Protein AF-A0A954LQ14-F1 (afdb_monomer_lite)

pLDDT: mean 82.19, std 18.76, range [25.78, 98.62]

Secondary structure (DSSP, 8-state):
------PPPP-----TT------------PPP----S---HHHHHHTTSTT--HHHHHHHHHHHTTGGGTS--TTTTTTT-----PPP-TTHHHHS-HHHHHHHHH-HHHHSTT-S--BTTTTS-HHHHHHHHHHHHHHHHTT--PPP--B-GGGHHHHHHHHHHTTGGGTS--TTSPPPSSTT------HHHH--HHHHHHHHH-HHHH-TT-S-------HHHHHHHHHHHTGGGBSSSS-HHHHSS-EEEEEEEE---SS---TTSSPPSEEEEEETT-GGG-S-SSSEEEEEEEEEEESSSEEEEEEEEESS-EEEEETTEEEEEE-SS-SSEEEEEEEEE-SEEEEEEEEEEE-SS---EEEEEEETTEEEEESGGGEESSHHHHHHHTS------------PPPHHHHHHHHHHHHHTTGGGT---EETTEEPPPPHHHHTTSPPGGG--S-SGGGSSS--TTS-B----HHHHHHHHHHHHHHT-

Foldseek 3Di:
DDDDDDDDDDDDDDDDDDDDPDPDDDPPDPDPPQALFAQDLVCQVALPDPPDDLQLSLLSCCQVLQVCLQFPDPCCVVSVHDGFFAFALQQQLQQWDLVLQLVCQLPVCVSFPNDSAFNLCQPPDNVVSSLLSLLLSLQSNVSDHYDADFAAQVLQVVLQVCCVVLPVLVAEDFPVPDDRPDPNHGYPPLCLNTGHLVSQLVCQCQVCNRGVRDPDGNSPDDSSNSSSNSCNSRVCRYAQRPDPVQVLFAWAKKFKFAAADQKFDPVVPDDGPDIDTGQFFGPPVYPDQARMKMKTKWKFFDQAWFKKKKKKWWQAWKFKDKQNHTFWTDIGHHGTDMTMGMDTDHGTMIMIMMMDHGHHDDTDIFIWMATDVGPTDGCRSRIHRDSVRNVVVPPDDPDPDDDPPPPDNDPVSSVSSLVCCQASCVLSRYFHDDPNDTRHRDPVLSVPHHHLLPDQLDDACLDCHHDPSGTHRNHDPSNSSSSSSNSVVSVD

Radius of gyration: 29.38 Å; chains: 1; bounding box: 74×69×84 Å

Sequence (492 aa):
MYGATLRCKPVFYLAFGVVLFISGRCPGEQPAKKNTHPVIPGFERFHGGSQFNPIEMGQLLLGELNCLSCHQSEKSDEIGVQTKQAPILDDVGARVRVDYLRSFLLNPQQTKPGTTMPHLLAELPEAERQQKVESLVHFLAMTGQPIEQPANPQKIGKGEKQFHELGCTACHAPRNGKKLAGEASVPLGDLSKKYTVPSLMQFLANPLIVRPSGRMPSPHLNKNETEEIVAYLLKDLAGIAASPELANLPKIPYRYYEGQWPNLPDFEKLKPKKTGKGPAFSTVVAESRNNFGLVFEGWFEAPTSGEYTFAITSDDGSEILIDGNRVAINDGVHPATTQQGKVKLSKGPHQVQVRFFQVGGDIVLGVKMGGPGLPLGHLGPRVAASKEELLQKSKPEPNEDTEKPKFVIQPDLVKEGRELFASLGCASCHQLKENSQAIQTAGATRSRAKTLQQLTGTGGCLDDKAKSNVPYYSLNAQQRDALKAAIQSLRK

Structure (mmCIF, N/CA/C/O backbone):
data_AF-A0A954LQ14-F1
#
_entry.id   AF-A0A954LQ14-F1
#
loop_
_atom_site.group_PDB
_atom_site.id
_atom_site.type_symbol
_atom_site.label_atom_id
_atom_site.label_alt_id
_atom_site.label_comp_id
_atom_site.label_asym_id
_atom_site.label_entity_id
_atom_site.label_seq_id
_atom_site.pdbx_PDB_ins_code
_atom_site.Cartn_x
_atom_site.Cartn_y
_atom_site.Cartn_z
_atom_site.occupancy
_atom_site.B_iso_or_equiv
_atom_site.auth_seq_id
_atom_site.auth_comp_id
_atom_site.auth_asym_id
_atom_site.auth_atom_id
_atom_site.pdbx_PDB_model_num
ATOM 1 N N . MET A 1 1 ? -42.145 -3.054 -23.491 1.00 30.84 1 MET A N 1
ATOM 2 C CA . MET A 1 1 ? -42.664 -4.301 -24.087 1.00 30.84 1 MET A CA 1
ATOM 3 C C . MET A 1 1 ? -41.587 -5.371 -23.979 1.00 30.84 1 MET A C 1
ATOM 5 O O . MET A 1 1 ? -40.460 -5.097 -24.355 1.00 30.84 1 MET A O 1
ATOM 9 N N . TYR A 1 2 ? -41.965 -6.510 -23.389 1.00 28.58 2 TYR A N 1
ATOM 10 C CA . TYR A 1 2 ? -41.289 -7.813 -23.271 1.00 28.58 2 TYR A CA 1
ATOM 11 C C . TYR A 1 2 ? -39.826 -7.896 -22.798 1.00 28.58 2 TYR A C 1
ATOM 13 O O . TYR A 1 2 ? -38.879 -7.659 -23.538 1.00 28.58 2 TYR A O 1
ATOM 21 N N . GLY A 1 3 ? -39.672 -8.365 -21.553 1.00 29.86 3 GLY A N 1
ATOM 22 C CA . GLY A 1 3 ? -38.436 -8.948 -21.043 1.00 29.86 3 GLY A CA 1
ATOM 23 C C . GLY A 1 3 ? -38.214 -10.364 -21.582 1.00 29.86 3 GLY A C 1
ATOM 24 O O . GLY A 1 3 ? -39.152 -11.155 -21.680 1.00 29.86 3 GLY A O 1
ATOM 25 N N . ALA A 1 4 ? -36.962 -10.683 -21.902 1.00 29.50 4 ALA A N 1
ATOM 26 C CA . ALA A 1 4 ? -36.523 -12.036 -22.214 1.00 29.50 4 ALA A CA 1
ATOM 27 C C . ALA A 1 4 ? -35.850 -12.640 -20.975 1.00 29.50 4 ALA A C 1
ATOM 29 O O . ALA A 1 4 ? -34.704 -12.339 -20.649 1.00 29.50 4 ALA A O 1
ATOM 30 N N . THR A 1 5 ? -36.584 -13.491 -20.263 1.00 31.34 5 THR A N 1
ATOM 31 C CA . THR A 1 5 ? -36.034 -14.397 -19.256 1.00 31.34 5 THR A CA 1
ATOM 32 C C . THR A 1 5 ? -35.307 -15.540 -19.969 1.00 31.34 5 THR A C 1
ATOM 34 O O . THR A 1 5 ? -35.927 -16.375 -20.627 1.00 31.34 5 THR A O 1
ATOM 37 N N . LEU A 1 6 ? -33.978 -15.600 -19.847 1.00 30.20 6 LEU A N 1
ATOM 38 C CA . LEU A 1 6 ? -33.204 -16.778 -20.249 1.00 30.20 6 LEU A CA 1
ATOM 39 C C . LEU A 1 6 ? -33.560 -17.951 -19.320 1.00 30.20 6 LEU A C 1
ATOM 41 O O . LEU A 1 6 ? -33.100 -18.029 -18.184 1.00 30.20 6 LEU A O 1
ATOM 45 N N . ARG A 1 7 ? -34.407 -18.867 -19.802 1.00 30.11 7 ARG A N 1
ATOM 46 C CA . ARG A 1 7 ? -34.650 -20.174 -19.173 1.00 30.11 7 ARG A CA 1
ATOM 47 C C . ARG A 1 7 ? -33.499 -21.124 -19.520 1.00 30.11 7 ARG A C 1
ATOM 49 O O . ARG A 1 7 ? -33.317 -21.466 -20.687 1.00 30.11 7 ARG A O 1
ATOM 56 N N . CYS A 1 8 ? -32.771 -21.600 -18.509 1.00 31.73 8 CYS A N 1
ATOM 57 C CA . CYS A 1 8 ? -31.877 -22.753 -18.636 1.00 31.73 8 CYS A CA 1
ATOM 58 C C . CYS A 1 8 ? -32.686 -23.996 -19.043 1.00 31.73 8 CYS A C 1
ATOM 60 O O . CYS A 1 8 ? -33.640 -24.363 -18.357 1.00 31.73 8 CYS A O 1
ATOM 62 N N . LYS A 1 9 ? -32.305 -24.660 -20.140 1.00 29.11 9 LYS A N 1
ATOM 63 C CA . LYS A 1 9 ? -32.796 -26.006 -20.467 1.00 29.11 9 LYS A CA 1
ATOM 64 C C . LYS A 1 9 ? -31.863 -27.044 -19.825 1.00 29.11 9 LYS A C 1
ATOM 66 O O . LYS A 1 9 ? -30.656 -26.943 -20.039 1.00 29.11 9 LYS A O 1
ATOM 71 N N . PRO A 1 10 ? -32.371 -28.035 -19.074 1.00 33.53 10 PRO A N 1
ATOM 72 C CA . PRO A 1 10 ? -31.554 -29.158 -18.632 1.00 33.53 10 PRO A CA 1
ATOM 73 C C . PRO A 1 10 ? -31.260 -30.082 -19.821 1.00 33.53 10 PRO A C 1
ATOM 75 O O . PRO A 1 10 ? -32.154 -30.406 -20.603 1.00 33.53 10 PRO A O 1
ATOM 78 N N . VAL A 1 11 ? -30.003 -30.502 -19.957 1.00 37.78 11 VAL A N 1
ATOM 79 C CA . VAL A 1 11 ? -29.598 -31.581 -20.865 1.00 37.78 11 VAL A CA 1
ATOM 80 C C . VAL A 1 11 ? -29.674 -32.882 -20.071 1.00 37.78 11 VAL A C 1
ATOM 82 O O . VAL A 1 11 ? -28.952 -33.046 -19.091 1.00 37.78 11 VAL A O 1
ATOM 85 N N . PHE A 1 12 ? -30.567 -33.790 -20.467 1.00 30.72 12 PHE A N 1
ATOM 86 C CA . PHE A 1 12 ? -30.660 -35.130 -19.892 1.00 30.72 12 PHE A CA 1
ATOM 87 C C . PHE A 1 12 ? -29.775 -36.089 -20.690 1.00 30.72 12 PHE A C 1
ATOM 89 O O . PHE A 1 12 ? -30.009 -36.295 -21.879 1.00 30.72 12 PHE A O 1
ATOM 96 N N . TYR A 1 13 ? -28.789 -36.700 -20.032 1.00 33.69 13 TYR A N 1
ATOM 97 C CA . TYR A 1 13 ? -28.140 -37.912 -20.529 1.00 33.69 13 TYR A CA 1
ATOM 98 C C . TYR A 1 13 ? -28.783 -39.120 -19.843 1.00 33.69 13 TYR A C 1
ATOM 100 O O . TYR A 1 13 ? -28.731 -39.252 -18.622 1.00 33.69 13 TYR A O 1
ATOM 108 N N . LEU A 1 14 ? -29.412 -39.989 -20.634 1.00 34.47 14 LEU A N 1
ATOM 109 C CA . LEU A 1 14 ? -29.910 -41.290 -20.194 1.00 34.47 14 LEU A CA 1
ATOM 110 C C . LEU A 1 14 ? -28.775 -42.310 -20.323 1.00 34.47 14 LEU A C 1
ATOM 112 O O . LEU A 1 14 ? -28.474 -42.776 -21.418 1.00 34.47 14 LEU A O 1
ATOM 116 N N . ALA A 1 15 ? -28.159 -42.664 -19.199 1.00 34.94 15 ALA A N 1
ATOM 117 C CA . ALA A 1 15 ? -27.351 -43.869 -19.072 1.00 34.94 15 ALA A CA 1
ATOM 118 C C . ALA A 1 15 ? -27.669 -44.527 -17.722 1.00 34.94 15 ALA A C 1
ATOM 120 O O . ALA A 1 15 ? -27.491 -43.915 -16.675 1.00 34.94 15 ALA A O 1
ATOM 121 N N . PHE A 1 16 ? -28.223 -45.740 -17.795 1.00 43.00 16 PHE A N 1
ATOM 122 C CA . PHE A 1 16 ? -28.384 -46.746 -16.739 1.00 43.00 16 PHE A CA 1
ATOM 123 C C . PHE A 1 16 ? -28.343 -46.264 -15.268 1.00 43.00 16 PHE A C 1
ATOM 125 O O . PHE A 1 16 ? -27.300 -46.211 -14.628 1.00 43.00 16 PHE A O 1
ATOM 132 N N . GLY A 1 17 ? -29.530 -46.057 -14.690 1.00 42.69 17 GLY A N 1
ATOM 133 C CA . GLY A 1 17 ? -29.850 -46.619 -13.371 1.00 42.69 17 GLY A CA 1
ATOM 134 C C . GLY A 1 17 ? -29.325 -45.956 -12.093 1.00 42.69 17 GLY A C 1
ATOM 135 O O . GLY A 1 17 ? -29.533 -46.547 -11.039 1.00 42.69 17 GLY A O 1
ATOM 136 N N . VAL A 1 18 ? -28.715 -44.764 -12.115 1.00 36.44 18 VAL A N 1
ATOM 137 C CA . VAL A 1 18 ? -28.412 -44.004 -10.880 1.00 36.44 18 VAL A CA 1
ATOM 138 C C . VAL A 1 18 ? -28.622 -42.503 -11.103 1.00 36.44 18 VAL A C 1
ATOM 140 O O . VAL A 1 18 ? -27.934 -41.878 -11.906 1.00 36.44 18 VAL A O 1
ATOM 143 N N . VAL A 1 19 ? -29.565 -41.898 -10.373 1.00 31.59 19 VAL A N 1
ATOM 144 C CA . VAL A 1 19 ? -29.772 -40.439 -10.365 1.00 31.59 19 VAL A CA 1
ATOM 145 C C . VAL A 1 19 ? -28.732 -39.801 -9.441 1.00 31.59 19 VAL A C 1
ATOM 147 O O . VAL A 1 19 ? -28.914 -39.748 -8.228 1.00 31.59 19 VAL A O 1
ATOM 150 N N . LEU A 1 20 ? -27.629 -39.316 -10.013 1.00 30.11 20 LEU A N 1
ATOM 151 C CA . LEU A 1 20 ? -26.653 -38.460 -9.333 1.00 30.11 20 LEU A CA 1
ATOM 152 C C . LEU A 1 20 ? -26.983 -36.987 -9.618 1.00 30.11 20 LEU A C 1
ATOM 154 O O . LEU A 1 20 ? -26.850 -36.515 -10.747 1.00 30.11 20 LEU A O 1
ATOM 158 N N . PHE A 1 21 ? -27.395 -36.242 -8.589 1.00 30.95 21 PHE A N 1
ATOM 159 C CA . PHE A 1 21 ? -27.527 -34.784 -8.656 1.00 30.95 21 PHE A CA 1
ATOM 160 C C . PHE A 1 21 ? -26.133 -34.143 -8.652 1.00 30.95 21 PHE A C 1
ATOM 162 O O . PHE A 1 21 ? -25.573 -33.848 -7.600 1.00 30.95 21 PHE A O 1
ATOM 169 N N . ILE A 1 22 ? -25.559 -33.910 -9.833 1.00 35.03 22 ILE A N 1
ATOM 170 C CA . ILE A 1 22 ? -24.384 -33.046 -9.969 1.00 35.03 22 ILE A CA 1
ATOM 171 C C . ILE A 1 22 ? -24.898 -31.615 -10.127 1.00 35.03 22 ILE A C 1
ATOM 173 O O . ILE A 1 22 ? -25.441 -31.246 -11.169 1.00 35.03 22 ILE A O 1
ATOM 177 N N . SER A 1 23 ? -24.746 -30.796 -9.085 1.00 33.94 23 SER A N 1
ATOM 178 C CA . SER A 1 23 ? -24.996 -29.357 -9.163 1.00 33.94 23 SER A CA 1
ATOM 179 C C . SER A 1 23 ? -23.998 -28.725 -10.141 1.00 33.94 23 SER A C 1
ATOM 181 O O . SER A 1 23 ? -22.861 -28.416 -9.776 1.00 33.94 23 SER A O 1
ATOM 183 N N . GLY A 1 24 ? -24.407 -28.560 -11.399 1.00 28.53 24 GLY A N 1
ATOM 184 C CA . GLY A 1 24 ? -23.649 -27.815 -12.396 1.00 28.53 24 GLY A CA 1
ATOM 185 C C . GLY A 1 24 ? -23.495 -26.366 -11.946 1.00 28.53 24 GLY A C 1
ATOM 186 O O . GLY A 1 24 ? -24.464 -25.609 -11.925 1.00 28.53 24 GLY A O 1
ATOM 187 N N . ARG A 1 25 ? -22.274 -25.975 -11.568 1.00 29.67 25 ARG A N 1
ATOM 188 C CA . ARG A 1 25 ? -21.899 -24.565 -11.425 1.00 29.67 25 ARG A CA 1
ATOM 189 C C . ARG A 1 25 ? -22.182 -23.870 -12.757 1.00 29.67 25 ARG A C 1
ATOM 191 O O . ARG A 1 25 ? -21.639 -24.279 -13.782 1.00 29.67 25 ARG A O 1
ATOM 198 N N . CYS A 1 26 ? -22.973 -22.797 -12.731 1.00 26.70 26 CYS A N 1
ATOM 199 C CA . CYS A 1 26 ? -22.919 -21.786 -13.784 1.00 26.70 26 CYS A CA 1
ATOM 200 C C . CYS A 1 26 ? -21.443 -21.420 -14.014 1.00 26.70 26 CYS A C 1
ATOM 202 O O . CYS A 1 26 ? -20.715 -21.298 -13.020 1.00 26.70 26 CYS A O 1
ATOM 204 N N . PRO A 1 27 ? -20.976 -21.246 -15.264 1.00 32.34 27 PRO A N 1
ATOM 205 C CA . PRO A 1 27 ? -19.653 -20.699 -15.506 1.00 32.34 27 PRO A CA 1
ATOM 206 C C . PRO A 1 27 ? -19.637 -19.290 -14.918 1.00 32.34 27 PRO A C 1
ATOM 208 O O . PRO A 1 27 ? -20.161 -18.340 -15.496 1.00 32.34 27 PRO A O 1
ATOM 211 N N . GLY A 1 28 ? -19.111 -19.201 -13.698 1.00 31.73 28 GLY A N 1
ATOM 212 C CA . GLY A 1 28 ? -18.837 -17.953 -13.026 1.00 31.73 28 GLY A CA 1
ATOM 213 C C . GLY A 1 28 ? -17.917 -17.144 -13.919 1.00 31.73 28 GLY A C 1
ATOM 214 O O . GLY A 1 28 ? -16.941 -17.668 -14.461 1.00 31.73 28 GLY A O 1
ATOM 215 N N . GLU A 1 29 ? -18.284 -15.883 -14.084 1.00 29.52 29 GLU A N 1
ATOM 216 C CA . GLU A 1 29 ? -17.458 -14.814 -14.613 1.00 29.52 29 GLU A CA 1
ATOM 217 C C . GLU A 1 29 ? -15.999 -15.042 -14.195 1.00 29.52 29 GLU A C 1
ATOM 219 O O . GLU A 1 29 ? -15.667 -15.023 -13.006 1.00 29.52 29 GLU A O 1
ATOM 224 N N . GLN A 1 30 ? -15.137 -15.370 -15.165 1.00 25.78 30 GLN A N 1
ATOM 225 C CA . GLN A 1 30 ? -13.731 -15.582 -14.859 1.00 25.78 30 GLN A CA 1
ATOM 226 C C . GLN A 1 30 ? -13.176 -14.283 -14.268 1.00 25.78 30 GLN A C 1
ATOM 228 O O . GLN A 1 30 ? -13.427 -13.211 -14.833 1.00 25.78 30 GLN A O 1
ATOM 233 N N . PRO A 1 31 ? -12.422 -14.341 -13.154 1.00 34.03 31 PRO A N 1
ATOM 234 C CA . PRO A 1 31 ? -11.728 -13.161 -12.669 1.00 34.03 31 PRO A CA 1
ATOM 235 C C . PRO A 1 31 ? -10.881 -12.621 -13.822 1.00 34.03 31 PRO A C 1
ATOM 237 O O . PRO A 1 31 ? -10.161 -13.382 -14.469 1.00 34.03 31 PRO A O 1
ATOM 240 N N . ALA A 1 32 ? -11.020 -11.325 -14.116 1.00 42.47 32 ALA A N 1
ATOM 241 C CA . ALA A 1 32 ? -10.284 -10.678 -15.196 1.00 42.47 32 ALA A CA 1
ATOM 242 C C . ALA A 1 32 ? -8.801 -11.077 -15.117 1.00 42.47 32 ALA A C 1
ATOM 244 O O . ALA A 1 32 ? -8.197 -10.966 -14.044 1.00 42.47 32 ALA A O 1
ATOM 245 N N . LYS A 1 33 ? -8.234 -11.587 -16.223 1.00 43.72 33 LYS A N 1
ATOM 246 C CA . LYS A 1 33 ? -6.817 -11.971 -16.296 1.00 43.72 33 LYS A CA 1
ATOM 247 C C . LYS A 1 33 ? -5.983 -10.799 -15.781 1.00 43.72 33 LYS A C 1
ATOM 249 O O . LYS A 1 33 ? -6.007 -9.720 -16.363 1.00 43.72 33 LYS A O 1
ATOM 254 N N . LYS A 1 34 ? -5.284 -10.992 -14.660 1.00 57.91 34 LYS A N 1
ATOM 255 C CA . LYS A 1 34 ? -4.340 -9.993 -14.153 1.00 57.91 34 LYS A CA 1
ATOM 256 C C . LYS A 1 34 ? -3.245 -9.825 -15.203 1.00 57.91 34 LYS A C 1
ATOM 258 O O . LYS A 1 34 ? -2.674 -10.827 -15.626 1.00 57.91 34 LYS A O 1
ATOM 263 N N . ASN A 1 35 ? -2.961 -8.589 -15.606 1.00 63.38 35 ASN A N 1
ATOM 264 C CA . ASN A 1 35 ? -1.850 -8.309 -16.511 1.00 63.38 35 ASN A CA 1
ATOM 265 C C . ASN A 1 35 ? -0.554 -8.814 -15.873 1.00 63.38 35 ASN A C 1
ATOM 267 O O . ASN A 1 35 ? -0.217 -8.428 -14.753 1.00 63.38 35 ASN A O 1
ATOM 271 N N . THR A 1 36 ? 0.140 -9.705 -16.573 1.00 79.75 36 THR A N 1
ATOM 272 C CA . THR A 1 36 ? 1.418 -10.282 -16.135 1.00 79.75 36 THR A CA 1
ATOM 273 C C . THR A 1 36 ? 2.616 -9.545 -16.728 1.00 79.75 36 THR A C 1
ATOM 275 O O . THR A 1 36 ? 3.750 -9.898 -16.426 1.00 79.75 36 THR A O 1
ATOM 278 N N . HIS A 1 37 ? 2.364 -8.537 -17.567 1.00 89.94 37 HIS A N 1
ATOM 279 C CA . HIS A 1 37 ? 3.362 -7.722 -18.250 1.00 89.94 37 HIS A CA 1
ATOM 280 C C . HIS A 1 37 ? 3.249 -6.241 -17.851 1.00 89.94 37 HIS A C 1
ATOM 282 O O . HIS A 1 37 ? 2.197 -5.819 -17.357 1.00 89.94 37 HIS A O 1
ATOM 288 N N . PRO A 1 38 ? 4.302 -5.428 -18.060 1.00 92.19 38 PRO A N 1
ATOM 289 C CA . PRO A 1 38 ? 4.257 -3.990 -17.823 1.00 92.19 38 PRO A CA 1
ATOM 290 C C . PRO A 1 38 ? 3.205 -3.323 -18.708 1.00 92.19 38 PRO A C 1
ATOM 292 O O . PRO A 1 38 ? 3.195 -3.537 -19.918 1.00 92.19 38 PRO A O 1
ATOM 295 N N . VAL A 1 39 ? 2.361 -2.473 -18.127 1.00 89.19 39 VAL A N 1
ATOM 296 C CA . VAL A 1 39 ? 1.334 -1.732 -18.871 1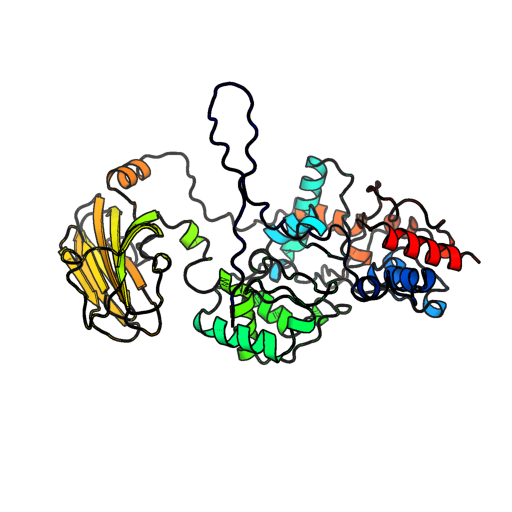.00 89.19 39 VAL A CA 1
ATOM 297 C C . VAL A 1 39 ? 1.893 -0.363 -19.232 1.00 89.19 39 VAL A C 1
ATOM 299 O O . VAL A 1 39 ? 2.070 0.495 -18.366 1.00 89.19 39 VAL A O 1
ATOM 302 N N . ILE A 1 40 ? 2.159 -0.149 -20.521 1.00 90.00 40 ILE A N 1
ATOM 303 C CA . ILE A 1 40 ? 2.580 1.145 -21.064 1.00 90.00 40 ILE A CA 1
ATOM 304 C C . ILE A 1 40 ? 1.398 1.685 -21.870 1.00 90.00 40 ILE A C 1
ATOM 306 O O . ILE A 1 40 ? 1.207 1.236 -22.996 1.00 90.00 40 ILE A O 1
ATOM 310 N N . PRO A 1 41 ? 0.609 2.654 -21.365 1.00 85.50 41 PRO A N 1
ATOM 311 C CA . PRO A 1 41 ? -0.643 3.051 -22.018 1.00 85.50 41 PRO A CA 1
ATOM 312 C C . PRO A 1 41 ? -0.495 3.488 -23.480 1.00 85.50 41 PRO A C 1
ATOM 314 O O . PRO A 1 41 ? -1.400 3.276 -24.277 1.00 85.50 41 PRO A O 1
ATOM 317 N N . GLY A 1 42 ? 0.650 4.084 -23.837 1.00 86.62 42 GLY A N 1
ATOM 318 C CA . GLY A 1 42 ? 0.940 4.434 -25.231 1.00 86.62 42 GLY A CA 1
ATOM 319 C C . GLY A 1 42 ? 1.104 3.194 -26.110 1.00 86.62 42 GLY A C 1
ATOM 320 O O . GLY A 1 42 ? 0.551 3.141 -27.195 1.00 86.62 42 GLY A O 1
ATOM 321 N N . PHE A 1 43 ? 1.775 2.158 -25.611 1.00 90.12 43 PHE A N 1
ATOM 322 C CA . PHE A 1 43 ? 1.901 0.891 -26.321 1.00 90.12 43 PHE A CA 1
ATOM 323 C C . PHE A 1 43 ? 0.550 0.164 -26.387 1.00 90.12 43 PHE A C 1
ATOM 325 O O . PHE A 1 43 ? 0.118 -0.214 -27.471 1.00 90.12 43 PHE A O 1
ATOM 332 N N . GLU A 1 44 ? -0.159 0.046 -25.256 1.00 85.69 44 GLU A N 1
ATOM 333 C CA . GLU A 1 44 ? -1.455 -0.654 -25.170 1.00 85.69 44 GLU A CA 1
ATOM 334 C C . GLU A 1 44 ? -2.520 -0.075 -26.105 1.00 85.69 44 GLU A C 1
ATOM 336 O O . GLU A 1 44 ? -3.359 -0.800 -26.625 1.00 85.69 44 GLU A O 1
ATOM 341 N N . ARG A 1 45 ? -2.481 1.236 -26.358 1.00 81.31 45 ARG A N 1
ATOM 342 C CA . ARG A 1 45 ? -3.448 1.896 -27.238 1.00 81.31 45 ARG A CA 1
ATOM 343 C C . ARG A 1 45 ? -3.189 1.650 -28.728 1.00 81.31 45 ARG A C 1
ATOM 345 O O . ARG A 1 45 ? -4.131 1.746 -29.511 1.00 81.31 45 ARG A O 1
ATOM 352 N N . PHE A 1 46 ? -1.945 1.382 -29.128 1.00 80.56 46 PHE A N 1
ATOM 353 C CA . PHE A 1 46 ? -1.532 1.425 -30.537 1.00 80.56 46 PHE A CA 1
ATOM 354 C C . PHE A 1 46 ? -0.930 0.112 -31.071 1.00 80.56 46 PHE A C 1
ATOM 356 O O . PHE A 1 46 ? -0.751 -0.006 -32.282 1.00 80.56 46 PHE A O 1
ATOM 363 N N . HIS A 1 47 ? -0.669 -0.899 -30.230 1.00 74.06 47 HIS A N 1
ATOM 364 C CA . HIS A 1 47 ? 0.023 -2.139 -30.639 1.00 74.06 47 HIS A CA 1
ATOM 365 C C . HIS A 1 47 ? -0.764 -3.095 -31.557 1.00 74.06 47 HIS A C 1
ATOM 367 O O . HIS A 1 47 ? -0.187 -4.057 -32.060 1.00 74.06 47 HIS A O 1
ATOM 373 N N . GLY A 1 48 ? -2.053 -2.831 -31.802 1.00 66.62 48 GLY A N 1
ATOM 374 C CA . GLY A 1 48 ? -2.936 -3.668 -32.631 1.00 66.62 48 GLY A CA 1
ATOM 375 C C . GLY A 1 48 ? -3.723 -2.919 -33.714 1.00 66.62 48 GLY A C 1
ATOM 376 O O . GLY A 1 48 ? -4.627 -3.495 -34.315 1.00 66.62 48 GLY A O 1
ATOM 377 N N . GLY A 1 49 ? -3.427 -1.635 -33.945 1.00 71.25 49 GLY A N 1
ATOM 378 C CA . GLY A 1 49 ? -4.108 -0.806 -34.948 1.00 71.25 49 GLY A CA 1
ATOM 379 C C . GLY A 1 49 ? -3.409 -0.797 -36.313 1.00 71.25 49 GLY A C 1
ATOM 380 O O . GLY A 1 49 ? -2.241 -1.157 -36.432 1.00 71.25 49 GLY A O 1
ATOM 381 N N . SER A 1 50 ? -4.091 -0.293 -37.3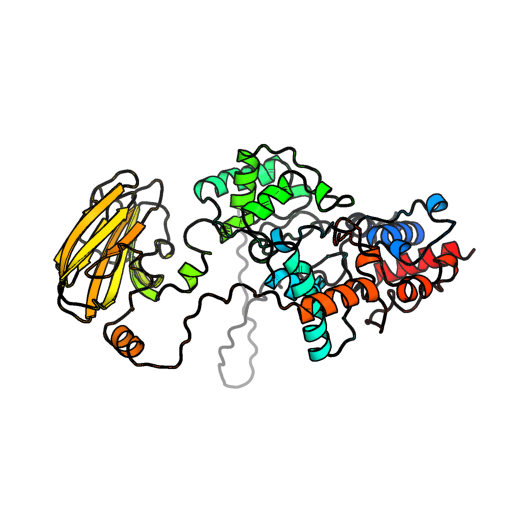48 1.00 65.25 50 SER A N 1
ATOM 382 C CA . SER A 1 50 ? -3.534 -0.124 -38.707 1.00 65.25 50 SER A CA 1
ATOM 383 C C . SER A 1 50 ? -2.340 0.844 -38.795 1.00 65.25 50 SER A C 1
ATOM 385 O O . SER A 1 50 ? -1.682 0.905 -39.827 1.00 65.25 50 SER A O 1
ATOM 387 N N . GLN A 1 51 ? -2.059 1.589 -37.722 1.00 67.75 51 GLN A N 1
ATOM 388 C CA . GLN A 1 51 ? -0.947 2.539 -37.592 1.00 67.75 51 GLN A CA 1
ATOM 389 C C . GLN A 1 51 ? 0.259 1.959 -36.825 1.00 67.75 51 GLN A C 1
ATOM 391 O O . GLN A 1 51 ? 1.152 2.704 -36.432 1.00 67.75 51 GLN A O 1
ATOM 396 N N . PHE A 1 52 ? 0.296 0.648 -36.561 1.00 82.06 52 PHE A N 1
ATOM 397 C CA . PHE A 1 52 ? 1.390 0.034 -35.808 1.00 82.06 52 PHE A CA 1
ATOM 398 C C . PHE A 1 52 ? 2.720 0.077 -36.578 1.00 82.06 52 PHE A C 1
ATOM 400 O O . PHE A 1 52 ? 2.905 -0.641 -37.561 1.00 82.06 52 PHE A O 1
ATOM 407 N N . ASN A 1 53 ? 3.676 0.866 -36.081 1.00 90.44 53 ASN A N 1
ATOM 408 C CA . ASN A 1 53 ? 5.078 0.809 -36.487 1.00 90.44 53 ASN A CA 1
ATOM 409 C C . ASN A 1 53 ? 5.908 0.143 -35.367 1.00 90.44 53 ASN A C 1
ATOM 411 O O . ASN A 1 53 ? 6.074 0.740 -34.298 1.00 90.44 53 ASN A O 1
ATOM 415 N N . PRO A 1 54 ? 6.455 -1.072 -35.572 1.00 91.00 54 PRO A N 1
ATOM 416 C CA . PRO A 1 54 ? 7.172 -1.799 -34.523 1.00 91.00 54 PRO A CA 1
ATOM 417 C C . PRO A 1 54 ? 8.442 -1.085 -34.045 1.00 91.00 54 PRO A C 1
ATOM 419 O O . PRO A 1 54 ? 8.815 -1.243 -32.884 1.00 91.00 54 PRO A O 1
ATOM 422 N N . ILE A 1 55 ? 9.092 -0.285 -34.900 1.00 92.81 55 ILE A N 1
ATOM 423 C CA . ILE A 1 55 ? 10.297 0.471 -34.531 1.00 92.81 55 ILE A CA 1
ATOM 424 C C . ILE A 1 55 ? 9.924 1.615 -33.586 1.00 92.81 55 ILE A C 1
ATOM 426 O O . ILE A 1 55 ? 10.487 1.708 -32.499 1.00 92.81 55 ILE A O 1
ATOM 430 N N . GLU A 1 56 ? 8.940 2.437 -33.953 1.00 91.94 56 GLU A N 1
ATOM 431 C CA . GLU A 1 56 ? 8.479 3.557 -33.116 1.00 91.94 56 GLU A CA 1
ATOM 432 C C . GLU A 1 56 ? 7.897 3.066 -31.783 1.00 91.94 56 GLU A C 1
ATOM 434 O O . GLU A 1 56 ? 8.195 3.610 -30.719 1.00 91.94 56 GLU A O 1
ATOM 439 N N . MET A 1 57 ? 7.119 1.979 -31.807 1.00 93.06 57 MET A N 1
ATOM 440 C CA . MET A 1 57 ? 6.593 1.372 -30.581 1.00 93.06 57 MET A CA 1
ATOM 441 C C . MET A 1 57 ? 7.705 0.776 -29.710 1.00 93.06 57 MET A C 1
ATOM 443 O O . MET A 1 57 ? 7.634 0.846 -28.482 1.00 93.06 57 MET A O 1
ATOM 447 N N . GLY A 1 58 ? 8.756 0.226 -30.319 1.00 94.44 58 GLY A N 1
ATOM 448 C CA . GLY A 1 58 ? 9.940 -0.224 -29.598 1.00 94.44 58 GLY A CA 1
ATOM 449 C C . GLY A 1 58 ? 10.723 0.932 -28.977 1.00 94.44 58 GLY A C 1
ATOM 450 O O . GLY A 1 58 ? 11.127 0.827 -27.823 1.00 94.44 58 GLY A O 1
ATOM 451 N N . GLN A 1 59 ? 10.880 2.054 -29.686 1.00 93.88 59 GLN A N 1
ATOM 452 C CA . GLN A 1 59 ? 11.500 3.279 -29.162 1.00 93.88 59 GLN A CA 1
ATOM 453 C C . GLN A 1 59 ? 10.720 3.829 -27.961 1.00 93.88 59 GLN A C 1
ATOM 455 O O . GLN A 1 59 ? 11.316 4.124 -26.923 1.00 93.88 59 GLN A O 1
ATOM 460 N N . LEU A 1 60 ? 9.385 3.856 -28.044 1.00 93.06 60 LEU A N 1
ATOM 461 C CA . LEU A 1 60 ? 8.527 4.185 -26.905 1.00 93.06 60 LEU A CA 1
ATOM 462 C C . LEU A 1 60 ? 8.825 3.272 -25.705 1.00 93.06 60 LEU A C 1
ATOM 464 O O . LEU A 1 60 ? 9.014 3.760 -24.590 1.00 93.06 60 LEU A O 1
ATOM 468 N N . LEU A 1 61 ? 8.894 1.953 -25.915 1.00 95.12 61 LEU A N 1
ATOM 469 C CA . LEU A 1 61 ? 9.193 1.003 -24.841 1.00 95.12 61 LEU A CA 1
ATOM 470 C C . LEU A 1 61 ? 10.605 1.184 -24.263 1.00 95.12 61 LEU A C 1
ATOM 472 O O . LEU A 1 61 ? 10.750 1.084 -23.047 1.00 95.12 61 LEU A O 1
ATOM 476 N N . LEU A 1 62 ? 11.619 1.498 -25.081 1.00 95.06 62 LEU A N 1
ATOM 477 C CA . LEU A 1 62 ? 12.985 1.769 -24.606 1.00 95.06 62 LEU A CA 1
ATOM 478 C C . LEU A 1 62 ? 13.012 2.912 -23.577 1.00 95.06 62 LEU A C 1
ATOM 480 O O . LEU A 1 62 ? 13.720 2.815 -22.571 1.00 95.06 62 LEU A O 1
ATOM 484 N N . GLY A 1 63 ? 12.216 3.963 -23.795 1.00 92.69 63 GLY A N 1
ATOM 485 C CA . GLY A 1 63 ? 12.082 5.079 -22.853 1.00 92.69 63 GLY A CA 1
ATOM 486 C C . GLY A 1 63 ? 11.183 4.758 -21.655 1.00 92.69 63 GLY A C 1
ATOM 487 O O . GLY A 1 63 ? 11.523 5.052 -20.511 1.00 92.69 63 GLY A O 1
ATOM 488 N N . GLU A 1 64 ? 10.030 4.128 -21.882 1.00 93.12 64 GLU A N 1
ATOM 489 C CA . GLU A 1 64 ? 9.041 3.835 -20.830 1.00 93.12 64 GLU A CA 1
ATOM 490 C C . GLU A 1 64 ? 9.496 2.756 -19.839 1.00 93.12 64 GLU A C 1
ATOM 492 O O . GLU A 1 64 ? 9.143 2.816 -18.660 1.00 93.12 64 GLU A O 1
ATOM 497 N N . LEU A 1 65 ? 10.310 1.802 -20.297 1.00 94.69 65 LEU A N 1
ATOM 498 C CA . LEU A 1 65 ? 10.971 0.792 -19.465 1.00 94.69 65 LEU A CA 1
ATOM 499 C C . LEU A 1 65 ? 12.366 1.232 -19.004 1.00 94.69 65 LEU A C 1
ATOM 501 O O . LEU A 1 65 ? 13.065 0.469 -18.343 1.00 94.69 65 LEU A O 1
ATOM 505 N N . ASN A 1 66 ? 12.758 2.468 -19.326 1.00 93.31 66 ASN A N 1
ATOM 506 C CA . ASN A 1 66 ? 13.990 3.106 -18.883 1.00 93.31 66 ASN A CA 1
ATOM 507 C C . ASN A 1 66 ? 15.269 2.320 -19.238 1.00 93.31 66 ASN A C 1
ATOM 509 O O . ASN A 1 66 ? 16.228 2.273 -18.467 1.00 93.31 66 ASN A O 1
ATOM 513 N N . CYS A 1 67 ? 15.304 1.694 -20.419 1.00 92.44 67 CYS A N 1
ATOM 514 C CA . CYS A 1 67 ? 16.431 0.868 -20.858 1.00 92.44 67 CYS A CA 1
ATOM 515 C C . CYS A 1 67 ? 17.743 1.669 -20.939 1.00 92.44 67 CYS A C 1
ATOM 517 O O . CYS A 1 67 ? 18.817 1.126 -20.668 1.00 92.44 67 CYS A O 1
ATOM 519 N N . LEU A 1 68 ? 17.650 2.969 -21.246 1.00 90.50 68 LEU A N 1
ATOM 520 C CA . LEU A 1 68 ? 18.794 3.878 -21.368 1.00 90.50 68 LEU A CA 1
ATOM 521 C C . LEU A 1 68 ? 19.493 4.172 -20.030 1.00 90.50 68 LEU A C 1
ATOM 523 O O . LEU A 1 68 ? 20.635 4.627 -20.039 1.00 90.50 68 LEU A O 1
ATOM 527 N N . SER A 1 69 ? 18.871 3.866 -18.882 1.00 89.50 69 SER A N 1
ATOM 528 C CA . SER A 1 69 ? 19.539 3.993 -17.575 1.00 89.50 69 SER A CA 1
ATOM 529 C C . SER A 1 69 ? 20.771 3.093 -17.450 1.00 89.50 69 SER A C 1
ATOM 531 O O . SER A 1 69 ? 21.697 3.419 -16.704 1.00 89.50 69 SER A O 1
ATOM 533 N N . CYS A 1 70 ? 20.801 1.984 -18.195 1.00 89.12 70 CYS A N 1
ATOM 534 C CA . CYS A 1 70 ? 21.949 1.079 -18.259 1.00 89.12 70 CYS A CA 1
ATOM 535 C C . CYS A 1 70 ? 22.558 1.015 -19.666 1.00 89.12 70 CYS A C 1
ATOM 537 O O . CYS A 1 70 ? 23.777 0.995 -19.796 1.00 89.12 70 CYS A O 1
ATOM 539 N N . HIS A 1 71 ? 21.735 1.008 -20.716 1.00 90.12 71 HIS A N 1
ATOM 540 C CA . HIS A 1 71 ? 22.196 0.929 -22.101 1.00 90.12 71 HIS A CA 1
ATOM 541 C C . HIS A 1 71 ? 22.340 2.325 -22.712 1.00 90.12 71 HIS A C 1
ATOM 543 O O . HIS A 1 71 ? 21.421 2.827 -23.357 1.00 90.12 71 HIS A O 1
ATOM 549 N N . GLN A 1 72 ? 23.499 2.953 -22.519 1.00 85.62 72 GLN A N 1
ATOM 550 C CA . GLN A 1 72 ? 23.791 4.252 -23.131 1.00 85.62 72 GLN A CA 1
ATOM 551 C C . GLN A 1 72 ? 23.746 4.174 -24.664 1.00 85.62 72 GLN A C 1
ATOM 553 O O . GLN A 1 72 ? 23.992 3.122 -25.263 1.00 85.62 72 GLN A O 1
ATOM 558 N N . SER A 1 73 ? 23.423 5.294 -25.305 1.00 83.88 73 SER A N 1
ATOM 559 C CA . SER A 1 73 ? 23.370 5.402 -26.757 1.00 83.88 73 SER A CA 1
ATOM 560 C C . SER A 1 73 ? 23.695 6.822 -27.190 1.00 83.88 73 SER A C 1
ATOM 562 O O . SER A 1 73 ? 23.074 7.758 -26.707 1.00 83.88 73 SER A O 1
ATOM 564 N N . GLU A 1 74 ? 24.622 6.974 -28.133 1.00 79.62 74 GLU A N 1
ATOM 565 C CA . GLU A 1 74 ? 24.943 8.277 -28.740 1.00 79.62 74 GLU A CA 1
ATOM 566 C C . GLU A 1 74 ? 23.841 8.769 -29.694 1.00 79.62 74 GLU A C 1
ATOM 568 O O . GLU A 1 74 ? 23.778 9.949 -30.008 1.00 79.62 74 GLU A O 1
ATOM 573 N N . LYS A 1 75 ? 22.942 7.871 -30.124 1.00 78.31 75 LYS A N 1
ATOM 574 C CA . LYS A 1 75 ? 21.814 8.170 -31.020 1.00 78.31 75 LYS A CA 1
ATOM 575 C C . LYS A 1 75 ? 20.506 8.423 -30.254 1.00 78.31 75 LYS A C 1
ATOM 577 O O . LYS A 1 75 ? 19.451 8.457 -30.877 1.00 78.31 75 LYS A O 1
ATOM 582 N N . SER A 1 76 ? 20.531 8.535 -28.918 1.00 77.56 76 SER A N 1
ATOM 583 C CA . SER A 1 76 ? 19.307 8.639 -28.099 1.00 77.56 76 SER A CA 1
ATOM 584 C C . SER A 1 76 ? 18.435 9.836 -28.480 1.00 77.56 76 SER A C 1
ATOM 586 O O . SER A 1 76 ? 17.212 9.705 -28.539 1.00 77.56 76 SER A O 1
ATOM 588 N N . ASP A 1 77 ? 19.068 10.965 -28.804 1.00 78.94 77 ASP A N 1
ATOM 589 C CA . ASP A 1 77 ? 18.378 12.195 -29.199 1.00 78.94 77 ASP A CA 1
ATOM 590 C C . ASP A 1 77 ? 17.762 12.075 -30.601 1.00 78.94 77 ASP A C 1
ATOM 592 O O . ASP A 1 77 ? 16.633 12.512 -30.814 1.00 78.94 77 ASP A O 1
ATOM 596 N N . GLU A 1 78 ? 18.443 11.399 -31.535 1.00 80.75 78 GLU A N 1
ATOM 597 C CA . GLU A 1 78 ? 17.956 11.161 -32.904 1.00 80.75 78 GLU A CA 1
ATOM 598 C C . GLU A 1 78 ? 16.691 10.293 -32.932 1.00 80.75 78 GLU A C 1
ATOM 600 O O . GLU A 1 78 ? 15.822 10.477 -33.783 1.00 80.75 78 GLU A O 1
ATOM 605 N N . ILE A 1 79 ? 16.573 9.350 -31.992 1.00 80.25 79 ILE A N 1
ATOM 606 C CA . ILE A 1 79 ? 15.405 8.468 -31.866 1.00 80.25 79 ILE A CA 1
ATOM 607 C C . ILE A 1 79 ? 14.359 8.973 -30.868 1.00 80.25 79 ILE A C 1
ATOM 609 O O . ILE A 1 79 ? 13.384 8.271 -30.607 1.00 80.25 79 ILE A O 1
ATOM 613 N N . GLY A 1 80 ? 14.560 10.161 -30.286 1.00 83.06 80 GLY A N 1
ATOM 614 C CA . GLY A 1 80 ? 13.628 10.772 -29.338 1.00 83.06 80 GLY A CA 1
ATOM 615 C C . GLY A 1 80 ? 13.422 9.975 -28.045 1.00 83.06 80 GLY A C 1
ATOM 616 O O . GLY A 1 80 ? 12.365 10.085 -27.421 1.00 83.06 80 GLY A O 1
ATOM 617 N N . VAL A 1 81 ? 14.395 9.153 -27.633 1.00 87.44 81 VAL A N 1
ATOM 618 C CA . VAL A 1 81 ? 14.289 8.323 -26.425 1.00 87.44 81 VAL A CA 1
ATOM 619 C C . VAL A 1 81 ? 15.142 8.913 -25.310 1.00 87.44 81 VAL A C 1
ATOM 621 O O . VAL A 1 81 ? 16.357 9.017 -25.430 1.00 87.44 81 VAL A O 1
ATOM 624 N N . GLN A 1 82 ? 14.506 9.232 -24.185 1.00 85.94 82 GLN A N 1
ATOM 625 C CA . GLN A 1 82 ? 15.167 9.780 -23.002 1.00 85.94 82 GLN A CA 1
ATOM 626 C C . GLN A 1 82 ? 15.056 8.833 -21.806 1.00 85.94 82 GLN A C 1
ATOM 628 O O . GLN A 1 82 ? 14.138 8.010 -21.719 1.00 85.94 82 GLN A O 1
ATOM 633 N N . THR A 1 83 ? 15.994 8.961 -20.866 1.00 87.75 83 THR A N 1
ATOM 634 C CA . THR A 1 83 ? 15.892 8.304 -19.561 1.00 87.75 83 THR A CA 1
ATOM 635 C C . THR A 1 83 ? 14.775 8.930 -18.733 1.00 87.75 83 THR A C 1
ATOM 637 O O . THR A 1 83 ? 14.436 10.107 -18.866 1.00 87.75 83 THR A O 1
ATOM 640 N N . LYS A 1 84 ? 14.195 8.125 -17.848 1.00 90.19 84 LYS A N 1
ATOM 641 C CA . LYS A 1 84 ? 13.167 8.552 -16.904 1.00 90.19 84 LYS A CA 1
ATOM 642 C C . LYS A 1 84 ? 13.687 8.437 -15.485 1.00 90.19 84 LYS A C 1
ATOM 644 O O . LYS A 1 84 ? 14.321 7.452 -15.115 1.00 90.19 84 LYS A O 1
ATOM 649 N N . GLN A 1 85 ? 13.338 9.415 -14.659 1.00 93.12 85 GLN A N 1
ATOM 650 C CA . GLN A 1 85 ? 13.559 9.321 -13.227 1.00 93.12 85 GLN A CA 1
ATOM 651 C C . GLN A 1 85 ? 12.500 8.383 -12.640 1.00 93.12 85 GLN A C 1
ATOM 653 O O . GLN A 1 85 ? 11.309 8.719 -12.579 1.00 93.12 85 GLN A O 1
ATOM 658 N N . ALA A 1 86 ? 12.929 7.198 -12.197 1.00 94.44 86 ALA A N 1
ATOM 659 C CA . ALA A 1 86 ? 12.066 6.314 -11.422 1.00 94.44 86 ALA A CA 1
ATOM 660 C C . ALA A 1 86 ? 11.756 6.959 -10.056 1.00 94.44 86 ALA A C 1
ATOM 662 O O . ALA A 1 86 ? 12.405 7.943 -9.683 1.00 94.44 86 ALA A O 1
ATOM 663 N N . PRO A 1 87 ? 10.762 6.448 -9.301 1.00 95.75 87 PRO A N 1
ATOM 664 C CA . PRO A 1 87 ? 10.330 7.084 -8.064 1.00 95.75 87 PRO A CA 1
ATOM 665 C C . PRO A 1 87 ? 11.486 7.422 -7.118 1.00 95.75 87 PRO A C 1
ATOM 667 O O . PRO A 1 87 ? 12.331 6.566 -6.858 1.00 95.75 87 PRO A O 1
ATOM 670 N N . ILE A 1 88 ? 11.496 8.645 -6.594 1.00 96.06 88 ILE A N 1
ATOM 671 C CA . ILE A 1 88 ? 12.454 9.081 -5.577 1.00 96.06 88 ILE A CA 1
ATOM 672 C C . ILE A 1 88 ? 12.148 8.317 -4.281 1.00 96.06 88 ILE A C 1
ATOM 674 O O . ILE A 1 88 ? 10.983 8.176 -3.888 1.00 96.06 88 ILE A O 1
ATOM 678 N N . LEU A 1 89 ? 13.188 7.767 -3.656 1.00 97.12 89 LEU A N 1
ATOM 679 C CA . LEU A 1 89 ? 13.098 6.873 -2.501 1.00 97.12 89 LEU A CA 1
ATOM 680 C C . LEU A 1 89 ? 13.631 7.489 -1.200 1.00 97.12 89 LEU A C 1
ATOM 682 O O . LEU A 1 89 ? 13.559 6.815 -0.180 1.00 97.12 89 LEU A O 1
ATOM 686 N N . ASP A 1 90 ? 14.105 8.740 -1.226 1.00 91.69 90 ASP A N 1
ATOM 687 C CA . ASP A 1 90 ? 14.736 9.453 -0.095 1.00 91.69 90 ASP A CA 1
ATOM 688 C C . ASP A 1 90 ? 13.967 9.343 1.239 1.00 91.69 90 ASP A C 1
ATOM 690 O O . ASP A 1 90 ? 14.574 9.328 2.302 1.00 91.69 90 ASP A O 1
ATOM 694 N N . ASP A 1 91 ? 12.641 9.228 1.181 1.00 90.69 91 ASP A N 1
ATOM 695 C CA . ASP A 1 91 ? 11.705 9.149 2.309 1.00 90.69 91 ASP A CA 1
ATOM 696 C C . ASP A 1 91 ? 10.717 7.965 2.177 1.00 90.69 91 ASP A C 1
ATOM 698 O O . ASP A 1 91 ? 9.592 7.999 2.685 1.00 90.69 91 ASP A O 1
ATOM 702 N N . VAL A 1 92 ? 11.075 6.913 1.429 1.00 94.69 92 VAL A N 1
ATOM 703 C CA . VAL A 1 92 ? 10.135 5.829 1.083 1.00 94.69 92 VAL A CA 1
ATOM 704 C C . VAL A 1 92 ? 9.578 5.096 2.305 1.00 94.69 92 VAL A C 1
ATOM 706 O O . VAL A 1 92 ? 8.403 4.726 2.292 1.00 94.69 92 VAL A O 1
ATOM 709 N N . GLY A 1 93 ? 10.375 4.940 3.361 1.00 88.44 93 GLY A N 1
ATOM 710 C CA . GLY A 1 93 ? 9.986 4.325 4.628 1.00 88.44 93 GLY A CA 1
ATOM 711 C C . GLY A 1 93 ? 8.911 5.127 5.358 1.00 88.44 93 GLY A C 1
ATOM 712 O O . GLY A 1 93 ? 8.006 4.543 5.940 1.00 88.44 93 GLY A O 1
ATOM 713 N N . ALA A 1 94 ? 8.910 6.458 5.237 1.00 86.88 94 ALA A N 1
ATOM 714 C CA . ALA A 1 94 ? 7.835 7.300 5.766 1.00 86.88 94 ALA A CA 1
ATOM 715 C C . ALA A 1 94 ? 6.542 7.219 4.931 1.00 86.88 94 ALA A C 1
ATOM 717 O O . ALA A 1 94 ? 5.455 7.540 5.414 1.00 86.88 94 ALA A O 1
ATOM 718 N N . ARG A 1 95 ? 6.636 6.790 3.664 1.00 90.06 95 ARG A N 1
ATOM 719 C CA . ARG A 1 95 ? 5.511 6.819 2.718 1.00 90.06 95 ARG A CA 1
ATOM 720 C C . ARG A 1 95 ? 4.828 5.476 2.493 1.00 90.06 95 ARG A C 1
ATOM 722 O O . ARG A 1 95 ? 3.636 5.457 2.172 1.00 90.06 95 ARG A O 1
ATOM 729 N N . VAL A 1 96 ? 5.569 4.375 2.577 1.00 93.88 96 VAL A N 1
ATOM 730 C CA . VAL A 1 96 ? 5.119 3.042 2.158 1.00 93.88 96 VAL A CA 1
ATOM 731 C C . VAL A 1 96 ? 5.315 2.041 3.287 1.00 93.88 96 VAL A C 1
ATOM 733 O O . VAL A 1 96 ? 6.392 1.955 3.867 1.00 93.88 96 VAL A O 1
ATOM 736 N N . ARG A 1 97 ? 4.284 1.237 3.566 1.00 91.62 97 ARG A N 1
ATOM 737 C CA . ARG A 1 97 ? 4.374 0.181 4.582 1.00 91.62 97 ARG A CA 1
ATOM 738 C C . ARG A 1 97 ? 5.415 -0.879 4.223 1.00 91.62 97 ARG A C 1
ATOM 740 O O . ARG A 1 97 ? 5.504 -1.317 3.075 1.00 91.62 97 ARG A O 1
ATOM 747 N N . VAL A 1 98 ? 6.125 -1.350 5.244 1.00 92.62 98 VAL A N 1
ATOM 748 C CA . VAL A 1 98 ? 7.188 -2.364 5.147 1.00 92.62 98 VAL A CA 1
ATOM 749 C C . VAL A 1 98 ? 6.696 -3.648 4.470 1.00 92.62 98 VAL A C 1
ATOM 751 O O . VAL A 1 98 ? 7.340 -4.137 3.545 1.00 92.62 98 VAL A O 1
ATOM 754 N N . ASP A 1 99 ? 5.516 -4.149 4.843 1.00 90.81 99 ASP A N 1
ATOM 755 C CA . ASP A 1 99 ? 4.953 -5.376 4.256 1.00 90.81 99 ASP A CA 1
ATOM 756 C C . ASP A 1 99 ? 4.684 -5.242 2.750 1.00 90.81 99 ASP A C 1
ATOM 758 O O . ASP A 1 99 ? 4.859 -6.196 1.984 1.00 90.81 99 ASP A O 1
ATOM 762 N N . TYR A 1 100 ? 4.305 -4.040 2.302 1.00 95.06 100 TYR A N 1
ATOM 763 C CA . TYR A 1 100 ? 4.161 -3.757 0.880 1.00 95.06 100 TYR A CA 1
ATOM 764 C C . TYR A 1 100 ? 5.524 -3.705 0.186 1.00 95.06 100 TYR A C 1
ATOM 766 O O . TYR A 1 100 ? 5.650 -4.276 -0.895 1.00 95.06 100 TYR A O 1
ATOM 774 N N . LEU A 1 101 ? 6.539 -3.056 0.777 1.00 96.62 101 LEU A N 1
ATOM 775 C CA . LEU A 1 101 ? 7.900 -3.027 0.214 1.00 96.62 101 LEU A CA 1
ATOM 776 C C . LEU A 1 101 ? 8.440 -4.445 0.013 1.00 96.62 101 LEU A C 1
ATOM 778 O O . LEU A 1 101 ? 8.881 -4.777 -1.086 1.00 96.62 101 LEU A O 1
ATOM 782 N N . ARG A 1 102 ? 8.310 -5.293 1.036 1.00 97.38 102 ARG A N 1
ATOM 783 C CA . ARG A 1 102 ? 8.698 -6.707 0.999 1.00 97.38 102 ARG A CA 1
ATOM 784 C C . ARG A 1 102 ? 7.992 -7.462 -0.123 1.00 97.38 102 ARG A C 1
ATOM 786 O O . ARG A 1 102 ? 8.645 -8.027 -0.996 1.00 97.38 102 ARG A O 1
ATOM 793 N N . SER A 1 103 ? 6.659 -7.407 -0.156 1.00 95.88 103 SER A N 1
ATOM 794 C CA . SER A 1 103 ? 5.858 -8.086 -1.187 1.00 95.88 103 SER A CA 1
ATOM 795 C C . SER A 1 103 ? 6.215 -7.603 -2.598 1.00 95.88 103 SER A C 1
ATOM 797 O O . SER A 1 103 ? 6.340 -8.392 -3.536 1.00 95.88 103 SER A O 1
ATOM 799 N N . PHE A 1 104 ? 6.413 -6.292 -2.754 1.00 96.50 104 PHE A N 1
ATOM 800 C CA . PHE A 1 104 ? 6.710 -5.678 -4.040 1.00 96.50 104 PHE A CA 1
ATOM 801 C C . PHE A 1 104 ? 8.105 -6.043 -4.552 1.00 96.50 104 PHE A C 1
ATOM 803 O O . PHE A 1 104 ? 8.240 -6.318 -5.738 1.00 96.50 104 PHE A O 1
ATOM 810 N N . LEU A 1 105 ? 9.121 -6.101 -3.688 1.00 97.56 105 LEU A N 1
ATOM 811 C CA . LEU A 1 105 ? 10.473 -6.521 -4.073 1.00 97.56 105 LEU A CA 1
ATOM 812 C C . LEU A 1 105 ? 10.569 -8.032 -4.343 1.00 97.56 105 LEU A C 1
ATOM 814 O O . LEU A 1 105 ? 11.316 -8.438 -5.236 1.00 97.56 105 LEU A O 1
ATOM 818 N N . LEU A 1 106 ? 9.782 -8.851 -3.632 1.00 96.88 106 LEU A N 1
ATOM 819 C CA . LEU A 1 106 ? 9.672 -10.290 -3.894 1.00 96.88 106 LEU A CA 1
ATOM 820 C C . LEU A 1 106 ? 9.076 -10.580 -5.269 1.00 96.88 106 LEU A C 1
ATOM 822 O O . LEU A 1 106 ? 9.572 -11.463 -5.964 1.00 96.88 106 LEU A O 1
ATOM 826 N N . ASN A 1 107 ? 8.016 -9.862 -5.652 1.00 94.88 107 ASN A N 1
ATOM 827 C CA . ASN A 1 107 ? 7.395 -9.992 -6.967 1.00 94.88 107 ASN A CA 1
ATOM 828 C C . ASN A 1 107 ? 6.620 -8.711 -7.351 1.00 94.88 107 ASN A C 1
ATOM 830 O O . ASN A 1 107 ? 5.455 -8.541 -6.955 1.00 94.88 107 ASN A O 1
ATOM 834 N N . PRO A 1 108 ? 7.228 -7.814 -8.155 1.00 94.00 108 PRO A N 1
ATOM 835 C CA . PRO A 1 108 ? 6.609 -6.544 -8.519 1.00 94.00 108 PRO A CA 1
ATOM 836 C C . PRO A 1 108 ? 5.294 -6.700 -9.287 1.00 94.00 108 PRO A C 1
ATOM 838 O O . PRO A 1 108 ? 4.314 -6.041 -8.937 1.00 94.00 108 PRO A O 1
ATOM 841 N N . GLN A 1 109 ? 5.242 -7.583 -10.295 1.00 91.06 109 GLN A N 1
ATOM 842 C CA . GLN A 1 109 ? 4.043 -7.778 -11.124 1.00 91.06 109 GLN A CA 1
ATOM 843 C C . GLN A 1 109 ? 2.900 -8.431 -10.346 1.00 91.06 109 GLN A C 1
ATOM 845 O O . GLN A 1 109 ? 1.741 -8.062 -10.525 1.00 91.06 109 GLN A O 1
ATOM 850 N N . GLN A 1 110 ? 3.199 -9.369 -9.445 1.00 90.06 110 GLN A N 1
ATOM 851 C CA . GLN A 1 110 ? 2.168 -9.983 -8.606 1.00 90.06 110 GLN A CA 1
ATOM 852 C C . GLN A 1 110 ? 1.575 -8.978 -7.612 1.00 90.06 110 GLN A C 1
ATOM 854 O O . GLN A 1 110 ? 0.360 -8.963 -7.402 1.00 90.06 110 GLN A O 1
ATOM 859 N N . THR A 1 111 ? 2.422 -8.131 -7.021 1.00 90.44 111 THR A N 1
ATOM 860 C CA . THR A 1 111 ? 2.006 -7.139 -6.020 1.00 90.44 111 THR A CA 1
ATOM 861 C C . THR A 1 111 ? 1.312 -5.936 -6.655 1.00 90.44 111 THR A C 1
ATOM 863 O O . THR A 1 111 ? 0.300 -5.454 -6.143 1.00 90.44 111 THR A O 1
ATOM 866 N N . LYS A 1 112 ? 1.818 -5.455 -7.794 1.00 88.94 112 LYS A N 1
ATOM 867 C CA . LYS A 1 112 ? 1.214 -4.380 -8.584 1.00 88.94 112 LYS A CA 1
ATOM 868 C C . LYS A 1 112 ? 1.209 -4.764 -10.070 1.00 88.94 112 LYS A C 1
ATOM 870 O O . LYS A 1 112 ? 2.137 -4.391 -10.790 1.00 88.94 112 LYS A O 1
ATOM 875 N N . PRO A 1 113 ? 0.145 -5.437 -10.540 1.00 87.38 113 PRO A N 1
ATOM 876 C CA . PRO A 1 113 ? -0.014 -5.786 -11.948 1.00 87.38 113 PRO A CA 1
ATOM 877 C C . PRO A 1 113 ? 0.129 -4.569 -12.863 1.00 87.38 113 PRO A C 1
ATOM 879 O O . PRO A 1 113 ? -0.453 -3.511 -12.596 1.00 87.38 113 PRO A O 1
ATOM 882 N N . GLY A 1 114 ? 0.910 -4.723 -13.930 1.00 88.12 114 GLY A N 1
ATOM 883 C CA . GLY A 1 114 ? 1.186 -3.662 -14.894 1.00 88.12 114 GLY A CA 1
ATOM 884 C C . GLY A 1 114 ? 2.283 -2.683 -14.479 1.00 88.12 114 GLY A C 1
ATOM 885 O O . GLY A 1 114 ? 2.489 -1.691 -15.173 1.00 88.12 114 GLY A O 1
ATOM 886 N N . THR A 1 115 ? 2.991 -2.921 -13.370 1.00 90.94 115 THR A N 1
ATOM 887 C CA . THR A 1 115 ? 4.144 -2.096 -12.981 1.00 90.94 115 THR A CA 1
ATOM 888 C C . THR A 1 115 ? 5.250 -2.143 -14.040 1.00 90.94 115 THR A C 1
ATOM 890 O O . THR A 1 115 ? 5.474 -3.174 -14.670 1.00 90.94 115 THR A O 1
ATOM 893 N N . THR A 1 116 ? 5.967 -1.032 -14.218 1.00 93.38 116 THR A N 1
ATOM 894 C CA . THR A 1 116 ? 7.170 -0.965 -15.064 1.00 93.38 116 THR A CA 1
ATOM 895 C C . THR A 1 116 ? 8.447 -1.321 -14.307 1.00 93.38 116 THR A C 1
ATOM 897 O O . THR A 1 116 ? 9.490 -1.489 -14.930 1.00 93.38 116 THR A O 1
ATOM 900 N N . MET A 1 117 ? 8.383 -1.460 -12.975 1.00 94.25 117 MET A N 1
ATOM 901 C CA . MET A 1 117 ? 9.523 -1.933 -12.190 1.00 94.25 117 MET A CA 1
ATOM 902 C C . MET A 1 117 ? 9.795 -3.411 -12.508 1.00 94.25 117 MET A C 1
ATOM 904 O O . MET A 1 117 ? 8.910 -4.240 -12.269 1.00 94.25 117 MET A O 1
ATOM 908 N N . PRO A 1 118 ? 10.991 -3.756 -13.016 1.00 95.06 118 PRO A N 1
ATOM 909 C CA . PRO A 1 118 ? 11.340 -5.140 -13.296 1.00 95.06 118 PRO A CA 1
ATOM 910 C C . PRO A 1 118 ? 11.565 -5.930 -12.005 1.00 95.06 118 PRO A C 1
ATOM 912 O O . PRO A 1 118 ? 11.801 -5.376 -10.931 1.00 95.06 118 PRO A O 1
ATOM 915 N N . HIS A 1 119 ? 11.539 -7.252 -12.117 1.00 95.44 119 HIS A N 1
ATOM 916 C CA . HIS A 1 119 ? 11.920 -8.153 -11.043 1.00 95.44 119 HIS A CA 1
ATOM 917 C C . HIS A 1 119 ? 13.436 -8.401 -11.089 1.00 95.44 119 HIS A C 1
ATOM 919 O O . HIS A 1 119 ? 13.943 -9.091 -11.970 1.00 95.44 119 HIS A O 1
ATOM 925 N N . LEU A 1 120 ? 14.165 -7.820 -10.134 1.00 94.06 120 LEU A N 1
ATOM 926 C CA . LEU A 1 120 ? 15.639 -7.854 -10.084 1.00 94.06 120 LEU A CA 1
ATOM 927 C C . LEU A 1 120 ? 16.202 -9.192 -9.575 1.00 94.06 120 LEU A C 1
ATOM 929 O O . LEU A 1 120 ? 17.370 -9.490 -9.792 1.00 94.06 120 LEU A O 1
ATOM 933 N N . LEU A 1 121 ? 15.379 -9.986 -8.884 1.00 94.81 121 LEU A N 1
ATOM 934 C CA . LEU A 1 121 ? 15.784 -11.195 -8.156 1.00 94.81 121 LEU A CA 1
ATOM 935 C C . LEU A 1 121 ? 15.035 -12.452 -8.643 1.00 94.81 121 LEU A C 1
ATOM 937 O O . LEU A 1 121 ? 14.939 -13.439 -7.920 1.00 94.81 121 LEU A O 1
ATOM 941 N N . ALA A 1 122 ? 14.466 -12.402 -9.852 1.00 93.12 122 ALA A N 1
ATOM 942 C CA . ALA A 1 122 ? 13.541 -13.413 -10.372 1.00 93.12 122 ALA A CA 1
ATOM 943 C C . ALA A 1 122 ? 14.146 -14.819 -10.511 1.00 93.12 122 ALA A C 1
ATOM 945 O O . ALA A 1 122 ? 13.440 -15.801 -10.291 1.00 93.12 122 ALA A O 1
ATOM 946 N N . GLU A 1 123 ? 15.434 -14.905 -10.842 1.00 92.75 123 GLU A N 1
ATOM 947 C CA . GLU A 1 123 ? 16.151 -16.176 -11.035 1.00 92.75 123 GLU A CA 1
ATOM 948 C C . GLU A 1 123 ? 16.711 -16.768 -9.741 1.00 92.75 123 GLU A C 1
ATOM 950 O O . GLU A 1 123 ? 17.180 -17.903 -9.743 1.00 92.75 123 GLU A O 1
ATOM 955 N N . LEU A 1 124 ? 16.709 -16.013 -8.638 1.00 93.50 124 LEU A N 1
ATOM 956 C CA . LEU A 1 124 ? 17.281 -16.514 -7.393 1.00 93.50 124 LEU A CA 1
ATOM 957 C C . LEU A 1 124 ? 16.370 -17.578 -6.770 1.00 93.50 124 LEU A C 1
ATOM 959 O O . LEU A 1 124 ? 15.142 -17.406 -6.801 1.00 93.50 124 LEU A O 1
ATOM 963 N N . PRO A 1 125 ? 16.938 -18.624 -6.141 1.00 95.19 125 PRO A N 1
ATOM 964 C CA . PRO A 1 125 ? 16.184 -19.530 -5.282 1.00 95.19 125 PRO A CA 1
ATOM 965 C C . PRO A 1 125 ? 15.359 -18.755 -4.251 1.00 95.19 125 PRO A C 1
ATOM 967 O O . PRO A 1 125 ? 15.770 -17.689 -3.791 1.00 95.19 125 PRO A O 1
ATOM 970 N N . GLU A 1 126 ? 14.194 -19.282 -3.877 1.00 92.75 126 GLU A N 1
ATOM 971 C CA . GLU A 1 126 ? 13.240 -18.566 -3.021 1.00 92.75 126 GLU A CA 1
ATOM 972 C C . GLU A 1 126 ? 13.858 -18.098 -1.696 1.00 92.75 126 GLU A C 1
ATOM 974 O O . GLU A 1 126 ? 13.704 -16.933 -1.338 1.00 92.75 126 GLU A O 1
ATOM 979 N N . ALA A 1 127 ? 14.619 -18.960 -1.017 1.00 95.06 127 ALA A N 1
ATOM 980 C CA . ALA A 1 127 ? 15.277 -18.617 0.243 1.00 95.06 127 ALA A CA 1
ATOM 981 C C . ALA A 1 127 ? 16.294 -17.469 0.084 1.00 95.06 127 ALA A C 1
ATOM 983 O O . ALA A 1 127 ? 16.264 -16.499 0.840 1.00 95.06 127 ALA A O 1
ATOM 984 N N . GLU A 1 128 ? 17.150 -17.531 -0.942 1.00 96.25 128 GLU A N 1
ATOM 985 C CA . GLU A 1 128 ? 18.134 -16.475 -1.225 1.00 96.25 128 GLU A CA 1
ATOM 986 C C . GLU A 1 128 ? 17.444 -15.158 -1.613 1.00 96.25 128 GLU A C 1
ATOM 988 O O . GLU A 1 128 ? 17.857 -14.070 -1.208 1.00 96.25 128 GLU A O 1
ATOM 993 N N . ARG A 1 129 ? 16.354 -15.245 -2.384 1.00 96.38 129 ARG A N 1
ATOM 994 C CA . ARG A 1 129 ? 15.533 -14.094 -2.764 1.00 96.38 129 ARG A CA 1
ATOM 995 C C . ARG A 1 129 ? 14.920 -13.425 -1.540 1.00 96.38 129 ARG A C 1
ATOM 997 O O . ARG A 1 129 ? 14.999 -12.205 -1.440 1.00 96.38 129 ARG A O 1
ATOM 1004 N N . GLN A 1 130 ? 14.327 -14.201 -0.633 1.00 97.00 130 GLN A N 1
ATOM 1005 C CA . GLN A 1 130 ? 13.746 -13.682 0.605 1.00 97.00 130 GLN A CA 1
ATOM 1006 C C . GLN A 1 130 ? 14.808 -12.978 1.452 1.00 97.00 130 GLN A C 1
ATOM 1008 O O . GLN A 1 130 ? 14.593 -11.832 1.833 1.00 97.00 130 GLN A O 1
ATOM 1013 N N . GLN A 1 131 ? 15.978 -13.594 1.643 1.00 97.62 131 GLN A N 1
ATOM 1014 C CA . GLN A 1 131 ? 17.081 -12.987 2.393 1.00 97.62 131 GLN A CA 1
ATOM 1015 C C . GLN A 1 131 ? 17.500 -11.628 1.809 1.00 97.62 131 GLN A C 1
ATOM 1017 O O . GLN A 1 131 ? 17.503 -10.627 2.521 1.00 97.62 131 GLN A O 1
ATOM 1022 N N . LYS A 1 132 ? 17.780 -11.559 0.499 1.00 98.06 132 LYS A N 1
ATOM 1023 C CA . LYS A 1 132 ? 18.175 -10.293 -0.149 1.00 98.06 132 LYS A CA 1
ATOM 1024 C C . LYS A 1 132 ? 17.071 -9.239 -0.103 1.00 98.06 132 LYS A C 1
ATOM 1026 O O . LYS A 1 132 ? 17.366 -8.048 0.004 1.00 98.06 132 LYS A O 1
ATOM 1031 N N . VAL A 1 133 ? 15.805 -9.655 -0.209 1.00 98.44 133 VAL A N 1
ATOM 1032 C CA . VAL A 1 133 ? 14.672 -8.736 -0.059 1.00 98.44 133 VAL A CA 1
ATOM 1033 C C . VAL A 1 133 ? 14.595 -8.196 1.363 1.00 98.44 133 VAL A C 1
ATOM 1035 O O . VAL A 1 133 ? 14.408 -6.991 1.497 1.00 98.44 133 VAL A O 1
ATOM 1038 N N . GLU A 1 134 ? 14.776 -9.012 2.403 1.00 98.06 134 GLU A N 1
ATOM 1039 C CA . GLU A 1 134 ? 14.775 -8.510 3.783 1.00 98.06 134 GLU A CA 1
ATOM 1040 C C . GLU A 1 134 ? 15.843 -7.434 3.986 1.00 98.06 134 GLU A C 1
ATOM 1042 O O . GLU A 1 134 ? 15.520 -6.349 4.473 1.00 98.06 134 GLU A O 1
ATOM 1047 N N . SER A 1 135 ? 17.075 -7.661 3.525 1.00 98.38 135 SER A N 1
ATOM 1048 C CA . SER A 1 135 ? 18.149 -6.666 3.635 1.00 98.38 135 SER A CA 1
ATOM 1049 C C . SER A 1 135 ? 17.791 -5.360 2.911 1.00 98.38 135 SER A C 1
ATOM 1051 O O . SER A 1 135 ? 17.876 -4.274 3.490 1.00 98.38 135 SER A O 1
ATOM 1053 N N . LEU A 1 136 ? 17.267 -5.442 1.680 1.00 98.50 136 LEU A N 1
ATOM 1054 C CA . LEU A 1 136 ? 16.757 -4.270 0.953 1.00 98.50 136 LEU A CA 1
ATOM 1055 C C . LEU A 1 136 ? 15.612 -3.564 1.697 1.00 98.50 136 LEU A C 1
ATOM 1057 O O . LEU A 1 136 ? 15.562 -2.337 1.717 1.00 98.50 136 LEU A O 1
ATOM 1061 N N . VAL A 1 137 ? 14.689 -4.309 2.308 1.00 98.19 137 VAL A N 1
ATOM 1062 C CA . VAL A 1 137 ? 13.556 -3.752 3.060 1.00 98.19 137 VAL A CA 1
ATOM 1063 C C . VAL A 1 137 ? 14.039 -3.012 4.301 1.00 98.19 137 VAL A C 1
ATOM 1065 O O . VAL A 1 137 ? 13.586 -1.892 4.523 1.00 98.19 137 VAL A O 1
ATOM 1068 N N . HIS A 1 138 ? 14.970 -3.578 5.073 1.00 97.12 138 HIS A N 1
ATOM 1069 C CA . HIS A 1 138 ? 15.576 -2.900 6.222 1.00 97.12 138 HIS A CA 1
ATOM 1070 C C . HIS A 1 138 ? 16.255 -1.596 5.805 1.00 97.12 138 HIS A C 1
ATOM 1072 O O . HIS A 1 138 ? 16.028 -0.559 6.430 1.00 97.12 138 HIS A O 1
ATOM 1078 N N . PHE A 1 139 ? 17.022 -1.632 4.715 1.00 97.50 139 PHE A N 1
ATOM 1079 C CA . PHE A 1 139 ? 17.670 -0.449 4.168 1.00 97.50 139 PHE A CA 1
ATOM 1080 C C . PHE A 1 139 ? 16.662 0.622 3.719 1.00 97.50 139 PHE A C 1
ATOM 1082 O O . PHE A 1 139 ? 16.782 1.777 4.104 1.00 97.50 139 PHE A O 1
ATOM 1089 N N . LEU A 1 140 ? 15.610 0.269 2.976 1.00 96.50 140 LEU A N 1
ATOM 1090 C CA . LEU A 1 140 ? 14.600 1.248 2.547 1.00 96.50 140 LEU A CA 1
ATOM 1091 C C . LEU A 1 140 ? 13.764 1.781 3.720 1.00 96.50 140 LEU A C 1
ATOM 1093 O O . LEU A 1 140 ? 13.430 2.966 3.756 1.00 96.50 140 LEU A O 1
ATOM 1097 N N . ALA A 1 141 ? 13.436 0.930 4.691 1.00 93.25 141 ALA A N 1
ATOM 1098 C CA . ALA A 1 141 ? 12.656 1.296 5.868 1.00 93.25 141 ALA A CA 1
ATOM 1099 C C . ALA A 1 141 ? 13.427 2.193 6.850 1.00 93.25 141 ALA A C 1
ATOM 1101 O O . ALA A 1 141 ? 12.802 2.859 7.668 1.00 93.25 141 ALA A O 1
ATOM 1102 N N . MET A 1 142 ? 14.761 2.279 6.761 1.00 92.44 142 MET A N 1
ATOM 1103 C CA . MET A 1 142 ? 15.535 3.205 7.599 1.00 92.44 142 MET A CA 1
ATOM 1104 C C . MET A 1 142 ? 15.224 4.682 7.294 1.00 92.44 142 MET A C 1
ATOM 1106 O O . MET A 1 142 ? 15.504 5.552 8.113 1.00 92.44 142 MET A O 1
ATOM 1110 N N . THR A 1 143 ? 14.654 4.973 6.119 1.00 89.00 143 THR A N 1
ATOM 1111 C CA . THR A 1 143 ? 14.362 6.341 5.649 1.00 89.00 143 THR A CA 1
ATOM 1112 C C . THR A 1 143 ? 13.155 6.990 6.340 1.00 89.00 143 THR A C 1
ATOM 1114 O O . THR A 1 143 ? 12.839 8.149 6.081 1.00 89.00 143 THR A O 1
ATOM 1117 N N . GLY A 1 144 ? 12.461 6.265 7.222 1.00 85.38 144 GLY A N 1
ATOM 1118 C CA . GLY A 1 144 ? 11.366 6.782 8.039 1.00 85.38 144 GLY A CA 1
ATOM 1119 C C . GLY A 1 144 ? 10.327 5.713 8.357 1.00 85.38 144 GLY A C 1
ATOM 1120 O O . GLY A 1 144 ? 10.458 4.563 7.949 1.00 85.38 144 GLY A O 1
ATOM 1121 N N . GLN A 1 145 ? 9.266 6.095 9.067 1.00 78.81 145 GLN A N 1
ATOM 1122 C CA . GLN A 1 145 ? 8.150 5.199 9.374 1.00 78.81 145 GLN A CA 1
ATOM 1123 C C . GLN A 1 145 ? 6.813 5.859 9.036 1.00 78.81 145 GLN A C 1
ATOM 1125 O O . GLN A 1 145 ? 6.642 7.052 9.307 1.00 78.81 145 GLN A O 1
ATOM 1130 N N . PRO A 1 146 ? 5.863 5.118 8.442 1.00 78.00 146 PRO A N 1
ATOM 1131 C CA . PRO A 1 146 ? 4.587 5.687 8.067 1.00 78.00 146 PRO A CA 1
ATOM 1132 C C . PRO A 1 146 ? 3.698 5.835 9.305 1.00 78.00 146 PRO A C 1
ATOM 1134 O O . PRO A 1 146 ? 3.634 4.951 10.158 1.00 78.00 146 PRO A O 1
ATOM 1137 N N . ILE A 1 147 ? 2.990 6.960 9.394 1.00 75.94 147 ILE A N 1
ATOM 1138 C CA . ILE A 1 147 ? 2.055 7.226 10.492 1.00 75.94 147 ILE A CA 1
ATOM 1139 C C . ILE A 1 147 ? 0.707 6.600 10.147 1.00 75.94 147 ILE A C 1
ATOM 1141 O O . ILE A 1 147 ? 0.087 6.971 9.145 1.00 75.94 147 ILE A O 1
ATOM 1145 N N . GLU A 1 148 ? 0.261 5.655 10.973 1.00 77.00 148 GLU A N 1
ATOM 1146 C CA . GLU A 1 148 ? -1.048 5.019 10.841 1.00 77.00 148 GLU A CA 1
ATOM 1147 C C . GLU A 1 148 ? -2.162 5.950 11.323 1.00 77.00 148 GLU A C 1
ATOM 1149 O O . GLU A 1 148 ? -2.091 6.531 12.405 1.00 77.00 148 GLU A O 1
ATOM 1154 N N . GLN A 1 149 ? -3.205 6.085 10.506 1.00 70.19 149 GLN A N 1
ATOM 1155 C CA . GLN A 1 149 ? -4.390 6.873 10.827 1.00 70.19 149 GLN A CA 1
ATOM 1156 C C . GLN A 1 149 ? -5.600 6.300 10.075 1.00 70.19 149 GLN A C 1
ATOM 1158 O O . GLN A 1 149 ? -5.468 5.971 8.888 1.00 70.19 149 GLN A O 1
ATOM 1163 N N . PRO A 1 150 ? -6.776 6.194 10.721 1.00 68.75 150 PRO A N 1
ATOM 1164 C CA . PRO A 1 150 ? -8.000 5.785 10.045 1.00 68.75 150 PRO A CA 1
ATOM 1165 C C . PRO A 1 150 ? -8.459 6.842 9.033 1.00 68.75 150 PRO A C 1
ATOM 1167 O O . PRO A 1 150 ? -8.237 8.043 9.205 1.00 68.75 150 PRO A O 1
ATOM 1170 N N . ALA A 1 151 ? -9.143 6.396 7.981 1.00 72.50 151 ALA A N 1
ATOM 1171 C CA . ALA A 1 151 ? -9.812 7.301 7.054 1.00 72.50 151 ALA A CA 1
ATOM 1172 C C . ALA A 1 151 ? -11.096 7.860 7.685 1.00 72.50 151 ALA A C 1
ATOM 1174 O O . ALA A 1 151 ? -11.748 7.198 8.489 1.00 72.50 151 ALA A O 1
ATOM 1175 N N . ASN A 1 152 ? -11.466 9.089 7.325 1.00 75.06 152 ASN A N 1
ATOM 1176 C CA . ASN A 1 152 ? -12.654 9.756 7.857 1.00 75.06 152 ASN A CA 1
ATOM 1177 C C . ASN A 1 152 ? -13.927 9.263 7.125 1.00 75.06 152 ASN A C 1
ATOM 1179 O O . ASN A 1 152 ? -14.080 9.555 5.934 1.00 75.06 152 ASN A O 1
ATOM 1183 N N . PRO A 1 153 ? -14.862 8.556 7.794 1.00 73.38 153 PRO A N 1
ATOM 1184 C CA . PRO A 1 153 ? -16.060 8.012 7.146 1.00 73.38 153 PRO A CA 1
ATOM 1185 C C . PRO A 1 153 ? -16.977 9.062 6.526 1.00 73.38 153 PRO A C 1
ATOM 1187 O O . PRO A 1 153 ? -17.528 8.844 5.445 1.00 73.38 153 PRO A O 1
ATOM 1190 N N . GLN A 1 154 ? -17.112 10.216 7.178 1.00 77.00 154 GLN A N 1
ATOM 1191 C CA . GLN A 1 154 ? -17.973 11.315 6.748 1.00 77.00 154 GLN A CA 1
ATOM 1192 C C . GLN A 1 154 ? -17.513 11.922 5.412 1.00 77.00 154 GLN A C 1
ATOM 1194 O O . GLN A 1 154 ? -18.293 12.563 4.707 1.00 77.00 154 GLN A O 1
ATOM 1199 N N . LYS A 1 155 ? -16.251 11.696 5.030 1.00 82.19 155 LYS A N 1
ATOM 1200 C CA . LYS A 1 155 ? -15.651 12.232 3.807 1.00 82.19 155 LYS A CA 1
ATOM 1201 C C . LYS A 1 155 ? -15.714 11.294 2.597 1.00 82.19 155 LYS A C 1
ATOM 1203 O O . LYS A 1 155 ? -15.571 11.771 1.473 1.00 82.19 155 LYS A O 1
ATOM 1208 N N . ILE A 1 156 ? -15.992 9.998 2.788 1.00 82.44 156 ILE A N 1
ATOM 1209 C CA . ILE A 1 156 ? -15.981 8.986 1.710 1.00 82.44 156 ILE A CA 1
ATOM 1210 C C . ILE A 1 156 ? -16.906 9.379 0.552 1.00 82.44 156 ILE A C 1
ATOM 1212 O O . ILE A 1 156 ? -16.496 9.334 -0.605 1.00 82.44 156 ILE A O 1
ATOM 1216 N N . GLY A 1 157 ? -18.153 9.762 0.851 1.00 84.44 157 GLY A N 1
ATOM 1217 C CA . GLY A 1 157 ? -19.148 10.066 -0.184 1.00 84.44 157 GLY A CA 1
ATOM 1218 C C . GLY A 1 157 ? -18.762 11.276 -1.041 1.00 84.44 157 GLY A C 1
ATOM 1219 O O . GLY A 1 157 ? -18.895 11.243 -2.263 1.00 84.44 157 GLY A O 1
ATOM 1220 N N . LYS A 1 158 ? -18.212 12.325 -0.413 1.00 88.25 158 LYS A N 1
ATOM 1221 C CA . LYS A 1 158 ? -17.684 13.500 -1.124 1.00 88.25 158 LYS A CA 1
ATOM 1222 C C . LYS A 1 158 ? -16.457 13.144 -1.962 1.00 88.25 158 LYS A C 1
ATOM 1224 O O . LYS A 1 158 ? -16.384 13.537 -3.123 1.00 88.25 158 LYS A O 1
ATOM 1229 N N . GLY A 1 159 ? -15.555 12.335 -1.407 1.00 91.25 159 GLY A N 1
ATOM 1230 C CA . GLY A 1 159 ? -14.377 11.838 -2.110 1.00 91.25 159 GLY A CA 1
ATOM 1231 C C . GLY A 1 159 ? -14.708 11.013 -3.350 1.00 91.25 159 GLY A C 1
ATOM 1232 O O . GLY A 1 159 ? -14.053 11.169 -4.378 1.00 91.25 159 GLY A O 1
ATOM 1233 N N . GLU A 1 160 ? -15.744 10.166 -3.292 1.00 90.44 160 GLU A N 1
ATOM 1234 C CA . GLU A 1 160 ? -16.204 9.416 -4.467 1.00 90.44 160 GLU A CA 1
ATOM 1235 C C . GLU A 1 160 ? -16.685 10.363 -5.565 1.00 90.44 160 GLU A C 1
ATOM 1237 O O . GLU A 1 160 ? -16.303 10.198 -6.724 1.00 90.44 160 GLU A O 1
ATOM 1242 N N . LYS A 1 161 ? -17.490 11.369 -5.209 1.00 90.00 161 LYS A N 1
ATOM 1243 C CA . LYS A 1 161 ? -17.984 12.368 -6.160 1.00 90.00 161 LYS A CA 1
ATOM 1244 C C . LYS A 1 161 ? -16.825 13.128 -6.819 1.00 90.00 161 LYS A C 1
ATOM 1246 O O . LYS A 1 161 ? -16.738 13.149 -8.045 1.00 90.00 161 LYS A O 1
ATOM 1251 N N . GLN A 1 162 ? -15.889 13.643 -6.024 1.00 91.81 162 GLN A N 1
ATOM 1252 C CA . GLN A 1 162 ? -14.705 14.350 -6.526 1.00 91.81 162 GLN A CA 1
ATOM 1253 C C . GLN A 1 162 ? -13.827 13.481 -7.422 1.00 91.81 162 GLN A C 1
ATOM 1255 O O . GLN A 1 162 ? -13.371 13.944 -8.462 1.00 91.81 162 GLN A O 1
ATOM 1260 N N . PHE A 1 163 ? -13.620 12.208 -7.072 1.00 91.12 163 PHE A N 1
ATOM 1261 C CA . PHE A 1 163 ? -12.845 11.281 -7.899 1.00 91.12 163 PHE A CA 1
ATOM 1262 C C . PHE A 1 163 ? -13.410 11.162 -9.327 1.00 91.12 163 PHE A C 1
ATOM 1264 O O . PHE A 1 163 ? -12.655 11.001 -10.287 1.00 91.12 163 PHE A O 1
ATOM 1271 N N . HIS A 1 164 ? -14.734 11.259 -9.482 1.00 89.19 164 HIS A N 1
ATOM 1272 C CA . HIS A 1 164 ? -15.372 11.280 -10.797 1.00 89.19 164 HIS A CA 1
ATOM 1273 C C . HIS A 1 164 ? -15.274 12.661 -11.459 1.00 89.19 164 HIS A C 1
ATOM 1275 O O . HIS A 1 164 ? -14.895 12.737 -12.625 1.00 89.19 164 HIS A O 1
ATOM 1281 N N . GLU A 1 165 ? -15.578 13.739 -10.733 1.00 90.44 165 GLU A N 1
ATOM 1282 C CA . GLU A 1 165 ? -15.611 15.108 -11.275 1.00 90.44 165 GLU A CA 1
ATOM 1283 C C . GLU A 1 165 ? -14.231 15.617 -11.714 1.00 90.44 165 GLU A C 1
ATOM 1285 O O . GLU A 1 165 ? -14.119 16.284 -12.738 1.00 90.44 165 GLU A O 1
ATOM 1290 N N . LEU A 1 166 ? -13.167 15.233 -11.005 1.00 89.50 166 LEU A N 1
ATOM 1291 C CA . LEU A 1 166 ? -11.778 15.550 -11.360 1.00 89.50 166 LEU A CA 1
ATOM 1292 C C . LEU A 1 166 ? -11.243 14.704 -12.524 1.00 89.50 166 LEU A C 1
ATOM 1294 O O . LEU A 1 166 ? -10.093 14.863 -12.930 1.00 89.50 166 LEU A O 1
ATOM 1298 N N . GLY A 1 167 ? -12.036 13.758 -13.035 1.00 87.69 167 GLY A N 1
ATOM 1299 C CA . GLY A 1 167 ? -11.631 12.888 -14.132 1.00 87.69 167 GLY A CA 1
ATOM 1300 C C . GLY A 1 167 ? -10.585 11.842 -13.743 1.00 87.69 167 GLY A C 1
ATOM 1301 O O . GLY A 1 167 ? -9.915 11.303 -14.623 1.00 87.69 167 GLY A O 1
ATOM 1302 N N . CYS A 1 168 ? -10.440 11.489 -12.455 1.00 88.44 168 CYS A N 1
ATOM 1303 C CA . CYS A 1 168 ? -9.531 10.407 -12.046 1.00 88.44 168 CYS A CA 1
ATOM 1304 C C . CYS A 1 168 ? -9.894 9.079 -12.735 1.00 88.44 168 CYS A C 1
ATOM 1306 O O . CYS A 1 168 ? -9.017 8.263 -13.030 1.00 88.44 168 CYS A O 1
ATOM 1308 N N . THR A 1 169 ? -11.178 8.901 -13.059 1.00 86.12 169 THR A N 1
ATOM 1309 C CA . THR A 1 169 ? -11.724 7.784 -13.839 1.00 86.12 169 THR A CA 1
ATOM 1310 C C . THR A 1 169 ? -11.236 7.719 -15.286 1.00 86.12 169 THR A C 1
ATOM 1312 O O . THR A 1 169 ? -11.396 6.680 -15.914 1.00 86.12 169 THR A O 1
ATOM 1315 N N . ALA A 1 170 ? -10.585 8.752 -15.827 1.00 82.25 170 ALA A N 1
ATOM 1316 C CA . ALA A 1 170 ? -9.948 8.660 -17.143 1.00 82.25 170 ALA A CA 1
ATOM 1317 C C . ALA A 1 170 ? -8.776 7.658 -17.152 1.00 82.25 170 ALA A C 1
ATOM 1319 O O . ALA A 1 170 ? -8.479 7.060 -18.185 1.00 82.25 170 ALA A O 1
ATOM 1320 N N . CYS A 1 171 ? -8.132 7.453 -15.996 1.00 84.06 171 CYS A N 1
ATOM 1321 C CA . CYS A 1 171 ? -6.936 6.614 -15.862 1.00 84.06 171 CYS A CA 1
ATOM 1322 C C . CYS A 1 171 ? -7.065 5.516 -14.791 1.00 84.06 171 CYS A C 1
ATOM 1324 O O . CYS A 1 171 ? -6.403 4.479 -14.890 1.00 84.06 171 CYS A O 1
ATOM 1326 N N . HIS A 1 172 ? -7.884 5.735 -13.757 1.00 86.12 172 HIS A N 1
ATOM 1327 C CA . HIS A 1 172 ? -8.017 4.850 -12.601 1.00 86.12 172 HIS A CA 1
ATOM 1328 C C . HIS A 1 172 ? -9.448 4.352 -12.410 1.00 86.12 172 HIS A C 1
ATOM 1330 O O . HIS A 1 172 ? -10.379 5.140 -12.276 1.00 86.12 172 HIS A O 1
ATOM 1336 N N . ALA A 1 173 ? -9.624 3.034 -12.315 1.00 80.88 173 ALA A N 1
ATOM 1337 C CA . ALA A 1 173 ? -10.932 2.459 -12.019 1.00 80.88 173 ALA A CA 1
ATOM 1338 C C . ALA A 1 173 ? -11.464 2.920 -10.648 1.00 80.88 173 ALA A C 1
ATOM 1340 O O . ALA A 1 173 ? -10.697 2.962 -9.678 1.00 80.88 173 ALA A O 1
ATOM 1341 N N . PRO A 1 174 ? -12.766 3.240 -10.540 1.00 80.12 174 PRO A N 1
ATOM 1342 C CA . PRO A 1 174 ? -13.380 3.587 -9.267 1.00 80.12 174 PRO A CA 1
ATOM 1343 C C . PRO A 1 174 ? -13.386 2.396 -8.292 1.00 80.12 174 PRO A C 1
ATOM 1345 O O . PRO A 1 174 ? -13.421 1.224 -8.670 1.00 80.12 174 PRO A O 1
ATOM 1348 N N . ARG A 1 175 ? -13.415 2.700 -6.992 1.00 77.38 175 ARG A N 1
ATOM 1349 C CA . ARG A 1 175 ? -13.407 1.730 -5.879 1.00 77.38 175 ARG A CA 1
ATOM 1350 C C . ARG A 1 175 ? -14.768 1.062 -5.633 1.00 77.38 175 ARG A C 1
ATOM 1352 O O . ARG A 1 175 ? -14.920 0.316 -4.666 1.00 77.38 175 ARG A O 1
ATOM 1359 N N . ASN A 1 176 ? -15.769 1.342 -6.463 1.00 67.81 176 ASN A N 1
ATOM 1360 C CA . ASN A 1 176 ? -17.098 0.720 -6.423 1.00 67.81 176 ASN A CA 1
ATOM 1361 C C . ASN A 1 176 ? -17.206 -0.517 -7.339 1.00 67.81 176 ASN A C 1
ATOM 1363 O O . ASN A 1 176 ? -18.295 -1.045 -7.534 1.00 67.81 176 ASN A O 1
ATOM 1367 N N . GLY A 1 177 ? -16.083 -0.979 -7.905 1.00 63.56 177 GLY A N 1
ATOM 1368 C CA . GLY A 1 177 ? -16.024 -2.184 -8.736 1.00 63.56 177 GLY A CA 1
ATOM 1369 C C . GLY A 1 177 ? -16.436 -1.971 -10.194 1.00 63.56 177 GLY A C 1
ATOM 1370 O O . GLY A 1 177 ? -16.325 -2.903 -10.991 1.00 63.56 177 GLY A O 1
ATOM 1371 N N . LYS A 1 178 ? -16.860 -0.759 -10.583 1.00 64.25 178 LYS A N 1
ATOM 1372 C CA . LYS A 1 178 ? -17.095 -0.437 -11.995 1.00 64.25 178 LYS A CA 1
ATOM 1373 C C . LYS A 1 178 ? -15.766 -0.475 -12.756 1.00 64.25 178 LYS A C 1
ATOM 1375 O O . LYS A 1 178 ? -14.782 0.139 -12.347 1.00 64.25 178 LYS A O 1
ATOM 1380 N N . LYS A 1 179 ? -15.736 -1.211 -13.869 1.00 59.72 179 LYS A N 1
ATOM 1381 C CA . LYS A 1 179 ? -14.583 -1.260 -14.779 1.00 59.72 179 LYS A CA 1
ATOM 1382 C C . LYS A 1 179 ? -14.471 0.065 -15.537 1.00 59.72 179 LYS A C 1
ATOM 1384 O O . LYS A 1 179 ? -15.488 0.684 -15.844 1.00 59.72 179 LYS A O 1
ATOM 1389 N N . LEU A 1 180 ? -13.247 0.481 -15.859 1.00 60.81 180 LEU A N 1
ATOM 1390 C CA . LEU A 1 180 ? -13.055 1.545 -16.843 1.00 60.81 180 LEU A CA 1
ATOM 1391 C C . LEU A 1 180 ? -13.409 1.043 -18.240 1.00 60.81 180 LEU A C 1
ATOM 1393 O O . LEU A 1 180 ? -13.208 -0.127 -18.567 1.00 60.81 180 LEU A O 1
ATOM 1397 N N . ALA A 1 181 ? -13.905 1.956 -19.069 1.00 45.97 181 ALA A N 1
ATOM 1398 C CA . ALA A 1 181 ? -14.014 1.744 -20.500 1.00 45.97 181 ALA A CA 1
ATOM 1399 C C . ALA A 1 181 ? -12.612 1.893 -21.123 1.00 45.97 181 ALA A C 1
ATOM 1401 O O . ALA A 1 181 ? -12.215 2.990 -21.504 1.00 45.97 181 ALA A O 1
ATOM 1402 N N . GLY A 1 182 ? -11.832 0.807 -21.168 1.00 53.78 182 GLY A N 1
ATOM 1403 C CA . GLY A 1 182 ? -10.577 0.745 -21.930 1.00 53.78 182 GLY A CA 1
ATOM 1404 C C . GLY A 1 182 ? -9.443 -0.054 -21.277 1.00 53.78 182 GLY A C 1
ATOM 1405 O O . GLY A 1 182 ? -9.276 -0.056 -20.058 1.00 53.78 182 GLY A O 1
ATOM 1406 N N . GLU A 1 183 ? -8.623 -0.695 -22.113 1.00 53.69 183 GLU A N 1
ATOM 1407 C CA . GLU A 1 183 ? -7.470 -1.536 -21.731 1.00 53.69 183 GLU A CA 1
ATOM 1408 C C . GLU A 1 183 ? -6.284 -0.741 -21.139 1.00 53.69 183 GLU A C 1
ATOM 1410 O O . GLU A 1 183 ? -5.387 -1.315 -20.530 1.00 53.69 183 GLU A O 1
ATOM 1415 N N . ALA A 1 184 ? -6.302 0.593 -21.248 1.00 59.38 184 ALA A N 1
ATOM 1416 C CA . ALA A 1 184 ? -5.230 1.490 -20.799 1.00 59.38 184 ALA A CA 1
ATOM 1417 C C . ALA A 1 184 ? -5.308 1.906 -19.309 1.00 59.38 184 ALA A C 1
ATOM 1419 O O . ALA A 1 184 ? -4.468 2.673 -18.833 1.00 59.38 184 ALA A O 1
ATOM 1420 N N . SER A 1 185 ? -6.314 1.428 -18.570 1.00 64.94 185 SER A N 1
ATOM 1421 C CA . SER A 1 185 ? -6.493 1.703 -17.138 1.00 64.94 185 SER A CA 1
ATOM 1422 C C . SER A 1 185 ? -5.406 1.040 -16.289 1.00 64.94 185 SER A C 1
ATOM 1424 O O . SER A 1 185 ? -5.215 -0.174 -16.361 1.00 64.94 185 SER A O 1
ATOM 1426 N N . VAL A 1 186 ? -4.793 1.788 -15.365 1.00 66.69 186 VAL A N 1
ATOM 1427 C CA . VAL A 1 186 ? -3.877 1.205 -14.370 1.00 66.69 186 VAL A CA 1
ATOM 1428 C C . VAL A 1 186 ? -4.655 0.881 -13.091 1.00 66.69 186 VAL A C 1
ATOM 1430 O O . VAL A 1 186 ? -5.103 1.810 -12.404 1.00 66.69 186 VAL A O 1
ATOM 1433 N N . PRO A 1 187 ? -4.806 -0.406 -12.717 1.00 67.44 187 PRO A N 1
ATOM 1434 C CA . PRO A 1 187 ? -5.507 -0.768 -11.494 1.00 67.44 187 PRO A CA 1
ATOM 1435 C C . PRO A 1 187 ? -4.779 -0.197 -10.269 1.00 67.44 187 PRO A C 1
ATOM 1437 O O . PRO A 1 187 ? -3.561 -0.334 -10.106 1.00 67.44 187 PRO A O 1
ATOM 1440 N N . LEU A 1 188 ? -5.544 0.451 -9.387 1.00 78.44 188 LEU A N 1
ATOM 1441 C CA . LEU A 1 188 ? -5.027 0.980 -8.121 1.00 78.44 188 LEU A CA 1
ATOM 1442 C C . LEU A 1 188 ? -4.730 -0.139 -7.111 1.00 78.44 188 LEU A C 1
ATOM 1444 O O . LEU A 1 188 ? -3.817 0.005 -6.301 1.00 78.44 188 LEU A O 1
ATOM 1448 N N . GLY A 1 189 ? -5.441 -1.267 -7.213 1.00 77.25 189 GLY A N 1
ATOM 1449 C CA . GLY A 1 189 ? -5.338 -2.378 -6.272 1.00 77.25 189 GLY A CA 1
ATOM 1450 C C . GLY A 1 189 ? -5.852 -2.005 -4.882 1.00 77.25 189 GLY A C 1
ATOM 1451 O O . GLY A 1 189 ? -6.670 -1.098 -4.720 1.00 77.25 189 GLY A O 1
ATOM 1452 N N . ASP A 1 190 ? -5.366 -2.724 -3.877 1.00 81.19 190 ASP A N 1
ATOM 1453 C CA . ASP A 1 190 ? -5.638 -2.425 -2.476 1.00 81.19 190 ASP A CA 1
ATOM 1454 C C . ASP A 1 190 ? -4.616 -1.404 -1.955 1.00 81.19 190 ASP A C 1
ATOM 1456 O O . ASP A 1 190 ? -3.513 -1.749 -1.520 1.00 81.19 190 ASP A O 1
ATOM 1460 N N . LEU A 1 191 ? -4.978 -0.122 -2.043 1.00 89.56 191 LEU A N 1
ATOM 1461 C CA . LEU A 1 191 ? -4.124 0.980 -1.594 1.00 89.56 191 LEU A CA 1
ATOM 1462 C C . LEU A 1 191 ? -3.875 0.951 -0.081 1.00 89.56 191 LEU A C 1
ATOM 1464 O O . LEU A 1 191 ? -2.832 1.445 0.351 1.00 89.56 191 LEU A O 1
ATOM 1468 N N . SER A 1 192 ? -4.767 0.331 0.702 1.00 85.94 192 SER A N 1
ATOM 1469 C CA . SER A 1 192 ? -4.648 0.233 2.161 1.00 85.94 192 SER A CA 1
ATOM 1470 C C . SER A 1 192 ? -3.472 -0.638 2.599 1.00 85.94 192 SER A C 1
ATOM 1472 O O . SER A 1 192 ? -2.945 -0.446 3.685 1.00 85.94 192 SER A O 1
ATOM 1474 N N . LYS A 1 193 ? -2.972 -1.531 1.736 1.00 88.62 193 LYS A N 1
ATOM 1475 C CA . LYS A 1 193 ? -1.729 -2.274 1.998 1.00 88.62 193 LYS A CA 1
ATOM 1476 C C . LYS A 1 193 ? -0.489 -1.403 1.840 1.00 88.62 193 LYS A C 1
ATOM 1478 O O . LYS A 1 193 ? 0.513 -1.635 2.505 1.00 88.62 193 LYS A O 1
ATOM 1483 N N . LYS A 1 194 ? -0.548 -0.394 0.968 1.00 92.19 194 LYS A N 1
ATOM 1484 C CA . LYS A 1 194 ? 0.609 0.419 0.577 1.00 92.19 194 LYS A CA 1
ATOM 1485 C C . LYS A 1 194 ? 0.730 1.719 1.365 1.00 92.19 194 LYS A C 1
ATOM 1487 O O . LYS A 1 194 ? 1.822 2.034 1.829 1.00 92.19 194 LYS A O 1
ATOM 1492 N N . TYR A 1 195 ? -0.364 2.472 1.457 1.00 92.56 195 TYR A N 1
ATOM 1493 C CA . TYR A 1 195 ? -0.378 3.851 1.942 1.00 92.56 195 TYR A CA 1
ATOM 1494 C C . TYR A 1 195 ? -1.218 4.016 3.205 1.00 92.56 195 TYR A C 1
ATOM 1496 O O . TYR A 1 195 ? -2.291 3.415 3.331 1.00 92.56 195 TYR A O 1
ATOM 1504 N N . THR A 1 196 ? -0.747 4.864 4.114 1.00 85.25 196 THR A N 1
ATOM 1505 C CA . THR A 1 196 ? -1.550 5.391 5.218 1.00 85.25 196 THR A CA 1
ATOM 1506 C C . THR A 1 196 ? -2.339 6.606 4.733 1.00 85.25 196 THR A C 1
ATOM 1508 O O . THR A 1 196 ? -2.110 7.105 3.626 1.00 85.25 196 THR A O 1
ATOM 1511 N N . VAL A 1 197 ? -3.274 7.100 5.548 1.00 86.19 197 VAL A N 1
ATOM 1512 C CA . VAL A 1 197 ? -3.991 8.344 5.236 1.00 86.19 197 VAL A CA 1
ATOM 1513 C C . VAL A 1 197 ? -3.010 9.517 5.060 1.00 86.19 197 VAL A C 1
ATOM 1515 O O . VAL A 1 197 ? -3.004 10.088 3.967 1.00 86.19 197 VAL A O 1
ATOM 1518 N N . PRO A 1 198 ? -2.102 9.820 6.016 1.00 84.69 198 PRO A N 1
ATOM 1519 C CA . PRO A 1 198 ? -1.106 10.876 5.839 1.00 84.69 198 PRO A CA 1
ATOM 1520 C C . PRO A 1 198 ? -0.232 10.701 4.595 1.00 84.69 198 PRO A C 1
ATOM 1522 O O . PRO A 1 198 ? -0.029 11.659 3.846 1.00 84.69 198 PRO A O 1
ATOM 1525 N N . SER A 1 199 ? 0.262 9.485 4.329 1.00 90.12 199 SER A N 1
ATOM 1526 C CA . SER A 1 199 ? 1.192 9.286 3.214 1.00 90.12 199 SER A CA 1
ATOM 1527 C C . SER A 1 199 ? 0.515 9.360 1.846 1.00 90.12 199 SER A C 1
ATOM 1529 O O . SER A 1 199 ? 1.122 9.851 0.890 1.00 90.12 199 SER A O 1
ATOM 1531 N N . LEU A 1 200 ? -0.752 8.938 1.733 1.00 94.88 200 LEU A N 1
ATOM 1532 C CA . LEU A 1 200 ? -1.513 9.122 0.498 1.00 94.88 200 LEU A CA 1
ATOM 1533 C C . LEU A 1 200 ? -1.894 10.589 0.285 1.00 94.88 200 LEU A C 1
ATOM 1535 O O . LEU A 1 200 ? -1.824 11.056 -0.850 1.00 94.88 200 LEU A O 1
ATOM 1539 N N . MET A 1 201 ? -2.241 11.322 1.348 1.00 91.94 201 MET A N 1
ATOM 1540 C CA . MET A 1 201 ? -2.499 12.763 1.258 1.00 91.94 201 MET A CA 1
ATOM 1541 C C . MET A 1 201 ? -1.272 13.509 0.734 1.00 91.94 201 MET A C 1
ATOM 1543 O O . MET A 1 201 ? -1.382 14.279 -0.217 1.00 91.94 201 MET A O 1
ATOM 1547 N N . GLN A 1 202 ? -0.094 13.233 1.300 1.00 89.12 202 GLN A N 1
ATOM 1548 C CA . GLN A 1 202 ? 1.157 13.845 0.853 1.00 89.12 202 GLN A CA 1
ATOM 1549 C C . GLN A 1 202 ? 1.466 13.502 -0.609 1.00 89.12 202 GLN A C 1
ATOM 1551 O O . GLN A 1 202 ? 1.866 14.374 -1.379 1.00 89.12 202 GLN A O 1
ATOM 1556 N N . PHE A 1 203 ? 1.249 12.246 -1.013 1.00 92.62 203 PHE A N 1
ATOM 1557 C CA . PHE A 1 203 ? 1.440 11.837 -2.402 1.00 92.62 203 PHE A CA 1
ATOM 1558 C C . PHE A 1 203 ? 0.484 12.564 -3.357 1.00 92.62 203 PHE A C 1
ATOM 1560 O O . PHE A 1 203 ? 0.921 13.001 -4.416 1.00 92.62 203 PHE A O 1
ATOM 1567 N N . LEU A 1 204 ? -0.796 12.707 -3.002 1.00 93.12 204 LEU A N 1
ATOM 1568 C CA . LEU A 1 204 ? -1.789 13.377 -3.848 1.00 93.12 204 LEU A CA 1
ATOM 1569 C C . LEU A 1 204 ? -1.606 14.894 -3.913 1.00 93.12 204 LEU A C 1
ATOM 1571 O O . LEU A 1 204 ? -1.956 15.480 -4.932 1.00 93.12 204 LEU A O 1
ATOM 1575 N N . ALA A 1 205 ? -1.026 15.514 -2.883 1.00 87.88 205 ALA A N 1
ATOM 1576 C CA . ALA A 1 205 ? -0.733 16.945 -2.896 1.00 87.88 205 ALA A CA 1
ATOM 1577 C C . ALA A 1 205 ? 0.213 17.323 -4.049 1.00 87.88 205 ALA A C 1
ATOM 1579 O O . ALA A 1 205 ? 0.015 18.348 -4.697 1.00 87.88 205 ALA A O 1
ATOM 1580 N N . ASN A 1 206 ? 1.224 16.488 -4.326 1.00 88.31 206 ASN A N 1
ATOM 1581 C CA . ASN A 1 206 ? 2.064 16.627 -5.514 1.00 88.31 206 ASN A CA 1
ATOM 1582 C C . ASN A 1 206 ? 2.768 15.299 -5.879 1.00 88.31 206 ASN A C 1
ATOM 1584 O O . ASN A 1 206 ? 3.890 15.037 -5.426 1.00 88.31 206 ASN A O 1
ATOM 1588 N N . PRO A 1 207 ? 2.157 14.466 -6.744 1.00 92.75 207 PRO A N 1
ATOM 1589 C CA . PRO A 1 207 ? 2.712 13.167 -7.126 1.00 92.75 207 PRO A CA 1
ATOM 1590 C C . PRO A 1 207 ? 4.074 13.256 -7.821 1.00 92.75 207 PRO A C 1
ATOM 1592 O O . PRO A 1 207 ? 4.867 12.313 -7.728 1.00 92.75 207 PRO A O 1
ATOM 1595 N N . LEU A 1 208 ? 4.350 14.373 -8.506 1.00 93.00 208 LEU A N 1
ATOM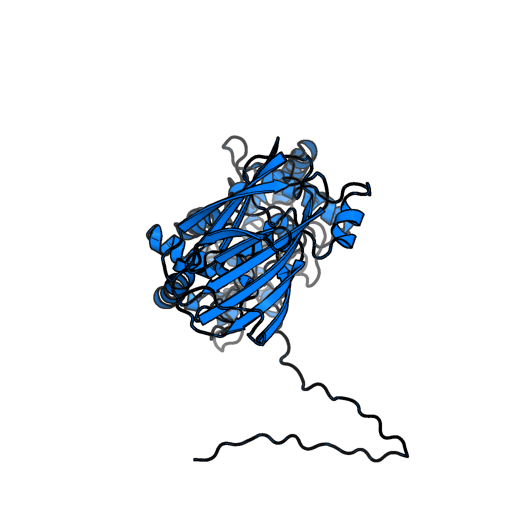 1596 C CA . LEU A 1 208 ? 5.554 14.569 -9.314 1.00 93.00 208 LEU A CA 1
ATOM 1597 C C . LEU A 1 208 ? 6.812 14.789 -8.466 1.00 93.00 208 LEU A C 1
ATOM 1599 O O . LEU A 1 208 ? 7.905 14.503 -8.942 1.00 93.00 208 LEU A O 1
ATOM 1603 N N . ILE A 1 209 ? 6.673 15.184 -7.194 1.00 90.38 209 ILE A N 1
ATOM 1604 C CA . ILE A 1 209 ? 7.808 15.222 -6.254 1.00 90.38 209 ILE A CA 1
ATOM 1605 C C . ILE A 1 209 ? 8.362 13.814 -6.037 1.00 90.38 209 ILE A C 1
ATOM 1607 O O . ILE A 1 209 ? 9.568 13.611 -6.014 1.00 90.38 209 ILE A O 1
ATOM 1611 N N . VAL A 1 210 ? 7.484 12.820 -5.898 1.00 92.06 210 VAL A N 1
ATOM 1612 C CA . VAL A 1 210 ? 7.894 11.424 -5.684 1.00 92.06 210 VAL A CA 1
ATOM 1613 C C . VAL A 1 210 ? 8.126 10.710 -7.013 1.00 92.06 210 VAL A C 1
ATOM 1615 O O . VAL A 1 210 ? 8.924 9.779 -7.083 1.00 92.06 210 VAL A O 1
ATOM 1618 N N . ARG A 1 211 ? 7.412 11.097 -8.074 1.00 94.25 211 ARG A N 1
ATOM 1619 C CA . ARG A 1 211 ? 7.477 10.468 -9.400 1.00 94.25 211 ARG A CA 1
ATOM 1620 C C . ARG A 1 211 ? 7.650 11.528 -10.491 1.00 94.25 211 ARG A C 1
ATOM 1622 O O . ARG A 1 211 ? 6.680 11.799 -11.197 1.00 94.25 211 ARG A O 1
ATOM 1629 N N . PRO A 1 212 ? 8.863 12.073 -10.684 1.00 93.81 212 PRO A N 1
ATOM 1630 C CA . PRO A 1 212 ? 9.087 13.162 -11.638 1.00 93.81 212 PRO A CA 1
ATOM 1631 C C . PRO A 1 212 ? 8.710 12.799 -13.078 1.00 93.81 212 PRO A C 1
ATOM 1633 O O . PRO A 1 212 ? 8.162 13.619 -13.803 1.00 93.81 212 PRO A O 1
ATOM 1636 N N . SER A 1 213 ? 8.933 11.543 -13.477 1.00 92.31 213 SER A N 1
ATOM 1637 C CA . SER A 1 213 ? 8.530 11.022 -14.793 1.00 92.31 213 SER A CA 1
ATOM 1638 C C . SER A 1 213 ? 7.178 10.291 -14.774 1.00 92.31 213 SER A C 1
ATOM 1640 O O . SER A 1 213 ? 6.856 9.532 -15.691 1.00 92.31 213 SER A O 1
ATOM 1642 N N . GLY A 1 214 ? 6.395 10.456 -13.704 1.00 89.12 214 GLY A N 1
ATOM 1643 C CA . GLY A 1 214 ? 5.065 9.875 -13.566 1.00 89.12 214 GLY A CA 1
ATOM 1644 C C . GLY A 1 214 ? 4.041 10.578 -14.457 1.00 89.12 214 GLY A C 1
ATOM 1645 O O . GLY A 1 214 ? 4.083 11.784 -14.643 1.00 89.12 214 GLY A O 1
ATOM 1646 N N . ARG A 1 215 ? 3.071 9.819 -14.977 1.00 86.62 215 ARG A N 1
ATOM 1647 C CA . ARG A 1 215 ? 1.973 10.366 -15.799 1.00 86.62 215 ARG A CA 1
ATOM 1648 C C . ARG A 1 215 ? 0.814 10.939 -14.982 1.00 86.62 215 ARG A C 1
ATOM 1650 O O . ARG A 1 215 ? -0.116 11.487 -15.558 1.00 86.62 215 ARG A O 1
ATOM 1657 N N . MET A 1 216 ? 0.824 10.740 -13.663 1.00 89.12 216 MET A N 1
ATOM 1658 C CA . MET A 1 216 ? -0.210 11.273 -12.784 1.00 89.12 216 MET A CA 1
ATOM 1659 C C . MET A 1 216 ? 0.054 12.770 -12.588 1.00 89.12 216 MET A C 1
ATOM 1661 O O . MET A 1 216 ? 1.081 13.100 -11.990 1.00 89.12 216 MET A O 1
ATOM 1665 N N . PRO A 1 217 ? -0.824 13.658 -13.084 1.00 86.94 217 PRO A N 1
ATOM 1666 C CA . PRO A 1 217 ? -0.643 15.091 -12.905 1.00 86.94 217 PRO A CA 1
ATOM 1667 C C . PRO A 1 217 ? -0.801 15.473 -11.430 1.00 86.94 217 PRO A C 1
ATOM 1669 O O . PRO A 1 217 ? -1.389 14.726 -10.641 1.00 86.94 217 PRO A O 1
ATOM 1672 N N . SER A 1 218 ? -0.307 16.657 -11.064 1.00 87.12 218 SER A N 1
ATOM 1673 C CA . SER A 1 218 ? -0.720 17.278 -9.807 1.00 87.12 218 SER A CA 1
ATOM 1674 C C . SER A 1 218 ? -2.205 17.634 -9.910 1.00 87.12 218 SER A C 1
ATOM 1676 O O . SER A 1 218 ? -2.577 18.360 -10.832 1.00 87.12 218 SER A O 1
ATOM 1678 N N . PRO A 1 219 ? -3.073 17.127 -9.020 1.00 84.56 219 PRO A N 1
ATOM 1679 C CA . PRO A 1 219 ? -4.506 17.380 -9.111 1.00 84.56 219 PRO A CA 1
ATOM 1680 C C . PRO A 1 219 ? -4.901 18.770 -8.578 1.00 84.56 219 PRO A C 1
ATOM 1682 O O . PRO A 1 219 ? -6.077 19.108 -8.624 1.00 84.56 219 PRO A O 1
ATOM 1685 N N . HIS A 1 220 ? -3.940 19.567 -8.080 1.00 85.00 220 HIS A N 1
ATOM 1686 C CA . HIS A 1 220 ? -4.147 20.927 -7.553 1.00 85.00 220 HIS A CA 1
ATOM 1687 C C . HIS A 1 220 ? -5.243 21.029 -6.477 1.00 85.00 220 HIS A C 1
ATOM 1689 O O . HIS A 1 220 ? -5.961 22.021 -6.393 1.00 85.00 220 HIS A O 1
ATOM 1695 N N . LEU A 1 221 ? -5.345 19.997 -5.639 1.00 86.94 221 LEU A N 1
ATOM 1696 C CA . LEU A 1 221 ? -6.342 19.900 -4.577 1.00 86.94 221 LEU A CA 1
ATOM 1697 C C . LEU A 1 221 ? -5.918 20.700 -3.352 1.00 86.94 221 LEU A C 1
ATOM 1699 O O . LEU A 1 221 ? -4.755 20.665 -2.940 1.00 86.94 221 LEU A O 1
ATOM 1703 N N . ASN A 1 222 ? -6.881 21.345 -2.703 1.00 88.81 222 ASN A N 1
ATOM 1704 C CA . ASN A 1 222 ? -6.669 21.862 -1.360 1.00 88.81 222 ASN A CA 1
ATOM 1705 C C . ASN A 1 222 ? -6.656 20.716 -0.327 1.00 88.81 222 ASN A C 1
ATOM 1707 O O . ASN A 1 222 ? -6.956 19.553 -0.622 1.00 88.81 222 ASN A O 1
ATOM 1711 N N . LYS A 1 223 ? -6.298 21.038 0.921 1.00 86.88 223 LYS A N 1
ATOM 1712 C CA . LYS A 1 223 ? -6.186 20.042 1.998 1.00 86.88 223 LYS A CA 1
ATOM 1713 C C . LYS A 1 223 ? -7.491 19.265 2.221 1.00 86.88 223 LYS A C 1
ATOM 1715 O O . LYS A 1 223 ? -7.445 18.049 2.383 1.00 86.88 223 LYS A O 1
ATOM 1720 N N . ASN A 1 224 ? -8.641 19.941 2.214 1.00 88.56 224 ASN A N 1
ATOM 1721 C CA . ASN A 1 224 ? -9.925 19.299 2.485 1.00 88.56 224 ASN A CA 1
ATOM 1722 C C . ASN A 1 224 ? -10.343 18.350 1.352 1.00 88.56 224 ASN A C 1
ATOM 1724 O O . ASN A 1 224 ? -10.759 17.231 1.638 1.00 88.56 224 ASN A O 1
ATOM 1728 N N . GLU A 1 225 ? -10.171 18.768 0.096 1.00 92.12 225 GLU A N 1
ATOM 1729 C CA . GLU A 1 225 ? -10.423 17.935 -1.093 1.00 92.12 225 GLU A CA 1
ATOM 1730 C C . GLU A 1 225 ? -9.496 16.713 -1.122 1.00 92.12 225 GLU A C 1
ATOM 1732 O O . GLU A 1 225 ? -9.917 15.591 -1.395 1.00 92.12 225 GLU A O 1
ATOM 1737 N N . THR A 1 226 ? -8.224 16.907 -0.759 1.00 93.25 226 THR A N 1
ATOM 1738 C CA . THR A 1 226 ? -7.262 15.805 -0.644 1.00 93.25 226 THR A CA 1
ATOM 1739 C C . THR A 1 226 ? -7.717 14.792 0.406 1.00 93.25 226 THR A C 1
ATOM 1741 O O . THR A 1 226 ? -7.740 13.594 0.135 1.00 93.25 226 THR A O 1
ATOM 1744 N N . GLU A 1 227 ? -8.119 15.249 1.595 1.00 88.75 227 GLU A N 1
ATOM 1745 C CA . GLU A 1 227 ? -8.656 14.377 2.647 1.00 88.75 227 GLU A CA 1
ATOM 1746 C C . GLU A 1 227 ? -9.921 13.631 2.202 1.00 88.75 227 GLU A C 1
ATOM 1748 O O . GLU A 1 227 ? -10.096 12.467 2.559 1.00 88.75 227 GLU A O 1
ATOM 1753 N N . GLU A 1 228 ? -10.793 14.273 1.421 1.00 92.44 228 GLU A N 1
ATOM 1754 C CA . GLU A 1 228 ? -12.011 13.664 0.884 1.00 92.44 228 GLU A CA 1
ATOM 1755 C C . GLU A 1 228 ? -11.694 12.524 -0.085 1.00 92.44 228 GLU A C 1
ATOM 1757 O O . GLU A 1 228 ? -12.137 11.389 0.125 1.00 92.44 228 GLU A O 1
ATOM 1762 N N . ILE A 1 229 ? -10.843 12.769 -1.082 1.00 94.25 229 ILE A N 1
ATOM 1763 C CA . ILE A 1 229 ? -10.411 11.729 -2.024 1.00 94.25 229 ILE A CA 1
ATOM 1764 C C . ILE A 1 229 ? -9.662 10.605 -1.304 1.00 94.25 229 ILE A C 1
ATOM 1766 O O . ILE A 1 229 ? -9.911 9.431 -1.584 1.00 94.25 229 ILE A O 1
ATOM 1770 N N . VAL A 1 230 ? -8.772 10.926 -0.359 1.00 93.94 230 VAL A N 1
ATOM 1771 C CA . VAL A 1 230 ? -8.054 9.908 0.423 1.00 93.94 230 VAL A CA 1
ATOM 1772 C C . VAL A 1 230 ? -9.017 9.067 1.249 1.00 93.94 230 VAL A C 1
ATOM 1774 O O . VAL A 1 230 ? -8.872 7.845 1.262 1.00 93.94 230 VAL A O 1
ATOM 1777 N N . ALA A 1 231 ? -10.027 9.676 1.875 1.00 88.31 231 ALA A N 1
ATOM 1778 C CA . ALA A 1 231 ? -11.042 8.939 2.615 1.00 88.31 231 ALA A CA 1
ATOM 1779 C C . ALA A 1 231 ? -11.799 7.947 1.720 1.00 88.31 231 ALA A C 1
ATOM 1781 O O . ALA A 1 231 ? -12.053 6.821 2.137 1.00 88.31 231 ALA A O 1
ATOM 1782 N N . TYR A 1 232 ? -12.100 8.316 0.473 1.00 91.81 232 TYR A N 1
ATOM 1783 C CA . TYR A 1 232 ? -12.701 7.402 -0.501 1.00 91.81 232 TYR A CA 1
ATOM 1784 C C . TYR A 1 232 ? -11.741 6.294 -0.967 1.00 91.81 232 TYR A C 1
ATOM 1786 O O . TYR A 1 232 ? -12.095 5.109 -0.986 1.00 91.81 232 TYR A O 1
ATOM 1794 N N . LEU A 1 233 ? -10.510 6.653 -1.335 1.00 92.25 233 LEU A N 1
ATOM 1795 C CA . LEU A 1 233 ? -9.511 5.703 -1.829 1.00 92.25 233 LEU A CA 1
ATOM 1796 C C . LEU A 1 233 ? -9.114 4.684 -0.760 1.00 92.25 233 LEU A C 1
ATOM 1798 O O . LEU A 1 233 ? -8.949 3.504 -1.072 1.00 92.25 233 LEU A O 1
ATOM 1802 N N . LEU A 1 234 ? -9.038 5.127 0.491 1.00 90.69 234 LEU A N 1
ATOM 1803 C CA . LEU A 1 234 ? -8.757 4.319 1.669 1.00 90.69 234 LEU A CA 1
ATOM 1804 C C . LEU A 1 234 ? -10.024 4.058 2.488 1.00 90.69 234 LEU A C 1
ATOM 1806 O O . LEU A 1 234 ? -9.931 3.892 3.695 1.00 90.69 234 LEU A O 1
ATOM 1810 N N . LYS A 1 235 ? -11.202 3.976 1.852 1.00 83.31 235 LYS A N 1
ATOM 1811 C CA . LYS A 1 235 ? -12.470 3.709 2.558 1.00 83.31 235 LYS A CA 1
ATOM 1812 C C . LYS A 1 235 ? -12.475 2.410 3.363 1.00 83.31 235 LYS A C 1
ATOM 1814 O O . LYS A 1 235 ? -13.242 2.295 4.305 1.00 83.31 235 LYS A O 1
ATOM 1819 N N . ASP A 1 236 ? -11.608 1.456 3.020 1.00 75.81 236 ASP A N 1
ATOM 1820 C CA . ASP A 1 236 ? -11.444 0.231 3.809 1.00 75.81 236 ASP A CA 1
ATOM 1821 C C . ASP A 1 236 ? -10.900 0.573 5.209 1.00 75.81 236 ASP A C 1
ATOM 1823 O O . ASP A 1 236 ? -11.238 -0.092 6.176 1.00 75.81 236 ASP A O 1
ATOM 1827 N N . LEU A 1 237 ? -10.147 1.676 5.332 1.00 67.62 237 LEU A N 1
ATOM 1828 C CA . LEU A 1 237 ? -9.676 2.277 6.583 1.00 67.62 237 LEU A CA 1
ATOM 1829 C C . LEU A 1 237 ? -10.707 3.200 7.255 1.00 67.62 237 LEU A C 1
ATOM 1831 O O . LEU A 1 237 ? -10.398 3.765 8.306 1.00 67.62 237 LEU A O 1
ATOM 1835 N N . ALA A 1 238 ? -11.890 3.411 6.667 1.00 55.97 238 ALA A N 1
ATOM 1836 C CA . ALA A 1 238 ? -12.872 4.368 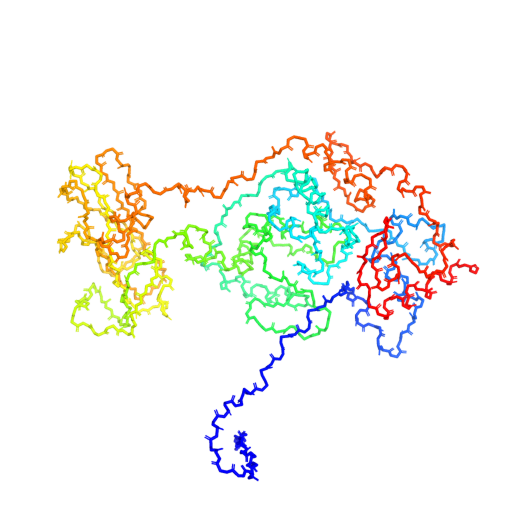7.160 1.00 55.97 238 ALA A CA 1
ATOM 1837 C C . ALA A 1 238 ? -13.971 3.682 7.979 1.00 55.97 238 ALA A C 1
ATOM 1839 O O . ALA A 1 238 ? -14.820 2.988 7.434 1.00 55.97 238 ALA A O 1
ATOM 1840 N N . GLY A 1 239 ? -13.983 3.942 9.290 1.00 43.47 239 GLY A N 1
ATOM 1841 C CA . GLY A 1 239 ? -15.081 3.559 10.180 1.00 43.47 239 GLY A CA 1
ATOM 1842 C C . GLY A 1 239 ? -15.053 2.077 10.528 1.00 43.47 239 GLY A C 1
ATOM 1843 O O . GLY A 1 239 ? -15.506 1.235 9.769 1.00 43.47 239 GLY A O 1
ATOM 1844 N N . ILE A 1 240 ? -14.499 1.780 11.702 1.00 39.41 240 ILE A N 1
ATOM 1845 C CA . ILE A 1 240 ? -14.612 0.524 12.459 1.00 39.41 240 ILE A CA 1
ATOM 1846 C C . ILE A 1 240 ? -14.441 -0.794 11.641 1.00 39.41 240 ILE A C 1
ATOM 1848 O O . ILE A 1 240 ? -14.913 -1.843 12.061 1.00 39.41 240 ILE A O 1
ATOM 1852 N N . ALA A 1 241 ? -13.709 -0.816 10.519 1.00 38.94 241 ALA A N 1
ATOM 1853 C CA . ALA A 1 241 ? -13.456 -2.066 9.775 1.00 38.94 241 ALA A CA 1
ATOM 1854 C C . ALA A 1 241 ? -12.080 -2.203 9.092 1.00 38.94 241 ALA A C 1
ATOM 1856 O O . ALA A 1 241 ? -11.883 -3.153 8.339 1.00 38.94 241 ALA A O 1
ATOM 1857 N N . ALA A 1 242 ? -11.097 -1.353 9.403 1.00 35.66 242 ALA A N 1
ATOM 1858 C CA . ALA A 1 242 ? -9.681 -1.706 9.210 1.00 35.66 242 ALA A CA 1
ATOM 1859 C C . ALA A 1 242 ? -8.754 -0.997 10.202 1.00 35.66 242 ALA A C 1
ATOM 1861 O O . ALA A 1 242 ? -7.697 -0.481 9.842 1.00 35.66 242 ALA A O 1
ATOM 1862 N N . SER A 1 243 ? -9.138 -1.012 11.480 1.00 39.44 243 SER A N 1
ATOM 1863 C CA . SER A 1 243 ? -8.112 -1.037 12.517 1.00 39.44 243 SER A CA 1
ATOM 1864 C C . SER A 1 243 ? -7.675 -2.497 12.685 1.00 39.44 243 SER A C 1
ATOM 1866 O O . SER A 1 243 ? -8.550 -3.354 12.858 1.00 39.44 243 SER A O 1
ATOM 1868 N N . PRO A 1 244 ? -6.369 -2.824 12.666 1.00 41.38 244 PRO A N 1
ATOM 1869 C CA . PRO A 1 244 ? -5.865 -4.089 13.206 1.00 41.38 244 PRO A CA 1
ATOM 1870 C C . PRO A 1 244 ? -6.468 -4.410 14.585 1.00 41.38 244 PRO A C 1
ATOM 1872 O O . PRO A 1 244 ? -6.703 -5.571 14.899 1.00 41.38 244 PRO A O 1
ATOM 1875 N N . GLU A 1 245 ? -6.830 -3.384 15.361 1.00 44.00 245 GLU A N 1
ATOM 1876 C CA . GLU A 1 245 ? -7.473 -3.518 16.671 1.00 44.00 245 GLU A CA 1
ATOM 1877 C C . GLU A 1 245 ? -8.855 -4.182 16.593 1.00 44.00 245 GLU A C 1
ATOM 1879 O O . GLU A 1 245 ? -9.229 -4.881 17.522 1.00 44.00 245 GLU A O 1
ATOM 1884 N N . LEU A 1 246 ? -9.601 -4.033 15.489 1.00 41.25 246 LEU A N 1
ATOM 1885 C CA . LEU A 1 246 ? -10.945 -4.613 15.313 1.00 41.25 246 LEU A CA 1
ATOM 1886 C C . LEU A 1 246 ? -10.919 -6.034 14.761 1.00 41.25 246 LEU A C 1
ATOM 1888 O O . LEU A 1 246 ? -11.805 -6.823 15.078 1.00 41.25 246 LEU A O 1
ATOM 1892 N N . ALA A 1 247 ? -9.891 -6.367 13.974 1.00 48.41 247 ALA A N 1
ATOM 1893 C CA . ALA A 1 247 ? -9.587 -7.752 13.623 1.00 48.41 247 ALA A CA 1
ATOM 1894 C C . ALA A 1 247 ? -9.147 -8.556 14.860 1.00 48.41 247 ALA A C 1
ATOM 1896 O O . ALA A 1 247 ? -9.462 -9.741 14.951 1.00 48.41 247 ALA A O 1
ATOM 1897 N N . ASN A 1 248 ? -8.487 -7.889 15.812 1.00 55.66 248 ASN A N 1
ATOM 1898 C CA . ASN A 1 248 ? -8.035 -8.469 17.075 1.00 55.66 248 ASN A CA 1
ATOM 1899 C C . ASN A 1 248 ? -9.090 -8.404 18.191 1.00 55.66 248 ASN A C 1
ATOM 1901 O O . ASN A 1 248 ? -8.882 -8.988 19.254 1.00 55.66 248 ASN A O 1
ATOM 1905 N N . LEU A 1 249 ? -10.226 -7.720 17.989 1.00 70.56 249 LEU A N 1
ATOM 1906 C CA . LEU A 1 249 ? -11.273 -7.716 19.004 1.00 70.56 249 LEU A CA 1
ATOM 1907 C C . LEU A 1 249 ? -11.902 -9.115 19.136 1.00 70.56 249 LEU A C 1
ATOM 1909 O O . LEU A 1 249 ? -12.273 -9.729 18.128 1.00 70.56 249 LEU A O 1
ATOM 1913 N N . PRO A 1 250 ? -12.121 -9.588 20.374 1.00 82.81 250 PRO A N 1
ATOM 1914 C CA . PRO A 1 250 ? -12.880 -10.798 20.648 1.00 82.81 250 PRO A CA 1
ATOM 1915 C C . PRO A 1 250 ? -14.238 -10.789 19.939 1.00 82.81 250 PRO A C 1
ATOM 1917 O O . PRO A 1 250 ? -14.960 -9.787 19.944 1.00 82.81 250 PRO A O 1
ATOM 1920 N N . LYS A 1 251 ? -14.597 -11.921 19.325 1.00 90.00 251 LYS A N 1
ATOM 1921 C CA . LYS A 1 251 ? -15.885 -12.083 18.641 1.00 90.00 251 LYS A CA 1
ATOM 1922 C C . LYS A 1 251 ? -16.954 -12.528 19.632 1.00 90.00 251 LYS A C 1
ATOM 1924 O O . LYS A 1 251 ? -17.054 -13.717 19.930 1.00 90.00 251 LYS A O 1
ATOM 1929 N N . ILE A 1 252 ? -17.771 -11.594 20.105 1.00 95.56 252 ILE A N 1
ATOM 1930 C CA . ILE A 1 252 ? -18.818 -11.852 21.101 1.00 95.56 252 ILE A CA 1
ATOM 1931 C C . ILE A 1 252 ? -20.203 -11.989 20.449 1.00 95.56 252 ILE A C 1
ATOM 1933 O O . ILE A 1 252 ? -20.416 -11.454 19.353 1.00 95.56 252 ILE A O 1
ATOM 1937 N N . PRO A 1 253 ? -21.142 -12.720 21.078 1.00 97.75 253 PRO A N 1
ATOM 1938 C CA . PRO A 1 253 ? -22.527 -12.787 20.643 1.00 97.75 253 PRO A CA 1
ATOM 1939 C C . PRO A 1 253 ? -23.158 -11.407 20.468 1.00 97.75 253 PRO A C 1
ATOM 1941 O O . PRO A 1 253 ? -22.968 -10.505 21.287 1.00 97.75 253 PRO A O 1
ATOM 1944 N N . TYR A 1 254 ? -23.942 -11.266 19.403 1.00 97.56 254 TYR A N 1
ATOM 1945 C CA . TYR A 1 254 ? -24.785 -10.106 19.187 1.00 97.56 254 TYR A CA 1
ATOM 1946 C C . TYR A 1 254 ? -26.163 -10.491 18.640 1.00 97.56 254 TYR A C 1
ATOM 1948 O O . TYR A 1 254 ? -26.335 -11.510 17.959 1.00 97.56 254 TYR A O 1
ATOM 1956 N N . ARG A 1 255 ? -27.136 -9.621 18.902 1.00 98.25 255 ARG A N 1
ATOM 1957 C CA . ARG A 1 255 ? -28.471 -9.614 18.303 1.00 98.25 255 ARG A CA 1
ATOM 1958 C C . ARG A 1 255 ? -28.670 -8.284 17.575 1.00 98.25 255 ARG A C 1
ATOM 1960 O O . ARG A 1 255 ? -28.377 -7.230 18.131 1.00 98.25 255 ARG A O 1
ATOM 1967 N N . TYR A 1 256 ? -29.133 -8.345 16.331 1.00 96.56 256 TYR A N 1
ATOM 1968 C CA . TYR A 1 256 ? -29.408 -7.199 15.467 1.00 96.56 256 TYR A CA 1
ATOM 1969 C C . TYR A 1 256 ? -30.903 -7.065 15.211 1.00 96.56 256 TYR A C 1
ATOM 1971 O O . TYR A 1 256 ? -31.591 -8.048 14.920 1.00 96.56 256 TYR A O 1
ATOM 1979 N N . TYR A 1 257 ? -31.382 -5.832 15.291 1.00 98.00 257 TYR A N 1
ATOM 1980 C CA . TYR A 1 257 ? -32.781 -5.457 15.181 1.00 98.00 257 TYR A CA 1
ATOM 1981 C C . TYR A 1 257 ? -32.922 -4.321 14.173 1.00 98.00 257 TYR A C 1
ATOM 1983 O O . TYR A 1 257 ? -32.029 -3.488 14.043 1.00 98.00 257 TYR A O 1
ATOM 1991 N N . GLU A 1 258 ? -34.065 -4.260 13.503 1.00 95.44 258 GLU A N 1
ATOM 1992 C CA . GLU A 1 258 ? -34.463 -3.108 12.696 1.00 95.44 258 GLU A CA 1
ATOM 1993 C C . GLU A 1 258 ? -35.710 -2.489 13.309 1.00 95.44 258 GLU A C 1
ATOM 1995 O O . GLU A 1 258 ? -36.611 -3.201 13.758 1.00 95.44 258 GLU A O 1
ATOM 2000 N N . GLY A 1 259 ? -35.745 -1.165 13.341 1.00 92.56 259 GLY A N 1
ATOM 2001 C CA . GLY A 1 259 ? -36.831 -0.410 13.937 1.00 92.56 259 GLY A CA 1
ATOM 2002 C C . GLY A 1 259 ? -36.404 1.009 14.270 1.00 92.56 259 GLY A C 1
ATOM 2003 O O . GLY A 1 259 ? -35.223 1.317 14.401 1.00 92.56 259 GLY A O 1
ATOM 2004 N N . GLN A 1 260 ? -37.393 1.885 14.373 1.00 94.06 260 GLN A N 1
ATOM 2005 C CA . GLN A 1 260 ? -37.200 3.269 14.765 1.00 94.06 260 GLN A CA 1
ATOM 2006 C C . GLN A 1 260 ? -37.781 3.442 16.163 1.00 94.06 260 GLN A C 1
ATOM 2008 O O . GLN A 1 260 ? -38.977 3.223 16.366 1.00 94.06 260 GLN A O 1
ATOM 2013 N N . TRP A 1 261 ? -36.943 3.837 17.116 1.00 96.62 261 TRP A N 1
ATOM 2014 C CA . TRP A 1 261 ? -37.352 4.047 18.499 1.00 96.62 261 TRP A CA 1
ATOM 2015 C C . TRP A 1 261 ? -36.896 5.425 18.977 1.00 96.62 261 TRP A C 1
ATOM 2017 O O . TRP A 1 261 ? -35.804 5.853 18.617 1.00 96.62 261 TRP A O 1
ATOM 2027 N N . PRO A 1 262 ? -37.712 6.137 19.769 1.00 93.94 262 PRO A N 1
ATOM 2028 C CA . PRO A 1 262 ? -37.302 7.410 20.355 1.00 93.94 262 PRO A CA 1
ATOM 2029 C C . PRO A 1 262 ? -36.364 7.237 21.562 1.00 93.94 262 PRO A C 1
ATOM 2031 O O . PRO A 1 262 ? -35.720 8.200 21.954 1.00 93.94 262 PRO A O 1
ATOM 2034 N N . ASN A 1 263 ? -36.324 6.038 22.155 1.00 97.31 263 ASN A N 1
ATOM 2035 C CA . ASN A 1 263 ? -35.514 5.635 23.311 1.00 97.31 263 ASN A CA 1
ATOM 2036 C C . ASN A 1 263 ? -35.203 4.132 23.197 1.00 97.31 263 ASN A C 1
ATOM 2038 O O . ASN A 1 263 ? -35.797 3.450 22.354 1.00 97.31 263 ASN A O 1
ATOM 2042 N N . LEU A 1 264 ? -34.338 3.600 24.062 1.00 96.75 264 LEU A N 1
ATOM 2043 C CA . LEU A 1 264 ? -33.955 2.191 24.080 1.00 96.75 264 LEU A CA 1
ATOM 2044 C C . LEU A 1 264 ? -35.198 1.294 24.148 1.00 96.75 264 LEU A C 1
ATOM 2046 O O . LEU A 1 264 ? -35.965 1.367 25.115 1.00 96.75 264 LEU A O 1
ATOM 2050 N N . PRO A 1 265 ? -35.422 0.430 23.144 1.00 96.62 265 PRO A N 1
ATOM 2051 C CA . PRO A 1 265 ? -36.532 -0.498 23.193 1.00 96.62 265 PRO A CA 1
ATOM 2052 C C . PRO A 1 265 ? -36.263 -1.624 24.191 1.00 96.62 265 PRO A C 1
ATOM 2054 O O . PRO A 1 265 ? -35.124 -1.967 24.512 1.00 96.62 265 PRO A O 1
ATOM 2057 N N . ASP A 1 266 ? -37.339 -2.283 24.611 1.00 95.62 266 ASP A N 1
ATOM 2058 C CA . ASP A 1 266 ? -37.242 -3.558 25.311 1.00 95.62 266 ASP A CA 1
ATOM 2059 C C . ASP A 1 266 ? -36.858 -4.665 24.314 1.00 95.62 266 ASP A C 1
ATOM 2061 O O . ASP A 1 266 ? -37.713 -5.324 23.717 1.00 95.62 266 ASP A O 1
ATOM 2065 N N . PHE A 1 267 ? -35.552 -4.838 24.096 1.00 95.69 267 PHE A N 1
ATOM 2066 C CA . PHE A 1 267 ? -34.998 -5.802 23.141 1.00 95.69 267 PHE A CA 1
ATOM 2067 C C . PHE A 1 267 ? -35.375 -7.262 23.430 1.00 95.69 267 PHE A C 1
ATOM 2069 O O . PHE A 1 267 ? -35.321 -8.081 22.510 1.00 95.69 267 PHE A O 1
ATOM 2076 N N . GLU A 1 268 ? -35.780 -7.591 24.661 1.00 93.06 268 GLU A N 1
ATOM 2077 C CA . GLU A 1 268 ? -36.240 -8.938 25.021 1.00 93.06 268 GLU A CA 1
ATOM 2078 C C . GLU A 1 268 ? -37.662 -9.219 24.518 1.00 93.06 268 GLU A C 1
ATOM 2080 O O . GLU A 1 268 ? -38.026 -10.371 24.286 1.00 93.06 268 GLU A O 1
ATOM 2085 N N . LYS A 1 269 ? -38.461 -8.172 24.276 1.00 95.94 269 LYS A N 1
ATOM 2086 C CA . LYS A 1 269 ? -39.786 -8.282 23.642 1.00 95.94 269 LYS A CA 1
ATOM 2087 C C . LYS A 1 269 ? -39.730 -8.237 22.116 1.00 95.94 269 LYS A C 1
ATOM 2089 O O . LYS A 1 269 ? -40.745 -8.464 21.459 1.00 95.94 269 LYS A O 1
ATOM 2094 N N . LEU A 1 270 ? -38.568 -7.929 21.544 1.00 96.69 270 LEU A N 1
ATOM 2095 C CA . LEU A 1 270 ? -38.374 -7.842 20.103 1.00 96.69 270 LEU A CA 1
ATOM 2096 C C . LEU A 1 270 ? -37.787 -9.139 19.547 1.00 96.69 270 LEU A C 1
ATOM 2098 O O . LEU A 1 270 ? -36.927 -9.779 20.150 1.00 96.69 270 LEU A O 1
ATOM 2102 N N . LYS A 1 271 ? -38.196 -9.497 18.328 1.00 96.31 271 LYS A N 1
ATOM 2103 C CA . LYS A 1 271 ? -37.556 -10.580 17.580 1.00 96.31 271 LYS A CA 1
ATOM 2104 C C . LYS A 1 271 ? -36.333 -10.023 16.839 1.00 96.31 271 LYS A C 1
ATOM 2106 O O . LYS A 1 271 ? -36.512 -9.127 16.012 1.00 96.31 271 LYS A O 1
ATOM 2111 N N . PRO A 1 272 ? -35.112 -10.535 17.077 1.00 97.56 272 PRO A N 1
ATOM 2112 C CA . PRO A 1 272 ? -33.948 -10.095 16.322 1.00 97.56 272 PRO A CA 1
ATOM 2113 C C . PRO A 1 272 ? -34.093 -10.488 14.851 1.00 97.56 272 PRO A C 1
ATOM 2115 O O . PRO A 1 272 ? -34.505 -11.605 14.528 1.00 97.56 272 PRO A O 1
ATOM 2118 N N . LYS A 1 273 ? -33.715 -9.574 13.955 1.00 94.00 273 LYS A N 1
ATOM 2119 C CA . LYS A 1 273 ? -33.607 -9.850 12.519 1.00 94.00 273 LYS A CA 1
ATOM 2120 C C . LYS A 1 273 ? -32.446 -10.800 12.237 1.00 94.00 273 LYS A C 1
ATOM 2122 O O . LYS A 1 273 ? -32.548 -11.662 11.368 1.00 94.00 273 LYS A O 1
ATOM 2127 N N . LYS A 1 274 ? -31.350 -10.652 12.986 1.00 93.50 274 LYS A N 1
ATOM 2128 C CA . LYS A 1 274 ? -30.153 -11.483 12.857 1.00 93.50 274 LYS A CA 1
ATOM 2129 C C . LYS A 1 274 ? -29.482 -11.673 14.206 1.00 93.50 274 LYS A C 1
ATOM 2131 O O . LYS A 1 274 ? -29.489 -10.781 15.047 1.00 93.50 274 LYS A O 1
ATOM 2136 N N . THR A 1 275 ? -28.865 -12.828 14.387 1.00 95.25 275 THR A N 1
ATOM 2137 C CA . THR A 1 275 ? -27.974 -13.112 15.510 1.00 95.25 275 THR A CA 1
ATOM 2138 C C . THR A 1 275 ? -26.651 -13.640 14.972 1.00 95.25 275 THR A C 1
ATOM 2140 O O . THR A 1 275 ? -26.578 -14.146 13.848 1.00 95.25 275 THR A O 1
ATOM 2143 N N . GLY A 1 276 ? -25.579 -13.490 15.739 1.00 92.75 276 GLY A N 1
ATOM 2144 C CA . GLY A 1 276 ? -24.267 -13.972 15.326 1.00 92.75 276 GLY A CA 1
ATOM 2145 C C . GLY A 1 276 ? -23.190 -13.676 16.353 1.00 92.75 276 GLY A C 1
ATOM 2146 O O . GLY A 1 276 ? -23.484 -13.320 17.490 1.00 92.75 276 GLY A O 1
ATOM 2147 N N . LYS A 1 277 ? -21.931 -13.814 15.937 1.00 92.44 277 LYS A N 1
ATOM 2148 C CA . LYS A 1 277 ? -20.768 -13.325 16.684 1.00 92.44 277 LYS A CA 1
ATOM 2149 C C . LYS A 1 277 ? -20.055 -12.262 15.860 1.00 92.44 277 LYS A C 1
ATOM 2151 O O . LYS A 1 277 ? -19.893 -12.437 14.653 1.00 92.44 277 LYS A O 1
ATOM 2156 N N . GLY A 1 278 ? -19.606 -11.194 16.503 1.00 84.75 278 GLY A N 1
ATOM 2157 C CA . GLY A 1 278 ? -18.883 -10.110 15.845 1.00 84.75 278 GLY A CA 1
ATOM 2158 C C . GLY A 1 278 ? -17.948 -9.375 16.799 1.00 84.75 278 GLY A C 1
ATOM 2159 O O . GLY A 1 278 ? -17.961 -9.672 17.994 1.00 84.75 278 GLY A O 1
ATOM 2160 N N . PRO A 1 279 ? -17.108 -8.462 16.287 1.00 83.56 279 PRO A N 1
ATOM 2161 C CA . PRO A 1 279 ? -16.140 -7.739 17.105 1.00 83.56 279 PRO A CA 1
ATOM 2162 C C . PRO A 1 279 ? -16.823 -7.039 18.285 1.00 83.56 279 PRO A C 1
ATOM 2164 O O . PRO A 1 279 ? -17.861 -6.394 18.110 1.00 83.56 279 PRO A O 1
ATOM 2167 N N . ALA A 1 280 ? -16.251 -7.185 19.480 1.00 83.88 280 ALA A N 1
ATOM 2168 C CA . ALA A 1 280 ? -16.834 -6.681 20.715 1.00 83.88 280 ALA A CA 1
ATOM 2169 C C . ALA A 1 280 ? -17.252 -5.205 20.633 1.00 83.88 280 ALA A C 1
ATOM 2171 O O . ALA A 1 280 ? -16.431 -4.330 20.368 1.00 83.88 280 ALA A O 1
ATOM 2172 N N . PHE A 1 281 ? -18.538 -4.946 20.895 1.00 88.56 281 PHE A N 1
ATOM 2173 C CA . PHE A 1 281 ? -19.141 -3.606 20.932 1.00 88.56 281 PHE A CA 1
ATOM 2174 C C . PHE A 1 281 ? -18.974 -2.792 19.641 1.00 88.56 281 PHE A C 1
ATOM 2176 O O . PHE A 1 281 ? -18.929 -1.564 19.676 1.00 88.56 281 PHE A O 1
ATOM 2183 N N . SER A 1 282 ? -18.875 -3.466 18.495 1.00 83.56 282 SER A N 1
ATOM 2184 C CA . SER A 1 282 ? -18.657 -2.822 17.203 1.00 83.56 282 SER A CA 1
ATOM 2185 C C . SER A 1 282 ? -19.930 -2.760 16.369 1.00 83.56 282 SER A C 1
ATOM 2187 O O . SER A 1 282 ? -20.520 -3.786 16.036 1.00 83.56 282 SER A O 1
ATOM 2189 N N . THR A 1 283 ? -20.317 -1.561 15.936 1.00 80.19 283 THR A N 1
ATOM 2190 C CA . THR A 1 283 ? -21.521 -1.349 15.116 1.00 80.19 283 TH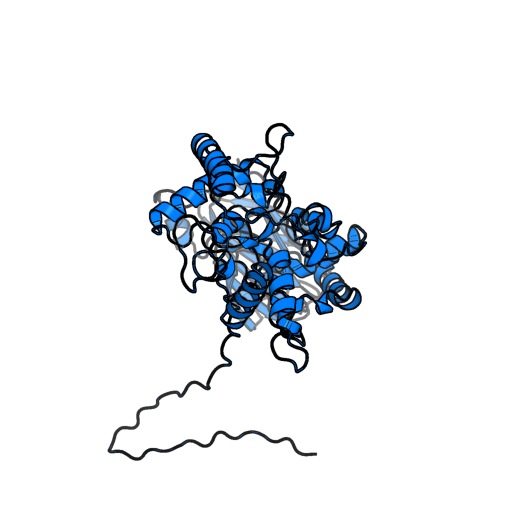R A CA 1
ATOM 2191 C C . THR A 1 283 ? -21.415 -1.904 13.693 1.00 80.19 283 THR A C 1
ATOM 2193 O O . THR A 1 283 ? -22.413 -1.922 12.982 1.00 80.19 283 THR A O 1
ATOM 2196 N N . VAL A 1 284 ? -20.262 -2.443 13.273 1.00 75.88 284 VAL A N 1
ATOM 2197 C CA . VAL A 1 284 ? -20.075 -3.021 11.923 1.00 75.88 284 VAL A CA 1
ATOM 2198 C C . VAL A 1 284 ? -20.901 -4.262 11.636 1.00 75.88 284 VAL A C 1
ATOM 2200 O O . VAL A 1 284 ? -21.016 -4.680 10.488 1.00 75.88 284 VAL A O 1
ATOM 2203 N N . VAL A 1 285 ? -21.462 -4.870 12.676 1.00 78.06 285 VAL A N 1
ATOM 2204 C CA . VAL A 1 285 ? -22.387 -5.994 12.530 1.00 78.06 285 VAL A CA 1
ATOM 2205 C C . VAL A 1 285 ? -23.793 -5.551 12.103 1.00 78.06 285 VAL A C 1
ATOM 2207 O O . VAL A 1 285 ? -24.623 -6.411 11.803 1.00 78.06 285 VAL A O 1
ATOM 2210 N N . ALA A 1 286 ? -24.070 -4.240 12.085 1.00 77.69 286 ALA A N 1
ATOM 2211 C CA . ALA A 1 286 ? -25.324 -3.678 11.603 1.00 77.69 286 ALA A CA 1
ATOM 2212 C C . ALA A 1 286 ? -25.416 -3.743 10.071 1.00 77.69 286 ALA A C 1
ATOM 2214 O O . ALA A 1 286 ? -24.464 -3.435 9.357 1.00 77.69 286 ALA A O 1
ATOM 2215 N N . GLU A 1 287 ? -26.590 -4.117 9.561 1.00 80.75 287 GLU A N 1
ATOM 2216 C CA . GLU A 1 287 ? -26.857 -4.223 8.116 1.00 80.75 287 GLU A CA 1
ATOM 2217 C C . GLU A 1 287 ? -27.499 -2.954 7.529 1.00 80.75 287 GLU A C 1
ATOM 2219 O O . GLU A 1 287 ? -27.606 -2.812 6.312 1.00 80.75 287 GLU A O 1
ATOM 2224 N N . SER A 1 288 ? -27.888 -2.012 8.391 1.00 73.75 288 SER A N 1
ATOM 2225 C CA . SER A 1 288 ? -28.458 -0.714 8.034 1.00 73.75 288 SER A CA 1
ATOM 2226 C C . SER A 1 288 ? -27.661 0.406 8.693 1.00 73.75 288 SER A C 1
ATOM 2228 O O . SER A 1 288 ? -27.072 0.222 9.756 1.00 73.75 288 SER A O 1
ATOM 2230 N N . ARG A 1 289 ? -27.669 1.589 8.070 1.00 77.00 289 ARG A N 1
ATOM 2231 C CA . ARG A 1 289 ? -27.095 2.807 8.659 1.00 77.00 289 ARG A CA 1
ATOM 2232 C C . ARG A 1 289 ? -28.024 3.496 9.655 1.00 77.00 289 ARG A 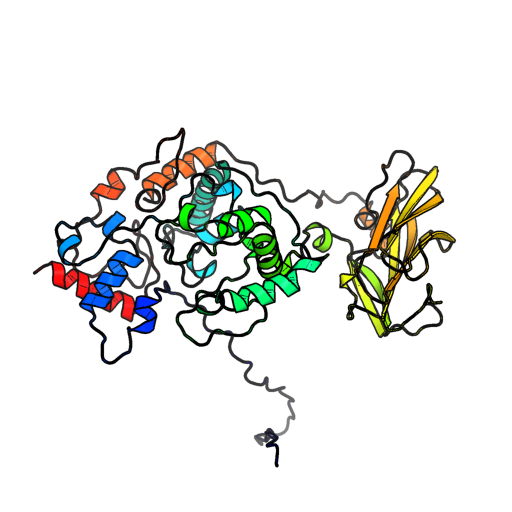C 1
ATOM 2234 O O . ARG A 1 289 ? -27.544 4.197 10.532 1.00 77.00 289 ARG A O 1
ATOM 2241 N N . ASN A 1 290 ? -29.327 3.308 9.492 1.00 77.62 290 ASN A N 1
ATOM 2242 C CA . ASN A 1 290 ? -30.374 4.018 10.217 1.00 77.62 290 ASN A CA 1
ATOM 2243 C C . ASN A 1 290 ? -31.412 3.014 10.720 1.00 77.62 290 ASN A C 1
ATOM 2245 O O . ASN A 1 290 ? -31.555 1.935 10.136 1.00 77.62 290 ASN A O 1
ATOM 2249 N N . ASN A 1 291 ? -32.176 3.405 11.735 1.00 89.56 291 ASN A N 1
ATOM 2250 C CA . ASN A 1 291 ? -33.290 2.633 12.288 1.00 89.56 291 ASN A CA 1
ATOM 2251 C C . ASN A 1 291 ? -32.909 1.180 12.608 1.00 89.56 291 ASN A C 1
ATOM 2253 O O . ASN A 1 291 ? -33.504 0.228 12.089 1.00 89.56 291 ASN A O 1
ATOM 2257 N N . PHE A 1 292 ? -31.877 1.005 13.429 1.00 96.44 292 PHE A N 1
ATOM 2258 C CA . PHE A 1 292 ? -31.432 -0.312 13.859 1.00 96.44 292 PHE A CA 1
ATOM 2259 C C . PHE A 1 292 ? -31.075 -0.357 15.339 1.00 96.44 292 PHE A C 1
ATOM 2261 O O . PHE A 1 292 ? -30.836 0.667 15.967 1.00 96.44 292 PHE A O 1
ATOM 2268 N N . GLY A 1 293 ? -31.019 -1.567 15.888 1.00 97.38 293 GLY A N 1
ATOM 2269 C CA . GLY A 1 293 ? -30.587 -1.820 17.255 1.00 97.38 293 GLY A CA 1
ATOM 2270 C C . GLY A 1 293 ? -29.613 -2.985 17.349 1.00 97.38 293 GLY A C 1
ATOM 2271 O O . GLY A 1 293 ? -29.631 -3.903 16.524 1.00 97.38 293 GLY A O 1
ATOM 2272 N N . LEU A 1 294 ? -28.753 -2.939 18.359 1.00 97.62 294 LEU A N 1
ATOM 2273 C CA . LEU A 1 294 ? -27.749 -3.947 18.661 1.00 97.62 294 LEU A CA 1
ATOM 2274 C C . LEU A 1 294 ? -27.776 -4.290 20.143 1.00 97.62 294 LEU A C 1
ATOM 2276 O O . LEU A 1 294 ? -27.821 -3.409 20.997 1.00 97.62 294 LEU A O 1
ATOM 2280 N N . VAL A 1 295 ? -27.672 -5.582 20.433 1.00 98.62 295 VAL A N 1
ATOM 2281 C CA . VAL A 1 295 ? -27.416 -6.094 21.778 1.00 98.62 295 VAL A CA 1
ATOM 2282 C C . VAL A 1 295 ? -26.188 -6.980 21.713 1.00 98.62 295 VAL A C 1
ATOM 2284 O O . VAL A 1 295 ? -26.204 -7.980 21.001 1.00 98.62 295 VAL A O 1
ATOM 2287 N N . PHE A 1 296 ? -25.137 -6.615 22.438 1.00 98.38 296 PHE A N 1
ATOM 2288 C CA . PHE A 1 296 ? -23.922 -7.405 22.613 1.00 98.38 296 PHE A CA 1
ATOM 2289 C C . PHE A 1 296 ? -23.913 -8.063 23.983 1.00 98.38 296 PHE A C 1
ATOM 2291 O O . PHE A 1 296 ? -24.265 -7.422 24.972 1.00 98.38 296 PHE A O 1
ATOM 2298 N N . GLU A 1 297 ? -23.441 -9.302 24.048 1.00 97.75 297 GLU A N 1
ATOM 2299 C CA . GLU A 1 297 ? -23.314 -10.065 25.290 1.00 97.75 297 GLU A CA 1
ATOM 2300 C C . GLU A 1 297 ? -21.903 -10.631 25.389 1.00 97.75 297 GLU A C 1
ATOM 2302 O O . GLU A 1 297 ? -21.415 -11.255 24.451 1.00 97.75 297 GLU A O 1
ATOM 2307 N N . GLY A 1 298 ? -21.236 -10.418 26.519 1.00 96.88 298 GLY A N 1
ATOM 2308 C CA . GLY A 1 298 ? -19.881 -10.904 26.739 1.00 96.88 298 GLY A CA 1
ATOM 2309 C C . GLY A 1 298 ? -19.532 -11.015 28.216 1.00 96.88 298 GLY A C 1
ATOM 2310 O O . GLY A 1 298 ? -20.357 -10.777 29.096 1.00 96.88 298 GLY A O 1
ATOM 2311 N N . TRP A 1 299 ? -18.286 -11.388 28.475 1.00 97.81 299 TRP A N 1
ATOM 2312 C CA . TRP A 1 299 ? -17.741 -11.592 29.817 1.00 97.81 299 TRP A CA 1
ATOM 2313 C C . TRP A 1 299 ? -16.391 -10.909 29.942 1.00 97.81 299 TRP A C 1
ATOM 2315 O O . TRP A 1 299 ? -15.602 -10.990 29.011 1.00 97.81 299 TRP A O 1
ATOM 2325 N N . PHE A 1 300 ? -16.090 -10.281 31.072 1.00 95.38 300 PHE A N 1
ATOM 2326 C CA . PHE A 1 300 ? -14.765 -9.721 31.357 1.00 95.38 300 PHE A CA 1
ATOM 2327 C C . PHE A 1 300 ? -14.306 -10.119 32.758 1.00 95.38 300 PHE A C 1
ATOM 2329 O O . PHE A 1 300 ? -15.112 -10.511 33.601 1.00 95.38 300 PHE A O 1
ATOM 2336 N N . GLU A 1 301 ? -13.005 -9.999 33.017 1.00 93.25 301 GLU A N 1
ATOM 2337 C CA . GLU A 1 301 ? -12.439 -10.242 34.342 1.00 93.25 301 GLU A CA 1
ATOM 2338 C C . GLU A 1 301 ? -12.171 -8.924 35.085 1.00 93.25 301 GLU A C 1
ATOM 2340 O O . GLU A 1 301 ? -11.483 -8.017 34.586 1.00 93.25 301 GLU A O 1
ATOM 2345 N N . ALA A 1 302 ? -12.714 -8.835 36.301 1.00 92.75 302 ALA A N 1
ATOM 2346 C CA . ALA A 1 302 ? -12.343 -7.851 37.305 1.00 92.75 302 ALA A CA 1
ATOM 2347 C C . ALA A 1 302 ? -11.108 -8.375 38.069 1.00 92.75 302 ALA A C 1
ATOM 2349 O O . ALA A 1 302 ? -11.234 -9.322 38.851 1.00 92.75 302 ALA A O 1
ATOM 2350 N N . PRO A 1 303 ? -9.903 -7.807 37.863 1.00 87.75 303 PRO A N 1
ATOM 2351 C CA . PRO A 1 303 ? -8.669 -8.341 38.456 1.00 87.75 303 PRO A CA 1
ATOM 2352 C C . PRO A 1 303 ? -8.642 -8.251 39.989 1.00 87.75 303 PRO A C 1
ATOM 2354 O O . PRO A 1 303 ? -8.005 -9.064 40.664 1.00 87.75 303 PRO A O 1
ATOM 2357 N N . THR A 1 304 ? -9.334 -7.259 40.546 1.00 90.75 304 THR A N 1
ATOM 2358 C CA . THR A 1 304 ? -9.405 -6.973 41.981 1.00 90.75 304 THR A CA 1
ATOM 2359 C C . THR A 1 304 ? -10.833 -6.610 42.371 1.00 90.75 304 THR A C 1
ATOM 2361 O O . THR A 1 304 ? -11.561 -5.996 41.590 1.00 90.75 304 THR A O 1
ATOM 2364 N N . SER A 1 305 ? -11.247 -6.977 43.586 1.00 95.44 305 SER A N 1
ATOM 2365 C CA . SER A 1 305 ? -12.519 -6.501 44.134 1.00 95.44 305 SER A CA 1
ATOM 2366 C C . SER A 1 305 ? -12.444 -4.992 44.380 1.00 95.44 305 SER A C 1
ATOM 2368 O O . SER A 1 305 ? -11.454 -4.510 44.931 1.00 95.44 305 SER A O 1
ATOM 2370 N N . GLY A 1 306 ? -13.489 -4.245 44.031 1.00 96.00 306 GLY A N 1
ATOM 2371 C CA . GLY A 1 306 ? -13.560 -2.808 44.299 1.00 96.00 306 GLY A CA 1
ATOM 2372 C C . GLY A 1 306 ? -14.576 -2.075 43.432 1.00 96.00 306 GLY A C 1
ATOM 2373 O O . GLY A 1 306 ? -15.439 -2.688 42.810 1.00 96.00 306 GLY A O 1
ATOM 2374 N N . GLU A 1 307 ? -14.497 -0.745 43.424 1.00 97.69 307 GLU A N 1
ATOM 2375 C CA . GLU A 1 307 ? -15.368 0.109 42.613 1.00 97.69 307 GLU A CA 1
ATOM 2376 C C . GLU A 1 307 ? -14.808 0.262 41.194 1.00 97.69 307 GLU A C 1
ATOM 2378 O O . GLU A 1 307 ? -13.676 0.707 41.006 1.00 97.69 307 GLU A O 1
ATOM 2383 N N . TYR A 1 308 ? -15.620 -0.085 40.199 1.00 96.56 308 TYR A N 1
ATOM 2384 C CA . TYR A 1 308 ? -15.317 0.065 38.782 1.00 96.56 308 TYR A CA 1
ATOM 2385 C C . TYR A 1 308 ? -16.176 1.170 38.183 1.00 96.56 308 TYR A C 1
ATOM 2387 O O . TYR A 1 308 ? -17.353 1.304 38.511 1.00 96.56 308 TYR A O 1
ATOM 2395 N N . THR A 1 309 ? -15.580 1.949 37.288 1.00 96.06 309 THR A N 1
ATOM 2396 C CA . THR A 1 309 ? -16.266 2.962 36.484 1.00 96.06 309 THR A CA 1
ATOM 2397 C C . THR A 1 309 ? -16.445 2.433 35.072 1.00 96.06 309 THR A C 1
ATOM 2399 O O . THR A 1 309 ? -15.478 1.998 34.450 1.00 96.06 309 THR A O 1
ATOM 2402 N N . PHE A 1 310 ? -17.661 2.514 34.553 1.00 96.69 310 PHE A N 1
ATOM 2403 C CA . PHE A 1 310 ? -17.982 2.225 33.163 1.00 96.69 310 PHE A CA 1
ATOM 2404 C C . PHE A 1 310 ? -18.410 3.508 32.471 1.00 96.69 310 PHE A C 1
ATOM 2406 O O . PHE A 1 310 ? -19.139 4.310 33.051 1.00 96.69 310 PHE A O 1
ATOM 2413 N N . ALA A 1 311 ? -17.968 3.692 31.232 1.00 81.06 311 ALA A N 1
ATOM 2414 C CA . ALA A 1 311 ? -18.379 4.812 30.400 1.00 81.06 311 ALA A CA 1
ATOM 2415 C C . ALA A 1 311 ? -18.933 4.298 29.075 1.00 81.06 311 ALA A C 1
ATOM 2417 O O . ALA A 1 311 ? -18.320 3.427 28.446 1.00 81.06 311 ALA A O 1
ATOM 2418 N N . ILE A 1 312 ? -20.063 4.859 28.655 1.00 90.38 312 ILE A N 1
ATOM 2419 C CA . ILE A 1 312 ? -20.663 4.607 27.351 1.00 90.38 312 ILE A CA 1
ATOM 2420 C C . ILE A 1 312 ? -20.773 5.906 26.565 1.00 90.38 312 ILE A C 1
ATOM 2422 O O . ILE A 1 312 ? -21.240 6.917 27.086 1.00 90.38 312 ILE A O 1
ATOM 2426 N N . THR A 1 313 ? -20.303 5.876 25.324 1.00 77.88 313 THR A N 1
ATOM 2427 C CA . THR A 1 313 ? -20.409 6.972 24.362 1.00 77.88 313 THR A CA 1
ATOM 2428 C C . THR A 1 313 ? -21.301 6.522 23.219 1.00 77.88 313 THR A C 1
ATOM 2430 O O . THR A 1 313 ? -21.009 5.483 22.628 1.00 77.88 313 THR A O 1
ATOM 2433 N N . SER A 1 314 ? -22.340 7.278 22.878 1.00 75.19 314 SER A N 1
ATOM 2434 C CA . SER A 1 314 ? -23.229 6.932 21.763 1.00 75.19 314 SER A CA 1
ATOM 2435 C C . SER A 1 314 ? -23.843 8.157 21.097 1.00 75.19 314 SER A C 1
ATOM 2437 O O . SER A 1 314 ? -24.048 9.155 21.790 1.00 75.19 314 SER A O 1
ATOM 2439 N N . ASP A 1 315 ? -24.075 8.073 19.774 1.00 68.69 315 ASP A N 1
ATOM 2440 C CA . ASP A 1 315 ? -24.835 9.088 19.015 1.00 68.69 315 ASP A CA 1
ATOM 2441 C C . ASP A 1 315 ? -26.277 9.088 19.502 1.00 68.69 315 ASP A C 1
ATOM 2443 O O . ASP A 1 315 ? -26.618 9.964 20.271 1.00 68.69 315 ASP A O 1
ATOM 2447 N N . ASP A 1 316 ? -27.043 8.037 19.227 1.00 92.56 316 ASP A N 1
ATOM 2448 C CA . ASP A 1 316 ? -28.358 7.812 19.831 1.00 92.56 316 ASP A CA 1
ATOM 2449 C C . ASP A 1 316 ? -28.257 6.966 21.123 1.00 92.56 316 ASP A C 1
ATOM 2451 O O . ASP A 1 316 ? -27.231 6.961 21.815 1.00 92.56 316 ASP A O 1
ATOM 2455 N N . GLY A 1 317 ? -29.317 6.243 21.487 1.00 95.38 317 GLY A N 1
ATOM 2456 C CA . GLY A 1 317 ? -29.427 5.649 22.809 1.00 95.38 317 GLY A CA 1
ATOM 2457 C C . GLY A 1 317 ? -28.627 4.363 23.025 1.00 95.38 317 GLY A C 1
ATOM 2458 O O . GLY A 1 317 ? -28.540 3.484 22.163 1.00 95.38 317 GLY A O 1
ATOM 2459 N N . SER A 1 318 ? -28.064 4.219 24.223 1.00 97.75 318 SER A N 1
ATOM 2460 C CA . SER A 1 318 ? -27.277 3.069 24.649 1.00 97.75 318 SER A CA 1
ATOM 2461 C C . SER A 1 318 ? -27.266 2.845 26.165 1.00 97.75 318 SER A C 1
ATOM 2463 O O . SER A 1 318 ? -27.487 3.756 26.963 1.00 97.75 318 SER A O 1
ATOM 2465 N N . GLU A 1 319 ? -27.013 1.607 26.588 1.00 98.56 319 GLU A N 1
ATOM 2466 C CA . GLU A 1 319 ? -26.837 1.254 28.000 1.00 98.56 319 GLU A CA 1
ATOM 2467 C C . GLU A 1 319 ? -25.803 0.138 28.202 1.00 98.56 319 GLU A C 1
ATOM 2469 O O . GLU A 1 319 ? -25.609 -0.717 27.333 1.00 98.56 319 GLU A O 1
ATOM 2474 N N . ILE A 1 320 ? -25.165 0.137 29.377 1.00 98.38 320 ILE A N 1
ATOM 2475 C CA . ILE A 1 320 ? -24.300 -0.942 29.873 1.00 98.38 320 ILE A CA 1
ATOM 2476 C C . ILE A 1 320 ? -24.985 -1.606 31.063 1.00 98.38 320 ILE A C 1
ATOM 2478 O O . ILE A 1 320 ? -25.312 -0.938 32.050 1.00 98.38 320 ILE A O 1
ATOM 2482 N N . LEU A 1 321 ? -25.118 -2.928 31.005 1.00 98.44 321 LEU A N 1
ATOM 2483 C CA . LEU A 1 321 ? -25.510 -3.765 32.128 1.00 98.44 321 LEU A CA 1
ATOM 2484 C C . LEU A 1 321 ? -24.334 -4.649 32.549 1.00 98.44 321 LEU A C 1
ATOM 2486 O O . LEU A 1 321 ? -23.697 -5.272 31.699 1.00 98.44 321 LEU A O 1
ATOM 2490 N N . ILE A 1 322 ? -24.073 -4.726 33.853 1.00 98.31 322 ILE A N 1
ATOM 2491 C CA . ILE A 1 322 ? -23.070 -5.610 34.457 1.00 98.31 322 ILE A CA 1
ATOM 2492 C C . ILE A 1 322 ? -23.787 -6.575 35.397 1.00 98.31 322 ILE A C 1
ATOM 2494 O O . ILE A 1 322 ? -24.511 -6.141 36.293 1.00 98.31 322 ILE A O 1
ATOM 2498 N N . ASP A 1 323 ? -23.643 -7.878 35.147 1.00 97.00 323 ASP A N 1
ATOM 2499 C CA . ASP A 1 323 ? -24.394 -8.950 35.824 1.00 97.00 323 ASP A CA 1
ATOM 2500 C C . ASP A 1 323 ? -25.914 -8.689 35.871 1.00 97.00 323 ASP A C 1
ATOM 2502 O O . ASP A 1 323 ? -26.581 -8.902 36.881 1.00 97.00 323 ASP A O 1
ATOM 2506 N N . GLY A 1 324 ? -26.458 -8.151 34.774 1.00 94.88 324 GLY A N 1
ATOM 2507 C CA . GLY A 1 324 ? -27.875 -7.795 34.643 1.00 94.88 324 GLY A CA 1
ATOM 2508 C C . GLY A 1 324 ? -28.277 -6.459 35.280 1.00 94.88 324 GLY A C 1
ATOM 2509 O O . GLY A 1 324 ? -29.390 -5.993 35.042 1.00 94.88 324 GLY A O 1
ATOM 2510 N N . ASN A 1 325 ? -27.389 -5.795 36.023 1.00 96.00 325 ASN A N 1
ATOM 2511 C CA . ASN A 1 325 ? -27.662 -4.491 36.626 1.00 96.00 325 ASN A CA 1
ATOM 2512 C C . ASN A 1 325 ? -27.250 -3.361 35.682 1.00 96.00 325 ASN A C 1
ATOM 2514 O O . ASN A 1 325 ? -26.104 -3.312 35.240 1.00 96.00 325 ASN A O 1
ATOM 2518 N N . ARG A 1 326 ? -28.155 -2.420 35.399 1.00 97.88 326 ARG A N 1
ATOM 2519 C CA . ARG A 1 326 ? -27.844 -1.218 34.611 1.00 97.88 326 ARG A CA 1
ATOM 2520 C C . ARG A 1 326 ? -26.843 -0.340 35.366 1.00 97.88 326 ARG A C 1
ATOM 2522 O O . ARG A 1 326 ? -27.132 0.106 36.473 1.00 97.88 326 ARG A O 1
ATOM 2529 N N . VAL A 1 327 ? -25.690 -0.078 34.753 1.00 97.94 327 VAL A N 1
ATOM 2530 C CA . VAL A 1 327 ? -24.607 0.726 35.345 1.00 97.94 327 VAL A CA 1
ATOM 2531 C C . VAL A 1 327 ? -24.528 2.110 34.713 1.00 97.94 327 VAL A C 1
ATOM 2533 O O . VAL A 1 327 ? -24.423 3.093 35.436 1.00 97.94 327 VAL A O 1
ATOM 2536 N N . ALA A 1 328 ? -24.596 2.203 33.383 1.00 96.62 328 ALA A N 1
ATOM 2537 C CA . ALA A 1 328 ? -24.553 3.468 32.651 1.00 96.62 328 ALA A CA 1
ATOM 2538 C C . ALA A 1 328 ? -25.625 3.480 31.558 1.00 96.62 328 ALA A C 1
ATOM 2540 O O . ALA A 1 328 ? -25.873 2.452 30.926 1.00 96.62 328 ALA A O 1
ATOM 2541 N N . ILE A 1 329 ? -26.244 4.637 31.339 1.00 97.94 329 ILE A N 1
ATOM 2542 C CA . ILE A 1 329 ? -27.281 4.849 30.329 1.00 97.94 329 ILE A CA 1
ATOM 2543 C C . ILE A 1 329 ? -27.063 6.203 29.662 1.00 97.94 329 ILE A C 1
ATOM 2545 O O . ILE A 1 329 ? -26.833 7.199 30.344 1.00 97.94 329 ILE A O 1
ATOM 2549 N N . ASN A 1 330 ? -27.123 6.216 28.339 1.00 95.44 330 ASN A N 1
ATOM 2550 C CA . ASN A 1 330 ? -27.096 7.401 27.500 1.00 95.44 330 ASN A CA 1
ATOM 2551 C C . ASN A 1 330 ? -28.226 7.242 26.486 1.00 95.44 330 ASN A C 1
ATOM 2553 O O . ASN A 1 330 ? -27.989 6.645 25.450 1.00 95.44 330 ASN A O 1
ATOM 2557 N N . ASP A 1 331 ? -29.459 7.599 26.847 1.00 97.00 331 ASP A N 1
ATOM 2558 C CA . ASP A 1 331 ? -30.668 7.227 26.099 1.00 97.00 331 ASP A CA 1
ATOM 2559 C C . ASP A 1 331 ? -31.338 8.432 25.422 1.00 97.00 331 ASP A C 1
ATOM 2561 O O . ASP A 1 331 ? -31.195 9.573 25.864 1.00 97.00 331 ASP A O 1
ATOM 2565 N N . GLY A 1 332 ? -32.119 8.148 24.382 1.00 96.12 332 GLY A N 1
ATOM 2566 C CA . GLY A 1 332 ? -32.783 9.127 23.531 1.00 96.12 332 GLY A CA 1
ATOM 2567 C C . GLY A 1 332 ? -32.101 9.310 22.175 1.00 96.12 332 GLY A C 1
ATOM 2568 O O . GLY A 1 332 ? -31.087 8.687 21.871 1.00 96.12 332 GLY A O 1
ATOM 2569 N N . VAL A 1 333 ? -32.693 10.171 21.346 1.00 94.00 333 VAL A N 1
ATOM 2570 C CA . VAL A 1 333 ? -32.114 10.603 20.065 1.00 94.00 333 VAL A CA 1
ATOM 2571 C C . VAL A 1 333 ? -31.337 11.892 20.296 1.00 94.00 333 VAL A C 1
ATOM 2573 O O . VAL A 1 333 ? -31.927 12.914 20.661 1.00 94.00 333 VAL A O 1
ATOM 2576 N N . HIS A 1 334 ? -30.022 11.852 20.114 1.00 90.00 334 HIS A N 1
ATOM 2577 C CA . HIS A 1 334 ? -29.131 12.983 20.369 1.00 90.00 334 HIS A CA 1
ATOM 2578 C C . HIS A 1 334 ? -27.836 12.856 19.541 1.00 90.00 334 HIS A C 1
ATOM 2580 O O . HIS A 1 334 ? -27.666 11.894 18.808 1.00 90.00 334 HIS A O 1
ATOM 2586 N N . PRO A 1 335 ? -26.930 13.848 19.564 1.00 72.12 335 PRO A N 1
ATOM 2587 C CA . PRO A 1 335 ? -25.573 13.668 19.049 1.00 72.12 335 PRO A CA 1
ATOM 2588 C C . PRO A 1 335 ? -24.694 12.851 20.007 1.00 72.12 335 PRO A C 1
ATOM 2590 O O . PRO A 1 335 ? -25.006 12.719 21.192 1.00 72.12 335 PRO A O 1
ATOM 2593 N N . ALA A 1 336 ? -23.528 12.413 19.526 1.00 75.00 336 ALA A N 1
ATOM 2594 C CA . ALA A 1 336 ? -22.545 11.665 20.308 1.00 75.00 336 ALA A CA 1
ATOM 2595 C C . ALA A 1 336 ? -22.176 12.325 21.649 1.00 75.00 336 ALA A C 1
ATOM 2597 O O . ALA A 1 336 ? -21.456 13.325 21.710 1.00 75.00 336 ALA A O 1
ATOM 2598 N N . THR A 1 337 ? -22.614 11.710 22.745 1.00 71.62 337 THR A N 1
ATOM 2599 C CA . THR A 1 337 ? -22.325 12.131 24.125 1.00 71.62 337 THR A CA 1
ATOM 2600 C C . THR A 1 337 ? -21.816 10.951 24.946 1.00 71.62 337 THR A C 1
ATOM 2602 O O . THR A 1 337 ? -21.876 9.809 24.501 1.00 71.62 337 THR A O 1
ATOM 2605 N N . THR A 1 338 ? -21.226 11.214 26.117 1.00 81.31 338 THR A N 1
ATOM 2606 C CA . THR A 1 338 ? -20.686 10.170 27.004 1.00 81.31 338 THR A CA 1
ATOM 2607 C C . THR A 1 338 ? -21.338 10.239 28.373 1.00 81.31 338 THR A C 1
ATOM 2609 O O . THR A 1 338 ? -21.328 11.296 28.997 1.00 81.31 338 THR A O 1
ATOM 2612 N N . GLN A 1 339 ? -21.811 9.097 28.864 1.00 93.00 339 GLN A N 1
ATOM 2613 C CA . GLN A 1 339 ? -22.308 8.924 30.227 1.00 93.00 339 GLN A CA 1
ATOM 2614 C C . GLN A 1 339 ? -21.465 7.900 30.975 1.00 93.00 339 GLN A C 1
ATOM 2616 O O . GLN A 1 339 ? -20.849 7.017 30.373 1.00 93.00 339 GLN A O 1
ATOM 2621 N N . GLN A 1 340 ? -21.415 8.030 32.298 1.00 93.62 340 GLN A N 1
ATOM 2622 C CA . GLN A 1 340 ? -20.637 7.144 33.156 1.00 93.62 340 GLN A CA 1
ATOM 2623 C C . GLN A 1 340 ? -21.467 6.640 34.325 1.00 93.62 340 GLN A C 1
ATOM 2625 O O . GLN A 1 340 ? -22.387 7.306 34.791 1.00 93.62 340 GLN A O 1
ATOM 2630 N N . GLY A 1 341 ? -21.086 5.476 34.828 1.00 95.81 341 GLY A N 1
ATOM 2631 C CA . GLY A 1 341 ? -21.656 4.889 36.024 1.00 95.81 341 GLY A CA 1
ATOM 2632 C C . GLY A 1 341 ? -20.625 4.073 36.776 1.00 95.81 341 GLY A C 1
ATOM 2633 O O . GLY A 1 341 ? -19.574 3.716 36.240 1.00 95.81 341 GLY A O 1
ATOM 2634 N N . LYS A 1 342 ? -20.919 3.794 38.041 1.00 97.38 342 LYS A N 1
ATOM 2635 C CA . LYS A 1 342 ? -20.027 3.057 38.931 1.00 97.38 342 LYS A CA 1
ATOM 2636 C C . LYS A 1 342 ? -20.737 1.854 39.522 1.00 97.38 342 LYS A C 1
ATOM 2638 O O . LYS A 1 342 ? -21.922 1.924 39.831 1.00 97.38 342 LYS A O 1
ATOM 2643 N N . VAL A 1 343 ? -20.001 0.767 39.709 1.00 97.81 343 VAL A N 1
ATOM 2644 C CA . VAL A 1 343 ? -20.503 -0.461 40.333 1.00 97.81 343 VAL A CA 1
ATOM 2645 C C . VAL A 1 343 ? -19.391 -1.120 41.143 1.00 97.81 343 VAL A C 1
ATOM 2647 O O . VAL A 1 343 ? -18.219 -1.060 40.772 1.00 97.81 343 VAL A O 1
ATOM 2650 N N . LYS A 1 344 ? -19.742 -1.741 42.272 1.00 97.69 344 LYS A N 1
ATOM 2651 C CA . LYS A 1 344 ? -18.801 -2.551 43.053 1.00 97.69 344 LYS A CA 1
ATOM 2652 C C . LYS A 1 344 ? -18.788 -3.973 42.506 1.00 97.69 344 LYS A C 1
ATOM 2654 O O . LYS A 1 344 ? -19.836 -4.608 42.465 1.00 97.69 344 LYS A O 1
ATOM 2659 N N . LEU A 1 345 ? -17.612 -4.462 42.130 1.00 97.12 345 LEU A N 1
ATOM 2660 C CA . LEU A 1 345 ? -17.412 -5.815 41.615 1.00 97.12 345 LEU A CA 1
ATOM 2661 C C . LEU A 1 345 ? -16.524 -6.617 42.563 1.00 97.12 345 LEU A C 1
ATOM 2663 O O . LEU A 1 345 ? -15.603 -6.077 43.184 1.00 97.12 345 LEU A O 1
ATOM 2667 N N . SER A 1 346 ? -16.799 -7.912 42.672 1.00 97.31 346 SER A N 1
ATOM 2668 C CA . SER A 1 346 ? -15.862 -8.875 43.248 1.00 97.31 346 SER A CA 1
ATOM 2669 C C . SER A 1 346 ? -14.718 -9.148 42.271 1.00 97.31 346 SER A C 1
ATOM 2671 O O . SER A 1 346 ? -14.847 -8.937 41.073 1.00 97.31 346 SER A O 1
ATOM 2673 N N . LYS A 1 347 ? -13.584 -9.654 42.752 1.00 95.00 347 LYS A N 1
ATOM 2674 C CA . LYS A 1 347 ? -12.567 -10.231 41.869 1.00 95.00 347 LYS A CA 1
ATOM 2675 C C . LYS A 1 347 ? -13.166 -11.414 41.098 1.00 95.00 347 LYS A C 1
ATOM 2677 O O . LYS A 1 347 ? -13.766 -12.294 41.716 1.00 95.00 347 LYS A O 1
ATOM 2682 N N . GLY A 1 348 ? -12.918 -11.478 39.791 1.00 92.62 348 GLY A N 1
ATOM 2683 C CA . GLY A 1 348 ? -13.274 -12.615 38.944 1.00 92.62 348 GLY A CA 1
ATOM 2684 C C . GLY A 1 348 ? -14.137 -12.251 37.729 1.00 92.62 348 GLY A C 1
ATOM 2685 O O . GLY A 1 348 ? -14.167 -11.092 37.313 1.00 92.62 348 GLY A O 1
ATOM 2686 N N . PRO A 1 349 ? -14.785 -13.249 37.102 1.00 96.12 349 PRO A N 1
ATOM 2687 C CA . PRO A 1 349 ? -15.541 -13.066 35.868 1.00 96.12 349 PRO A CA 1
ATOM 2688 C C . PRO A 1 349 ? -16.909 -12.419 36.112 1.00 96.12 349 PRO A C 1
ATOM 2690 O O . PRO A 1 349 ? -17.680 -12.894 36.946 1.00 96.12 349 PRO A O 1
ATOM 2693 N N . HIS A 1 350 ? -17.233 -11.411 35.306 1.00 97.94 350 HIS A N 1
ATOM 2694 C CA . HIS A 1 350 ? -18.502 -10.684 35.320 1.00 97.94 350 HIS A CA 1
ATOM 2695 C C . HIS A 1 350 ? -19.097 -10.610 33.914 1.00 97.94 350 HIS A C 1
ATOM 2697 O O . HIS A 1 350 ? -18.369 -10.499 32.919 1.00 97.94 350 HIS A O 1
ATOM 2703 N N . GLN A 1 351 ? -20.423 -10.682 33.824 1.00 98.06 351 GLN A N 1
ATOM 2704 C CA . GLN A 1 351 ? -21.130 -10.551 32.557 1.00 98.06 351 GLN A CA 1
ATOM 2705 C C . GLN A 1 351 ? -21.282 -9.072 32.202 1.00 98.06 351 GLN A C 1
ATOM 2707 O O . GLN A 1 351 ? -21.597 -8.246 33.056 1.00 98.06 351 GLN A O 1
ATOM 2712 N N . VAL A 1 352 ? -21.114 -8.746 30.924 1.00 98.38 352 VAL A N 1
ATOM 2713 C CA . VAL A 1 352 ? -21.417 -7.429 30.364 1.00 98.38 352 VAL A CA 1
ATOM 2714 C C . VAL A 1 352 ? -22.408 -7.570 29.214 1.00 98.38 352 VAL A C 1
ATOM 2716 O O . VAL A 1 352 ? -22.221 -8.383 28.308 1.00 98.38 352 VAL A O 1
ATOM 2719 N N . GLN A 1 353 ? -23.456 -6.752 29.238 1.00 98.50 353 GLN A N 1
ATOM 2720 C CA . GLN A 1 353 ? -24.370 -6.574 28.119 1.00 98.50 353 GLN A CA 1
ATOM 2721 C C . GLN A 1 353 ? -24.374 -5.101 27.715 1.00 98.50 353 GLN A C 1
ATOM 2723 O O . GLN A 1 353 ? -24.469 -4.219 28.567 1.00 98.50 353 GLN A O 1
ATOM 2728 N N . VAL A 1 354 ? -24.260 -4.834 26.417 1.00 98.50 354 VAL A N 1
ATOM 2729 C CA . VAL A 1 354 ? -24.346 -3.477 25.866 1.00 98.50 354 VAL A CA 1
ATOM 2730 C C . VAL A 1 354 ? -25.474 -3.441 24.861 1.00 98.50 354 VAL A C 1
ATOM 2732 O O . VAL A 1 354 ? -25.503 -4.250 23.933 1.00 98.50 354 VAL A O 1
ATOM 2735 N N . ARG A 1 355 ? -26.397 -2.503 25.044 1.00 98.44 355 ARG A N 1
ATOM 2736 C CA . ARG A 1 355 ? -27.534 -2.292 24.146 1.00 98.44 355 ARG A CA 1
ATOM 2737 C C . ARG A 1 355 ? -27.403 -0.920 23.507 1.00 98.44 355 ARG A C 1
ATOM 2739 O O . ARG A 1 355 ? -26.940 0.011 24.157 1.00 98.44 355 ARG A O 1
ATOM 2746 N N . PHE A 1 356 ? -27.770 -0.818 22.240 1.00 97.50 356 PHE A N 1
ATOM 2747 C CA . PHE A 1 356 ? -27.617 0.385 21.429 1.00 97.50 356 PHE A CA 1
ATOM 2748 C C . PHE A 1 356 ? -28.730 0.448 20.383 1.00 97.50 356 PHE A C 1
ATOM 2750 O O . PHE A 1 356 ? -29.102 -0.591 19.834 1.00 97.50 356 PHE A O 1
ATOM 2757 N N . PHE A 1 357 ? -29.227 1.638 20.063 1.00 97.31 357 PHE A N 1
ATOM 2758 C CA . PHE A 1 357 ? -30.010 1.871 18.853 1.00 97.31 357 PHE A CA 1
ATOM 2759 C C . PHE A 1 357 ? -29.515 3.105 18.104 1.00 97.31 357 PHE A C 1
ATOM 2761 O O . PHE A 1 357 ? -28.915 3.987 18.700 1.00 97.31 357 PHE A O 1
ATOM 2768 N N . GLN A 1 358 ? -29.785 3.133 16.801 1.00 88.00 358 GLN A N 1
ATOM 2769 C CA . GLN A 1 358 ? -29.523 4.247 15.900 1.00 88.00 358 GLN A CA 1
ATOM 2770 C C . GLN A 1 358 ? -30.784 4.555 15.103 1.00 88.00 358 GLN A C 1
ATOM 2772 O O . GLN A 1 358 ? -31.334 3.668 14.447 1.00 88.00 358 GLN A O 1
ATOM 2777 N N . VAL A 1 359 ? -31.201 5.813 15.088 1.00 81.81 359 VAL A N 1
ATOM 2778 C CA . VAL A 1 359 ? -32.268 6.345 14.237 1.00 81.81 359 VAL A CA 1
ATOM 2779 C C . VAL A 1 359 ? -31.660 6.952 12.979 1.00 81.81 359 VAL A C 1
ATOM 2781 O O . VAL A 1 359 ? -32.043 6.558 11.877 1.00 81.81 359 VAL A O 1
ATOM 2784 N N . GLY A 1 360 ? -30.662 7.828 13.103 1.00 73.38 360 GLY A N 1
ATOM 2785 C CA . GLY A 1 360 ? -29.970 8.406 11.951 1.00 73.38 360 GLY A CA 1
ATOM 2786 C C . GLY A 1 360 ? -28.896 9.415 12.338 1.00 73.38 360 GLY A C 1
ATOM 2787 O O . GLY A 1 360 ? -28.832 9.835 13.477 1.00 73.38 360 GLY A O 1
ATOM 2788 N N . GLY A 1 361 ? -28.055 9.812 11.383 1.00 71.88 361 GLY A N 1
ATOM 2789 C CA . GLY A 1 361 ? -26.887 10.652 11.672 1.00 71.88 361 GLY A CA 1
ATOM 2790 C C . GLY A 1 361 ? -25.591 9.843 11.722 1.00 71.88 361 GLY A C 1
ATOM 2791 O O . GLY A 1 361 ? -25.404 8.921 10.915 1.00 71.88 361 GLY A O 1
ATOM 2792 N N . ASP A 1 362 ? -24.682 10.223 12.619 1.00 63.53 362 ASP A N 1
ATOM 2793 C CA . ASP A 1 362 ? -23.393 9.552 12.789 1.00 63.53 362 ASP A CA 1
ATOM 2794 C C . ASP A 1 362 ? -23.567 8.285 13.638 1.00 63.53 362 ASP A C 1
ATOM 2796 O O . ASP A 1 362 ? -24.409 8.209 14.511 1.00 63.53 362 ASP A O 1
ATOM 2800 N N . ILE A 1 363 ? -22.779 7.237 13.395 1.00 71.50 363 ILE A N 1
ATOM 2801 C CA . ILE A 1 363 ? -22.903 5.991 14.170 1.00 71.50 363 ILE A CA 1
ATOM 2802 C C . ILE A 1 363 ? -21.723 5.917 15.126 1.00 71.50 363 ILE A C 1
ATOM 2804 O O . ILE A 1 363 ? -20.613 5.559 14.723 1.00 71.50 363 ILE A O 1
ATOM 2808 N N . VAL A 1 364 ? -21.966 6.245 16.391 1.00 70.12 364 VAL A N 1
ATOM 2809 C CA . VAL A 1 364 ? -20.951 6.202 17.447 1.00 70.12 364 VAL A CA 1
ATOM 2810 C C . VAL A 1 364 ? -21.391 5.227 18.529 1.00 70.12 364 VAL A C 1
ATOM 2812 O O . VAL A 1 364 ? -22.502 5.322 19.036 1.00 70.12 364 VAL A O 1
ATOM 2815 N N . LEU A 1 365 ? -20.500 4.303 18.889 1.00 79.31 365 LEU A N 1
ATOM 2816 C CA . LEU A 1 365 ? -20.610 3.476 20.086 1.00 79.31 365 LEU A CA 1
ATOM 2817 C C . LEU A 1 365 ? -19.207 3.259 20.659 1.00 79.31 365 LEU A C 1
ATOM 2819 O O . LEU A 1 365 ? -18.317 2.753 19.976 1.00 79.31 365 LEU A O 1
ATOM 2823 N N . GLY A 1 366 ? -19.002 3.649 21.911 1.00 78.19 366 GLY A N 1
ATOM 2824 C CA . GLY A 1 366 ? -17.750 3.471 22.636 1.00 78.19 366 GLY A CA 1
ATOM 2825 C C . GLY A 1 366 ? -18.021 2.956 24.039 1.00 78.19 366 GLY A C 1
ATOM 2826 O O . GLY A 1 366 ? -18.837 3.522 24.754 1.00 78.19 366 GLY A O 1
ATOM 2827 N N . VAL A 1 367 ? -17.325 1.893 24.442 1.00 82.75 367 VAL A N 1
ATOM 2828 C CA . VAL A 1 367 ? -17.506 1.257 25.754 1.00 82.75 367 VAL A CA 1
ATOM 2829 C C . VAL A 1 367 ? -16.160 1.188 26.462 1.00 82.75 367 VAL A C 1
ATOM 2831 O O . VAL A 1 367 ? -15.199 0.610 25.938 1.00 82.75 367 VAL A O 1
ATOM 2834 N N . LYS A 1 368 ? -16.076 1.790 27.648 1.00 82.19 368 LYS A N 1
ATOM 2835 C CA . LYS A 1 368 ? -14.856 1.848 28.459 1.00 82.19 368 LYS A CA 1
ATOM 2836 C C . LYS A 1 368 ? -15.103 1.365 29.884 1.00 82.19 368 LYS A C 1
ATOM 2838 O O . LYS A 1 368 ? -16.210 1.488 30.402 1.00 82.19 368 LYS A O 1
ATOM 2843 N N . MET A 1 369 ? -14.049 0.860 30.517 1.00 94.00 369 MET A N 1
ATOM 2844 C CA . MET A 1 369 ? -14.032 0.456 31.919 1.00 94.00 369 MET A CA 1
ATOM 2845 C C . MET A 1 369 ? -12.712 0.861 32.585 1.00 94.00 369 MET A C 1
ATOM 2847 O O . MET A 1 369 ? -11.647 0.754 31.981 1.00 94.00 369 MET A O 1
ATOM 2851 N N . GLY A 1 370 ? -12.791 1.321 33.830 1.00 83.31 370 GLY A N 1
ATOM 2852 C CA . GLY A 1 370 ? -11.668 1.535 34.742 1.00 83.31 370 GLY A CA 1
ATOM 2853 C C . GLY A 1 370 ? -12.011 1.003 36.134 1.00 83.31 370 GLY A C 1
ATOM 2854 O O . GLY A 1 370 ? -13.178 0.767 36.437 1.00 83.31 370 GLY A O 1
ATOM 2855 N N . GLY A 1 371 ? -11.013 0.800 36.986 1.00 91.00 371 GLY A N 1
ATOM 2856 C CA . GLY A 1 371 ? -11.185 0.216 38.320 1.00 91.00 371 GLY A CA 1
ATOM 2857 C C . GLY A 1 371 ? -9.918 0.321 39.171 1.00 91.00 371 GLY A C 1
ATOM 2858 O O . GLY A 1 371 ? -8.985 1.033 38.791 1.00 91.00 371 GLY A O 1
ATOM 2859 N N . PRO A 1 372 ? -9.838 -0.373 40.318 1.00 86.00 372 PRO A N 1
ATOM 2860 C CA . PRO A 1 372 ? -8.677 -0.297 41.200 1.00 86.00 372 PRO A CA 1
ATOM 2861 C C . PRO A 1 372 ? -7.405 -0.770 40.481 1.00 86.00 372 PRO A C 1
ATOM 2863 O O . PRO A 1 372 ? -7.283 -1.938 40.115 1.00 86.00 372 PRO A O 1
ATOM 2866 N N . GLY A 1 373 ? -6.465 0.153 40.260 1.00 77.88 373 GLY A N 1
ATOM 2867 C CA . GLY A 1 373 ? -5.230 -0.112 39.512 1.00 77.88 373 GLY A CA 1
ATOM 2868 C C . GLY A 1 373 ? -5.402 -0.223 37.990 1.00 77.88 373 GLY A C 1
ATOM 2869 O O . GLY A 1 373 ? -4.446 -0.574 37.306 1.00 77.88 373 GLY A O 1
ATOM 2870 N N . LEU A 1 374 ? -6.588 0.081 37.449 1.00 76.38 374 LEU A N 1
ATOM 2871 C CA . LEU A 1 374 ? -6.892 0.022 36.018 1.00 76.38 374 LEU A CA 1
ATOM 2872 C C . LEU A 1 374 ? -7.407 1.392 35.527 1.00 76.38 374 LEU A C 1
ATOM 2874 O O . LEU A 1 374 ? -8.515 1.783 35.908 1.00 76.38 374 LEU A O 1
ATOM 2878 N N . PRO A 1 375 ? -6.662 2.128 34.677 1.00 75.75 375 PRO A N 1
ATOM 2879 C CA . PRO A 1 375 ? -7.159 3.379 34.105 1.00 75.75 375 PRO A CA 1
ATOM 2880 C C . PRO A 1 375 ? -8.387 3.135 33.218 1.00 75.75 375 PRO A C 1
ATOM 2882 O O . PRO A 1 375 ? -8.563 2.050 32.665 1.00 75.75 375 PRO A O 1
ATOM 2885 N N . LEU A 1 376 ? -9.229 4.160 33.058 1.00 75.44 376 LEU A N 1
ATOM 2886 C CA . LEU A 1 376 ? -10.411 4.091 32.197 1.00 75.44 376 LEU A CA 1
ATOM 2887 C C . LEU A 1 376 ? -9.987 3.901 30.729 1.00 75.44 376 LEU A C 1
ATOM 2889 O O . LEU A 1 376 ? -9.523 4.837 30.079 1.00 75.44 376 LEU A O 1
ATOM 2893 N N . GLY A 1 377 ? -10.169 2.690 30.206 1.00 63.78 377 GLY A N 1
ATOM 2894 C CA . GLY A 1 377 ? -9.766 2.291 28.854 1.00 63.78 377 GLY A CA 1
ATOM 2895 C C . GLY A 1 377 ? -10.851 1.490 28.138 1.00 63.78 377 GLY A C 1
ATOM 2896 O O . GLY A 1 377 ? -11.894 1.199 28.714 1.00 63.78 377 GLY A O 1
ATOM 2897 N N . HIS A 1 378 ? -10.636 1.146 26.866 1.00 78.62 378 HIS A N 1
ATOM 2898 C CA . HIS A 1 378 ? -11.613 0.388 26.073 1.00 78.62 378 HIS A CA 1
ATOM 2899 C C . HIS A 1 378 ? -11.891 -0.993 26.681 1.00 78.62 378 HIS A C 1
ATOM 2901 O O . HIS A 1 378 ? -10.966 -1.747 26.979 1.00 78.62 378 HIS A O 1
ATOM 2907 N N . LEU A 1 379 ? -13.173 -1.337 26.836 1.00 87.12 379 LEU A N 1
ATOM 2908 C CA . LEU A 1 379 ? -13.576 -2.631 27.391 1.00 87.12 379 LEU A CA 1
ATOM 2909 C C . LEU A 1 379 ? -13.497 -3.760 26.351 1.00 87.12 379 LEU A C 1
ATOM 2911 O O . LEU A 1 379 ? -13.219 -4.896 26.716 1.00 87.12 379 LEU A O 1
ATOM 2915 N N . GLY A 1 380 ? -13.697 -3.453 25.064 1.00 83.81 380 GLY A N 1
ATOM 2916 C CA . GLY A 1 380 ? -13.750 -4.434 23.967 1.00 83.81 380 GLY A CA 1
ATOM 2917 C C . GLY A 1 380 ? -12.589 -5.443 23.917 1.00 83.81 380 GLY A C 1
ATOM 2918 O O . GLY A 1 380 ? -12.851 -6.634 23.786 1.00 83.81 380 GLY A O 1
ATOM 2919 N N . PRO A 1 381 ? -11.317 -5.036 24.073 1.00 80.06 381 PRO A N 1
ATOM 2920 C CA . PRO A 1 381 ? -10.198 -5.986 24.099 1.00 80.06 381 PRO A CA 1
ATOM 2921 C C . PRO A 1 381 ? -10.206 -6.941 25.303 1.00 80.06 381 PRO A C 1
ATOM 2923 O O . PRO A 1 381 ? -9.573 -7.988 25.263 1.00 80.06 381 PRO A O 1
ATOM 2926 N N . ARG A 1 382 ? -10.909 -6.590 26.388 1.00 86.00 382 ARG A N 1
ATOM 2927 C CA . ARG A 1 382 ? -10.903 -7.319 27.668 1.00 86.00 382 ARG A CA 1
ATOM 2928 C C . ARG A 1 382 ? -12.106 -8.252 27.837 1.00 86.00 382 ARG A C 1
ATOM 2930 O O . ARG A 1 382 ? -12.323 -8.738 28.946 1.00 86.00 382 ARG A O 1
ATOM 2937 N N . VAL A 1 383 ? -12.908 -8.463 26.787 1.00 92.75 383 VAL A N 1
ATOM 2938 C CA . VAL A 1 383 ? -14.087 -9.340 26.845 1.00 92.75 383 VAL A CA 1
ATOM 2939 C C . VAL A 1 383 ? -13.870 -10.696 26.168 1.00 92.75 383 VAL A C 1
ATOM 2941 O O . VAL A 1 383 ? -12.997 -10.873 25.328 1.00 92.75 383 VAL A O 1
ATOM 2944 N N . ALA A 1 384 ? -14.702 -11.669 26.507 1.00 92.38 384 ALA A N 1
ATOM 2945 C CA . ALA A 1 384 ? -14.791 -12.976 25.872 1.00 92.38 384 ALA A CA 1
ATOM 2946 C C . ALA A 1 384 ? -16.251 -13.294 25.522 1.00 92.38 384 ALA A C 1
ATOM 2948 O O . ALA A 1 384 ? -17.178 -12.704 26.088 1.00 92.38 384 ALA A O 1
ATOM 2949 N N . ALA A 1 385 ? -16.472 -14.239 24.602 1.00 93.19 385 ALA A N 1
ATOM 2950 C CA . ALA A 1 385 ? -17.822 -14.620 24.182 1.00 93.19 385 ALA A CA 1
ATOM 2951 C C . ALA A 1 385 ? -18.588 -15.400 25.263 1.00 93.19 385 ALA A C 1
ATOM 2953 O O . ALA A 1 385 ? -19.815 -15.457 25.224 1.00 93.19 385 ALA A O 1
ATOM 2954 N N . SER A 1 386 ? -17.871 -16.034 26.193 1.00 93.94 386 SER A N 1
ATOM 2955 C CA . SER A 1 386 ? -18.424 -16.870 27.261 1.00 93.94 386 SER A CA 1
ATOM 2956 C C . SER A 1 386 ? -17.542 -16.818 28.508 1.00 93.94 386 SER A C 1
ATOM 2958 O O . SER A 1 386 ? -16.363 -16.455 28.431 1.00 93.94 386 SER A O 1
ATOM 2960 N N . LYS A 1 387 ? -18.106 -17.205 29.656 1.00 91.62 387 LYS A N 1
ATOM 2961 C CA . LYS A 1 387 ? -17.366 -17.313 30.918 1.00 91.62 387 LYS A CA 1
ATOM 2962 C C . LYS A 1 387 ? -16.262 -18.367 30.815 1.00 91.62 387 LYS A C 1
ATOM 2964 O O . LYS A 1 387 ? -15.173 -18.171 31.340 1.00 91.62 387 LYS A O 1
ATOM 2969 N N . GLU A 1 388 ? -16.524 -19.457 30.105 1.00 89.56 388 GLU A N 1
ATOM 2970 C CA . GLU A 1 388 ? -15.591 -20.561 29.891 1.00 89.56 388 GLU A CA 1
ATOM 2971 C C . GLU A 1 388 ? -14.380 -20.109 29.067 1.00 89.56 388 GLU A C 1
ATOM 2973 O O . GLU A 1 388 ? -13.247 -20.380 29.453 1.00 89.56 388 GLU A O 1
ATOM 2978 N N . GLU A 1 389 ? -14.605 -19.364 27.979 1.00 86.88 389 GLU A N 1
ATOM 2979 C CA . GLU A 1 389 ? -13.527 -18.802 27.153 1.00 86.88 389 GLU A CA 1
ATOM 2980 C C . GLU A 1 389 ? -12.658 -17.819 27.954 1.00 86.88 389 GLU A C 1
ATOM 2982 O O . GLU A 1 389 ? -11.432 -17.840 27.842 1.00 86.88 389 GLU A O 1
ATOM 2987 N N . LEU A 1 390 ? -13.277 -16.989 28.802 1.00 88.12 390 LEU A N 1
ATOM 2988 C CA . LEU A 1 390 ? -12.557 -16.070 29.685 1.00 88.12 390 LEU A CA 1
ATOM 2989 C C . LEU A 1 390 ? -11.647 -16.823 30.670 1.00 88.12 390 LEU A C 1
ATOM 2991 O O . LEU A 1 390 ? -10.494 -16.450 30.857 1.00 88.12 390 LEU A O 1
ATOM 2995 N N . LEU A 1 391 ? -12.155 -17.904 31.271 1.00 83.94 391 LEU A N 1
ATOM 2996 C CA . LEU A 1 391 ? -11.418 -18.725 32.238 1.00 83.94 391 LEU A CA 1
ATOM 2997 C C . LEU A 1 391 ? -10.346 -19.623 31.594 1.00 83.94 391 LEU A C 1
ATOM 2999 O O . LEU A 1 391 ? -9.427 -20.070 32.278 1.00 83.94 391 LEU A O 1
ATOM 3003 N N . GLN A 1 392 ? -10.455 -19.917 30.297 1.00 77.19 392 GLN A N 1
ATOM 3004 C CA . GLN A 1 392 ? -9.414 -20.620 29.539 1.00 77.19 392 GLN A CA 1
ATOM 3005 C C . GLN A 1 392 ? -8.262 -19.680 29.166 1.00 77.19 392 GLN A C 1
ATOM 3007 O O . GLN A 1 392 ? -7.108 -20.071 29.313 1.00 77.19 392 GLN A O 1
ATOM 3012 N N . LYS A 1 393 ? -8.560 -18.429 28.785 1.00 62.25 393 LYS A N 1
ATOM 3013 C CA . LYS A 1 393 ? -7.558 -17.382 28.501 1.00 62.25 393 LYS A CA 1
ATOM 3014 C C . LYS A 1 393 ? -6.698 -16.995 29.711 1.00 62.25 393 LYS A C 1
ATOM 3016 O O . LYS A 1 393 ? -5.591 -16.507 29.529 1.00 62.25 393 LYS A O 1
ATOM 3021 N N . SER A 1 394 ? -7.184 -17.202 30.936 1.00 57.12 394 SER A N 1
ATOM 3022 C CA . SER A 1 394 ? -6.434 -16.912 32.168 1.00 57.12 394 SER A CA 1
ATOM 3023 C C . SER A 1 394 ? -5.526 -18.058 32.642 1.00 57.12 394 SER A C 1
ATOM 3025 O O . SER A 1 394 ? -4.809 -17.896 33.633 1.00 57.12 394 SER A O 1
ATOM 3027 N N . LYS A 1 395 ? -5.494 -19.201 31.935 1.00 42.28 395 LYS A N 1
ATOM 3028 C CA . LYS A 1 395 ? -4.448 -20.224 32.106 1.00 42.28 395 LYS A CA 1
ATOM 3029 C C . LYS A 1 395 ? -3.240 -19.871 31.226 1.00 42.28 395 LYS A C 1
ATOM 3031 O O . LYS A 1 395 ? -3.439 -19.533 30.064 1.00 42.28 395 LYS A O 1
ATOM 3036 N N . PRO A 1 396 ? -1.999 -19.953 31.739 1.00 35.94 396 PRO A N 1
ATOM 3037 C CA . PRO A 1 396 ? -0.823 -19.577 30.965 1.00 35.94 396 PRO A CA 1
ATOM 3038 C C . PRO A 1 396 ? -0.547 -20.615 29.867 1.00 35.94 396 PRO A C 1
ATOM 3040 O O . PRO A 1 396 ? 0.017 -21.674 30.137 1.00 35.94 396 PRO A O 1
ATOM 3043 N N . GLU A 1 397 ? -0.933 -20.302 28.632 1.00 33.19 397 GLU A N 1
ATOM 3044 C CA . GLU A 1 397 ? -0.276 -20.806 27.420 1.00 33.19 397 GLU A CA 1
ATOM 3045 C C . GLU A 1 397 ? 0.776 -19.781 26.946 1.00 33.19 397 GLU A C 1
ATOM 3047 O O . GLU A 1 397 ? 0.690 -18.605 27.316 1.00 33.19 397 GLU A O 1
ATOM 3052 N N . PRO A 1 398 ? 1.819 -20.191 26.197 1.00 37.03 398 PRO A N 1
ATOM 3053 C CA . PRO A 1 398 ? 2.915 -19.304 25.818 1.00 37.03 398 PRO A CA 1
ATOM 3054 C C . PRO A 1 398 ? 2.384 -18.151 24.957 1.00 37.03 398 PRO A C 1
ATOM 3056 O O . PRO A 1 398 ? 1.816 -18.392 23.899 1.00 37.03 398 PRO A O 1
ATOM 3059 N N . ASN A 1 399 ? 2.571 -16.920 25.442 1.00 39.78 399 ASN A N 1
ATOM 3060 C CA . ASN A 1 399 ? 2.183 -15.641 24.835 1.00 39.78 399 ASN A CA 1
ATOM 3061 C C . ASN A 1 399 ? 2.041 -15.651 23.301 1.00 39.78 399 ASN A C 1
ATOM 3063 O O . ASN A 1 399 ? 3.036 -15.564 22.581 1.00 39.78 399 ASN A O 1
ATOM 3067 N N . GLU A 1 400 ? 0.799 -15.588 22.826 1.00 37.22 400 GLU A N 1
ATOM 3068 C CA . GLU A 1 400 ? 0.451 -15.152 21.470 1.00 37.22 400 GLU A CA 1
ATOM 3069 C C . GLU A 1 400 ? -0.414 -13.880 21.547 1.00 37.22 400 GLU A C 1
ATOM 3071 O O . GLU A 1 400 ? -1.490 -13.781 20.979 1.00 37.22 400 GLU A O 1
ATOM 3076 N N . ASP A 1 401 ? 0.066 -12.895 22.309 1.00 40.75 401 ASP A N 1
ATOM 3077 C CA . ASP A 1 401 ? -0.371 -11.503 22.211 1.00 40.75 401 ASP A CA 1
ATOM 3078 C C . ASP A 1 401 ? 0.872 -10.617 22.345 1.00 40.75 401 ASP A C 1
ATOM 3080 O O . ASP A 1 401 ? 1.343 -10.279 23.432 1.00 40.75 401 ASP A O 1
ATOM 3084 N N . THR A 1 402 ? 1.450 -10.265 21.203 1.00 39.38 402 THR A N 1
ATOM 3085 C CA . THR A 1 402 ? 2.277 -9.066 21.093 1.00 39.38 402 THR A CA 1
ATOM 3086 C C . THR A 1 402 ? 1.680 -8.229 19.978 1.00 39.38 402 THR A C 1
ATOM 3088 O O . THR A 1 402 ? 1.320 -8.751 18.919 1.00 39.38 402 THR A O 1
ATOM 3091 N N . GLU A 1 403 ? 1.554 -6.920 20.222 1.00 43.34 403 GLU A N 1
ATOM 3092 C CA . GLU A 1 403 ? 1.563 -5.911 19.164 1.00 43.34 403 GLU A CA 1
ATOM 3093 C C . GLU A 1 403 ? 2.428 -6.432 18.017 1.00 43.34 403 GLU A C 1
ATOM 3095 O O . GLU A 1 403 ? 3.556 -6.857 18.287 1.00 43.34 403 GLU A O 1
ATOM 3100 N N . LYS A 1 404 ? 1.929 -6.433 16.766 1.00 43.09 404 LYS A N 1
ATOM 3101 C CA . LYS A 1 404 ? 2.786 -6.734 15.608 1.00 43.09 404 LYS A CA 1
ATOM 3102 C C . LYS A 1 404 ? 4.104 -6.009 15.857 1.00 43.09 404 LYS A C 1
ATOM 3104 O O . LYS A 1 404 ? 4.041 -4.782 16.004 1.00 43.09 404 LYS A O 1
ATOM 3109 N N . PRO A 1 405 ? 5.240 -6.716 15.988 1.00 44.31 405 PRO A N 1
ATOM 3110 C CA . PRO A 1 405 ? 6.462 -6.078 16.428 1.00 44.31 405 PRO A CA 1
ATOM 3111 C C . PRO A 1 405 ? 6.687 -4.894 15.501 1.00 44.31 405 PRO A C 1
ATOM 3113 O O . PRO A 1 405 ? 6.704 -5.067 14.277 1.00 44.31 405 PRO A O 1
ATOM 3116 N N . LYS A 1 406 ? 6.754 -3.679 16.070 1.00 64.75 406 LYS A N 1
ATOM 3117 C CA . LYS A 1 406 ? 7.167 -2.492 15.317 1.00 64.75 406 LYS A CA 1
ATOM 3118 C C . LYS A 1 406 ? 8.402 -2.924 14.555 1.00 64.75 406 LYS A C 1
ATOM 3120 O O . LYS A 1 406 ? 9.344 -3.383 15.190 1.00 64.75 406 LYS A O 1
ATOM 3125 N N . PHE A 1 407 ? 8.353 -2.878 13.227 1.00 82.06 407 PHE A N 1
ATOM 3126 C CA . PHE A 1 407 ? 9.435 -3.402 12.405 1.00 82.06 407 PHE A CA 1
ATOM 3127 C C . PHE A 1 407 ? 10.758 -2.795 12.882 1.00 82.06 407 PHE A C 1
ATOM 3129 O O . PHE A 1 407 ? 10.968 -1.584 12.772 1.00 82.06 407 PHE A O 1
ATOM 3136 N N . VAL A 1 408 ? 11.601 -3.628 13.495 1.00 88.06 408 VAL A N 1
ATOM 3137 C CA . VAL A 1 408 ? 12.840 -3.179 14.126 1.00 88.06 408 VAL A CA 1
ATOM 3138 C C . VAL A 1 408 ? 13.918 -3.182 13.061 1.00 88.06 408 VAL A C 1
ATOM 3140 O O . VAL A 1 408 ? 14.211 -4.216 12.468 1.00 88.06 408 VAL A O 1
ATOM 3143 N N . ILE A 1 409 ? 14.510 -2.020 12.806 1.00 88.62 409 ILE A N 1
ATOM 3144 C CA . ILE A 1 409 ? 15.602 -1.894 11.846 1.00 88.62 409 ILE A CA 1
ATOM 3145 C C . ILE A 1 409 ? 16.840 -2.614 12.390 1.00 88.62 409 ILE A C 1
ATOM 3147 O O . ILE A 1 409 ? 17.305 -2.302 13.483 1.00 88.62 409 ILE A O 1
ATOM 3151 N N . GLN A 1 410 ? 17.379 -3.558 11.617 1.00 92.81 410 GLN A N 1
ATOM 3152 C CA . GLN A 1 410 ? 18.606 -4.277 11.948 1.00 92.81 410 GLN A CA 1
ATOM 3153 C C . GLN A 1 410 ? 19.795 -3.640 11.209 1.00 92.81 410 GLN A C 1
ATOM 3155 O O . GLN A 1 410 ? 19.788 -3.639 9.975 1.00 92.81 410 GLN A O 1
ATOM 3160 N N . PRO A 1 411 ? 20.812 -3.106 11.914 1.00 92.19 411 PRO A N 1
ATOM 3161 C CA . PRO A 1 411 ? 21.932 -2.398 11.285 1.00 92.19 411 PRO A CA 1
ATOM 3162 C C . PRO A 1 411 ? 22.716 -3.227 10.258 1.00 92.19 411 PRO A C 1
ATOM 3164 O O . PRO A 1 411 ? 23.085 -2.704 9.206 1.00 92.19 411 PRO A O 1
ATOM 3167 N N . ASP A 1 412 ? 22.923 -4.519 10.518 1.00 95.31 412 ASP A N 1
ATOM 3168 C CA . ASP A 1 412 ? 23.667 -5.395 9.603 1.00 95.31 412 ASP A CA 1
ATOM 3169 C C . ASP A 1 412 ? 22.915 -5.597 8.280 1.00 95.31 412 ASP A C 1
ATOM 3171 O O . ASP A 1 412 ? 23.497 -5.480 7.200 1.00 95.31 412 ASP A O 1
ATOM 3175 N N . LEU A 1 413 ? 21.593 -5.788 8.355 1.00 96.94 413 LEU A N 1
ATOM 3176 C CA . LEU A 1 413 ? 20.724 -5.908 7.182 1.00 96.94 413 LEU A CA 1
ATOM 3177 C C . LEU A 1 413 ? 20.593 -4.584 6.422 1.00 96.94 413 LEU A C 1
ATOM 3179 O O . LEU A 1 413 ? 20.492 -4.591 5.199 1.00 96.94 413 LEU A O 1
ATOM 3183 N N . VAL A 1 414 ? 20.640 -3.441 7.115 1.00 95.12 414 VAL A N 1
ATOM 3184 C CA . VAL A 1 414 ? 20.707 -2.115 6.476 1.00 95.12 414 VAL A CA 1
ATOM 3185 C C . VAL A 1 414 ? 21.978 -1.985 5.641 1.00 95.12 414 VAL A C 1
ATOM 3187 O O . VAL A 1 414 ? 21.908 -1.576 4.480 1.00 95.12 414 VAL A O 1
ATOM 3190 N N . LYS A 1 415 ? 23.132 -2.358 6.205 1.00 94.88 415 LYS A N 1
ATOM 3191 C CA . LYS A 1 415 ? 24.418 -2.309 5.501 1.00 94.88 415 LYS A CA 1
ATOM 3192 C C . LYS A 1 415 ? 24.409 -3.217 4.270 1.00 94.88 415 LYS A C 1
ATOM 3194 O O . LYS A 1 415 ? 24.736 -2.759 3.175 1.00 94.88 415 LYS A O 1
ATOM 3199 N N . GLU A 1 416 ? 23.974 -4.467 4.426 1.00 97.50 416 GLU A N 1
ATOM 3200 C CA . GLU A 1 416 ? 23.848 -5.409 3.308 1.00 97.50 416 GLU A CA 1
ATOM 3201 C C . GLU A 1 416 ? 22.856 -4.894 2.251 1.00 97.50 416 GLU A C 1
ATOM 3203 O O . GLU A 1 416 ? 23.150 -4.887 1.056 1.00 97.50 416 GLU A O 1
ATOM 3208 N N . GLY A 1 417 ? 21.697 -4.385 2.674 1.00 97.38 417 GLY A N 1
ATOM 3209 C CA . GLY A 1 417 ? 20.686 -3.815 1.787 1.00 97.38 417 GLY A CA 1
ATOM 3210 C C . GLY A 1 417 ? 21.202 -2.627 0.980 1.00 97.38 417 GLY A C 1
ATOM 3211 O O . GLY A 1 417 ? 20.896 -2.510 -0.207 1.00 97.38 417 GLY A O 1
ATOM 3212 N N . ARG A 1 418 ? 22.040 -1.780 1.582 1.00 96.31 418 ARG A N 1
ATOM 3213 C CA . ARG A 1 418 ? 22.697 -0.651 0.911 1.00 96.31 418 ARG A CA 1
ATOM 3214 C C . ARG A 1 418 ? 23.690 -1.108 -0.159 1.00 96.31 418 ARG A C 1
ATOM 3216 O O . ARG A 1 418 ? 23.772 -0.502 -1.233 1.00 96.31 418 ARG A O 1
ATOM 3223 N N . GLU A 1 419 ? 24.453 -2.164 0.111 1.00 95.56 419 GLU A N 1
ATOM 3224 C CA . GLU A 1 419 ? 25.370 -2.781 -0.858 1.00 95.56 419 GLU A CA 1
ATOM 3225 C C . GLU A 1 419 ? 24.599 -3.464 -2.001 1.00 95.56 419 GLU A C 1
ATOM 3227 O O . GLU A 1 419 ? 24.930 -3.286 -3.181 1.00 95.56 419 GLU A O 1
ATOM 3232 N N . LEU A 1 420 ? 23.512 -4.171 -1.679 1.00 95.81 420 LEU A N 1
ATOM 3233 C CA . LEU A 1 420 ? 22.598 -4.768 -2.655 1.00 95.81 420 LEU A CA 1
ATOM 3234 C C . LEU A 1 420 ? 21.939 -3.705 -3.538 1.00 95.81 420 LEU A C 1
ATOM 3236 O O . LEU A 1 420 ? 21.914 -3.857 -4.756 1.00 95.81 420 LEU A O 1
ATOM 3240 N N . PHE A 1 421 ? 21.462 -2.597 -2.967 1.00 95.88 421 PHE A N 1
ATOM 3241 C CA . PHE A 1 421 ? 20.835 -1.510 -3.724 1.00 95.88 421 PHE A CA 1
ATOM 3242 C C . PHE A 1 421 ? 21.771 -0.949 -4.807 1.00 95.88 421 PHE A C 1
ATOM 3244 O O . PHE A 1 421 ? 21.354 -0.726 -5.947 1.00 95.88 421 PHE A O 1
ATOM 3251 N N . ALA A 1 422 ? 23.052 -0.766 -4.474 1.00 93.50 422 ALA A N 1
ATOM 3252 C CA . ALA A 1 422 ? 24.058 -0.290 -5.418 1.00 93.50 422 ALA A CA 1
ATOM 3253 C C . ALA A 1 422 ? 24.468 -1.363 -6.442 1.00 93.50 422 ALA A C 1
ATOM 3255 O O . ALA A 1 422 ? 24.599 -1.058 -7.629 1.00 93.50 422 ALA A O 1
ATOM 3256 N N . SER A 1 423 ? 24.676 -2.609 -6.011 1.00 91.44 423 SER A N 1
ATOM 3257 C CA . SER A 1 423 ? 25.171 -3.691 -6.878 1.00 91.44 423 SER A CA 1
ATOM 3258 C C . SER A 1 423 ? 24.111 -4.240 -7.837 1.00 91.44 423 SER A C 1
ATOM 3260 O O . SER A 1 423 ? 24.432 -4.532 -8.990 1.00 91.44 423 SER A O 1
ATOM 3262 N N . LEU A 1 424 ? 22.841 -4.286 -7.424 1.00 91.62 424 LEU A N 1
ATOM 3263 C CA . LEU A 1 424 ? 21.704 -4.649 -8.281 1.00 91.62 424 LEU A CA 1
ATOM 3264 C C . LEU A 1 424 ? 21.352 -3.553 -9.300 1.00 91.62 424 LEU A C 1
ATOM 3266 O O . LEU A 1 424 ? 20.538 -3.781 -10.192 1.00 91.62 424 LEU A O 1
ATOM 3270 N N . GLY A 1 425 ? 21.952 -2.364 -9.183 1.00 91.75 425 GLY A N 1
ATOM 3271 C CA . GLY A 1 425 ? 21.704 -1.241 -10.084 1.00 91.75 425 GLY A CA 1
ATOM 3272 C C . GLY A 1 425 ? 20.398 -0.496 -9.817 1.00 91.75 425 GLY A C 1
ATOM 3273 O O . GLY A 1 425 ? 19.926 0.221 -10.698 1.00 91.75 425 GLY A O 1
ATOM 3274 N N . CYS A 1 426 ? 19.815 -0.612 -8.617 1.00 94.25 426 CYS A N 1
ATOM 3275 C CA . CYS A 1 426 ? 18.610 0.138 -8.245 1.00 94.25 426 CYS A CA 1
ATOM 3276 C C . CYS A 1 426 ? 18.829 1.654 -8.397 1.00 94.25 426 CYS A C 1
ATOM 3278 O O . CYS A 1 426 ? 17.954 2.360 -8.903 1.00 94.25 426 CYS A O 1
ATOM 3280 N N . ALA A 1 427 ? 20.031 2.123 -8.045 1.00 93.69 427 ALA A N 1
ATOM 3281 C CA . ALA A 1 427 ? 20.476 3.510 -8.174 1.00 93.69 427 ALA A CA 1
ATOM 3282 C C . ALA A 1 427 ? 20.607 4.014 -9.629 1.00 93.69 427 ALA A C 1
ATOM 3284 O O . ALA A 1 427 ? 20.727 5.214 -9.852 1.00 93.69 427 ALA A O 1
ATOM 3285 N N . SER A 1 428 ? 20.547 3.135 -10.639 1.00 91.25 428 SER A N 1
ATOM 3286 C CA . SER A 1 428 ? 20.544 3.552 -12.051 1.00 91.25 428 SER A CA 1
ATOM 3287 C C . SER A 1 428 ? 19.199 4.152 -12.466 1.00 91.25 428 SER A C 1
ATOM 3289 O O . SER A 1 428 ? 19.116 4.860 -13.470 1.00 91.25 428 SER A O 1
ATOM 3291 N N . CYS A 1 429 ? 18.141 3.845 -11.710 1.00 93.00 429 CYS A N 1
ATOM 3292 C CA . CYS A 1 429 ? 16.776 4.291 -11.973 1.00 93.00 429 CYS A CA 1
ATOM 3293 C C . CYS A 1 429 ? 16.234 5.152 -10.827 1.00 93.00 429 CYS A C 1
ATOM 3295 O O . CYS A 1 429 ? 15.561 6.151 -11.074 1.00 93.00 429 CYS A O 1
ATOM 3297 N N . HIS A 1 430 ? 16.494 4.758 -9.579 1.00 96.06 430 HIS A N 1
ATOM 3298 C CA . HIS A 1 430 ? 15.960 5.403 -8.385 1.00 96.06 430 HIS A CA 1
ATOM 3299 C C . HIS A 1 430 ? 16.969 6.357 -7.754 1.00 96.06 430 HIS A C 1
ATOM 3301 O O . HIS A 1 430 ? 18.117 5.989 -7.523 1.00 96.06 430 HIS A O 1
ATOM 3307 N N . GLN A 1 431 ? 16.505 7.546 -7.372 1.00 95.06 431 GLN A N 1
ATOM 3308 C CA . GLN A 1 431 ? 17.236 8.389 -6.433 1.00 95.06 431 GLN A CA 1
ATOM 3309 C C . GLN A 1 431 ? 16.977 7.898 -5.007 1.00 95.06 431 GLN A C 1
ATOM 3311 O O . GLN A 1 431 ? 15.822 7.762 -4.601 1.00 95.06 431 GLN A O 1
ATOM 3316 N N . LEU A 1 432 ? 18.055 7.674 -4.263 1.00 94.50 432 LEU A N 1
ATOM 3317 C CA . LEU A 1 432 ? 18.048 7.486 -2.819 1.00 94.50 432 LEU A CA 1
ATOM 3318 C C . LEU A 1 432 ? 19.291 8.169 -2.251 1.00 94.50 432 LEU A C 1
ATOM 3320 O O . LEU A 1 432 ? 20.407 7.861 -2.678 1.00 94.50 432 LEU A O 1
ATOM 3324 N N . LYS A 1 433 ? 19.104 9.111 -1.332 1.00 89.62 433 LYS A N 1
ATOM 3325 C CA . LYS A 1 433 ? 20.199 9.834 -0.686 1.00 89.62 433 LYS A CA 1
ATOM 3326 C C . LYS A 1 433 ? 20.592 9.203 0.644 1.00 89.62 433 LYS A C 1
ATOM 3328 O O . LYS A 1 433 ? 19.746 8.911 1.480 1.00 89.62 433 LYS A O 1
ATOM 3333 N N . GLU A 1 434 ? 21.895 9.089 0.853 1.00 84.38 434 GLU A N 1
ATOM 3334 C CA . GLU A 1 434 ? 22.534 8.748 2.122 1.00 84.38 434 GLU A CA 1
ATOM 3335 C C . GLU A 1 434 ? 23.465 9.916 2.473 1.00 84.38 434 GLU A C 1
ATOM 3337 O O . GLU A 1 434 ? 24.273 10.333 1.644 1.00 84.38 434 GLU A O 1
ATOM 3342 N N . ASN A 1 435 ? 23.304 10.518 3.657 1.00 81.06 435 ASN A N 1
ATOM 3343 C CA . ASN A 1 435 ? 24.057 11.716 4.067 1.00 81.06 435 ASN A CA 1
ATOM 3344 C C . ASN A 1 435 ? 24.014 12.852 3.021 1.00 81.06 435 ASN A C 1
ATOM 3346 O O . ASN A 1 435 ? 25.031 13.454 2.681 1.00 81.06 435 ASN A O 1
ATOM 3350 N N . SER A 1 436 ? 22.820 13.121 2.478 1.00 82.62 436 SER A N 1
ATOM 3351 C CA . SER A 1 436 ? 22.553 14.132 1.438 1.00 82.62 436 SER A CA 1
ATOM 3352 C C . SER A 1 436 ? 23.183 13.872 0.063 1.00 82.62 436 SER A C 1
ATOM 3354 O O . SER A 1 436 ? 22.980 14.672 -0.853 1.00 82.62 436 SER A O 1
ATOM 3356 N N . GLN A 1 437 ? 23.877 12.749 -0.133 1.00 89.56 437 GLN A N 1
ATOM 3357 C CA . GLN A 1 437 ? 24.463 12.362 -1.415 1.00 89.56 437 GLN A CA 1
ATOM 3358 C C . GLN A 1 437 ? 23.679 11.215 -2.047 1.00 89.56 437 GLN A C 1
ATOM 3360 O O . GLN A 1 437 ? 23.325 10.248 -1.379 1.00 89.56 437 GLN A O 1
ATOM 3365 N N . ALA A 1 438 ? 23.403 11.314 -3.349 1.00 92.00 438 ALA A N 1
ATOM 3366 C CA . ALA A 1 438 ? 22.723 10.246 -4.073 1.00 92.00 438 ALA A CA 1
ATOM 3367 C C . ALA A 1 438 ? 23.625 9.009 -4.165 1.00 92.00 438 ALA A C 1
ATOM 3369 O O . ALA A 1 438 ? 24.760 9.092 -4.647 1.00 92.00 438 ALA A O 1
ATOM 3370 N N . ILE A 1 439 ? 23.098 7.860 -3.747 1.00 92.75 439 ILE A N 1
ATOM 3371 C CA . ILE A 1 439 ? 23.780 6.576 -3.888 1.00 92.75 439 ILE A CA 1
ATOM 3372 C C . ILE A 1 439 ? 23.991 6.293 -5.369 1.00 92.75 439 ILE A C 1
ATOM 3374 O O . ILE A 1 439 ? 23.090 6.469 -6.184 1.00 92.75 439 ILE A O 1
ATOM 3378 N N . GLN A 1 440 ? 25.193 5.839 -5.706 1.00 90.62 440 GLN A N 1
ATOM 3379 C CA . GLN A 1 440 ? 25.559 5.482 -7.068 1.00 90.62 440 GLN A CA 1
ATOM 3380 C C . GLN A 1 440 ? 25.484 3.969 -7.264 1.00 90.62 440 GLN A C 1
ATOM 3382 O O . GLN A 1 440 ? 25.827 3.193 -6.367 1.00 90.62 440 GLN A O 1
ATOM 3387 N N . THR A 1 441 ? 25.072 3.550 -8.460 1.00 85.62 441 THR A N 1
ATOM 3388 C CA . THR A 1 441 ? 25.206 2.155 -8.890 1.00 85.62 441 THR A CA 1
ATOM 3389 C C . THR A 1 441 ? 26.679 1.767 -8.887 1.00 85.62 441 THR A C 1
ATOM 3391 O O . THR A 1 441 ? 27.531 2.536 -9.339 1.00 85.62 441 THR A O 1
ATOM 3394 N N . ALA A 1 442 ? 26.984 0.564 -8.402 1.00 80.38 442 ALA A N 1
ATOM 3395 C CA . ALA A 1 442 ? 28.346 0.053 -8.400 1.00 80.38 442 ALA A CA 1
ATOM 3396 C C . ALA A 1 442 ? 28.917 0.047 -9.830 1.00 80.38 442 ALA A C 1
ATOM 3398 O O . ALA A 1 442 ? 28.270 -0.430 -10.767 1.00 80.38 442 ALA A O 1
ATOM 3399 N N . GLY A 1 443 ? 30.142 0.558 -10.001 1.00 66.00 443 GLY A N 1
ATOM 3400 C CA . GLY A 1 443 ? 30.752 0.751 -11.324 1.00 66.00 443 GLY A CA 1
ATOM 3401 C C . GLY A 1 443 ? 30.781 -0.518 -12.184 1.00 66.00 443 GLY A C 1
ATOM 3402 O O . GLY A 1 443 ? 30.535 -0.443 -13.385 1.00 66.00 443 GLY A O 1
ATOM 3403 N N . ALA A 1 444 ? 30.968 -1.687 -11.561 1.00 61.25 444 ALA A N 1
ATOM 3404 C CA . ALA A 1 444 ? 30.952 -2.991 -12.225 1.00 61.25 444 ALA A CA 1
ATOM 3405 C C . ALA A 1 444 ? 29.601 -3.350 -12.874 1.00 61.25 444 ALA A C 1
ATOM 3407 O O . ALA A 1 444 ? 29.572 -4.093 -13.851 1.00 61.25 444 ALA A O 1
ATOM 3408 N N . THR A 1 445 ? 28.479 -2.844 -12.359 1.00 65.38 445 THR A N 1
ATOM 3409 C CA . THR A 1 445 ? 27.146 -3.102 -12.926 1.00 65.38 445 THR A CA 1
ATOM 3410 C C . THR A 1 445 ? 26.908 -2.230 -14.157 1.00 65.38 445 THR A C 1
ATOM 3412 O O . THR A 1 445 ? 26.387 -2.712 -15.161 1.00 65.38 445 THR A O 1
ATOM 3415 N N . ARG A 1 446 ? 27.357 -0.966 -14.128 1.00 61.47 446 ARG A N 1
ATOM 3416 C CA . ARG A 1 446 ? 27.228 -0.034 -15.262 1.00 61.47 446 ARG A CA 1
ATOM 3417 C C . ARG A 1 446 ? 28.171 -0.387 -16.414 1.00 61.47 446 ARG A C 1
ATOM 3419 O O . ARG A 1 446 ? 27.754 -0.344 -17.563 1.00 61.47 446 ARG A O 1
ATOM 3426 N N . SER A 1 447 ? 29.405 -0.797 -16.117 1.00 59.84 447 SER A N 1
ATOM 3427 C CA . SER A 1 447 ? 30.405 -1.161 -17.133 1.00 59.84 447 SER A CA 1
ATOM 3428 C C . SER A 1 447 ? 30.114 -2.477 -17.865 1.00 59.84 447 SER A C 1
ATOM 3430 O O . SER A 1 447 ? 30.704 -2.737 -18.910 1.00 59.84 447 SER A O 1
ATOM 3432 N N . ARG A 1 448 ? 29.200 -3.310 -17.349 1.00 69.25 448 ARG A N 1
ATOM 3433 C CA . ARG A 1 448 ? 28.778 -4.565 -17.995 1.00 69.25 448 ARG A CA 1
ATOM 3434 C C . ARG A 1 448 ? 27.707 -4.378 -19.071 1.00 69.25 448 ARG A C 1
ATOM 3436 O O . ARG A 1 448 ? 27.529 -5.276 -19.894 1.00 69.25 448 ARG A O 1
ATOM 3443 N N . ALA A 1 449 ? 26.971 -3.267 -19.070 1.00 84.94 449 ALA A N 1
ATOM 3444 C CA . ALA A 1 449 ? 25.910 -3.047 -20.045 1.00 84.94 449 ALA A CA 1
ATOM 3445 C C . ALA A 1 449 ? 26.497 -2.573 -21.383 1.00 84.94 449 ALA A C 1
ATOM 3447 O O . ALA A 1 449 ? 27.168 -1.548 -21.459 1.00 84.94 449 ALA A O 1
ATOM 3448 N N . LYS A 1 450 ? 26.220 -3.320 -22.455 1.00 90.00 450 LYS A N 1
ATOM 3449 C CA . LYS A 1 450 ? 26.535 -2.905 -23.831 1.00 90.00 450 LYS A CA 1
ATOM 3450 C C . LYS A 1 450 ? 25.738 -1.653 -24.208 1.00 90.00 450 LYS A C 1
ATOM 3452 O O . LYS A 1 450 ? 24.621 -1.486 -23.722 1.00 90.00 450 LYS A O 1
ATOM 3457 N N . THR A 1 451 ? 26.243 -0.814 -25.109 1.00 90.75 451 THR A N 1
ATOM 3458 C CA . THR A 1 451 ? 25.430 0.287 -25.663 1.00 90.75 451 THR A CA 1
ATOM 3459 C C . THR A 1 451 ? 24.257 -0.265 -26.477 1.00 90.75 451 THR A C 1
ATOM 3461 O O . THR A 1 451 ? 24.305 -1.416 -26.920 1.00 90.75 451 THR A O 1
ATOM 3464 N N . LEU A 1 452 ? 23.198 0.525 -26.706 1.00 89.62 452 LEU A N 1
ATOM 3465 C CA . LEU A 1 452 ? 22.043 0.052 -27.493 1.00 89.62 452 LEU A CA 1
ATOM 3466 C C . LEU A 1 452 ? 22.449 -0.457 -28.888 1.00 89.62 452 LEU A C 1
ATOM 3468 O O . LEU A 1 452 ? 21.945 -1.483 -29.336 1.00 89.62 452 LEU A O 1
ATOM 3472 N N . GLN A 1 453 ? 23.410 0.200 -29.539 1.00 89.81 453 GLN A N 1
ATOM 3473 C CA . GLN A 1 453 ? 23.941 -0.163 -30.859 1.00 89.81 453 GLN A CA 1
ATOM 3474 C C . GLN A 1 453 ? 24.688 -1.507 -30.859 1.00 89.81 453 GLN A C 1
ATOM 3476 O O . GLN A 1 453 ? 24.783 -2.177 -31.886 1.00 89.81 453 GLN A O 1
ATOM 3481 N N . GLN A 1 454 ? 25.226 -1.914 -29.709 1.00 91.06 454 GLN A N 1
ATOM 3482 C CA . GLN A 1 454 ? 25.955 -3.172 -29.541 1.00 91.06 454 GLN A CA 1
ATOM 3483 C C . GLN A 1 454 ? 25.034 -4.351 -29.180 1.00 91.06 454 GLN A C 1
ATOM 3485 O O . GLN A 1 454 ? 25.496 -5.497 -29.117 1.00 91.06 454 GLN A O 1
ATOM 3490 N N . LEU A 1 455 ? 23.747 -4.102 -28.916 1.00 91.25 455 LEU A N 1
ATOM 3491 C CA . LEU A 1 455 ? 22.773 -5.148 -28.613 1.00 91.25 455 LEU A CA 1
ATOM 3492 C C . LEU A 1 455 ? 22.292 -5.846 -29.889 1.00 91.25 455 LEU A C 1
ATOM 3494 O O . LEU A 1 455 ? 22.100 -5.235 -30.934 1.00 91.25 455 LEU A O 1
ATOM 3498 N N . THR A 1 456 ? 22.037 -7.150 -29.798 1.00 89.00 456 THR A N 1
ATOM 3499 C CA . THR A 1 456 ? 21.550 -7.955 -30.932 1.00 89.00 456 THR A CA 1
ATOM 3500 C C . THR A 1 456 ? 20.027 -7.915 -31.100 1.00 89.00 456 THR A C 1
ATOM 3502 O O . THR A 1 456 ? 19.515 -8.366 -32.126 1.00 89.00 456 THR A O 1
ATOM 3505 N N . GLY A 1 457 ? 19.303 -7.390 -30.104 1.00 86.00 457 GLY A N 1
ATOM 3506 C CA . GLY A 1 457 ? 17.838 -7.439 -30.030 1.00 86.00 457 GLY A CA 1
ATOM 3507 C C . GLY A 1 457 ? 17.290 -8.794 -29.563 1.00 86.00 457 GLY A C 1
ATOM 3508 O O . GLY A 1 457 ? 16.126 -9.100 -29.800 1.00 86.00 457 GLY A O 1
ATOM 3509 N N . THR A 1 458 ? 18.119 -9.631 -28.934 1.00 86.75 458 THR A N 1
ATOM 3510 C CA . THR A 1 458 ? 17.743 -10.952 -28.404 1.00 86.75 458 THR A CA 1
ATOM 3511 C C . THR A 1 458 ? 18.503 -11.242 -27.111 1.00 86.75 458 THR A C 1
ATOM 3513 O O . THR A 1 458 ? 19.649 -10.812 -26.978 1.00 86.75 458 THR A O 1
ATOM 3516 N N . GLY A 1 459 ? 17.917 -12.033 -26.209 1.00 88.25 459 GLY A N 1
ATOM 3517 C CA . GLY A 1 459 ? 18.566 -12.443 -24.963 1.00 88.25 459 GLY A CA 1
ATOM 3518 C C . GLY A 1 459 ? 18.406 -11.448 -23.810 1.00 88.25 459 GLY A C 1
ATOM 3519 O O . GLY A 1 459 ? 18.018 -10.290 -23.991 1.00 88.25 459 GLY A O 1
ATOM 3520 N N . GLY A 1 460 ? 18.748 -11.897 -22.603 1.00 89.81 460 GLY A N 1
ATOM 3521 C CA . GLY A 1 460 ? 18.820 -11.047 -21.414 1.00 89.81 460 GLY A CA 1
ATOM 3522 C C . GLY A 1 460 ? 17.443 -10.524 -21.003 1.00 89.81 460 GLY A C 1
ATOM 3523 O O . GLY A 1 460 ? 16.517 -11.304 -20.819 1.00 89.81 460 GLY A O 1
ATOM 3524 N N . CYS A 1 461 ? 17.289 -9.201 -20.886 1.00 92.00 461 CYS A N 1
ATOM 3525 C CA . CYS A 1 461 ? 16.017 -8.569 -20.506 1.00 92.00 461 CYS A CA 1
ATOM 3526 C C . CYS A 1 461 ? 14.871 -8.812 -21.509 1.00 92.00 461 CYS A C 1
ATOM 3528 O O . CYS A 1 461 ? 13.715 -8.561 -21.171 1.00 92.00 461 CYS A O 1
ATOM 3530 N N . LEU A 1 462 ? 15.188 -9.246 -22.738 1.00 93.75 462 LEU A N 1
ATOM 3531 C CA . LEU A 1 462 ? 14.210 -9.562 -23.782 1.00 93.75 462 LEU A CA 1
ATOM 3532 C C . LEU A 1 462 ? 13.822 -11.046 -23.817 1.00 93.75 462 LEU A C 1
ATOM 3534 O O . LEU A 1 462 ? 13.001 -11.417 -24.651 1.00 93.75 462 LEU A O 1
ATOM 3538 N N . ASP A 1 463 ? 14.392 -11.893 -22.956 1.00 91.38 463 ASP A N 1
ATOM 3539 C CA . ASP A 1 463 ? 13.978 -13.293 -22.866 1.00 91.38 463 ASP A CA 1
ATOM 3540 C C . ASP A 1 463 ? 12.598 -13.430 -22.199 1.00 91.38 463 ASP A C 1
ATOM 3542 O O . ASP A 1 463 ? 12.159 -12.599 -21.400 1.00 91.38 463 ASP A O 1
ATOM 3546 N N . ASP A 1 464 ? 11.888 -14.503 -22.549 1.00 88.50 464 ASP A N 1
ATOM 3547 C CA . ASP A 1 464 ? 10.587 -14.860 -21.972 1.00 88.50 464 ASP A CA 1
ATOM 3548 C C . ASP A 1 464 ? 10.695 -15.416 -20.543 1.00 88.50 464 ASP A C 1
ATOM 3550 O O . ASP A 1 464 ? 9.700 -15.487 -19.822 1.00 88.50 464 ASP A O 1
ATOM 3554 N N . LYS A 1 465 ? 11.909 -15.788 -20.135 1.00 90.00 465 LYS A N 1
ATOM 3555 C CA . LYS A 1 465 ? 12.275 -16.248 -18.798 1.00 90.00 465 LYS A CA 1
ATOM 3556 C C . LYS A 1 465 ? 13.349 -15.338 -18.235 1.00 90.00 465 LYS A C 1
ATOM 3558 O O . LYS A 1 465 ? 14.134 -14.756 -18.985 1.00 90.00 465 LYS A O 1
ATOM 3563 N N . ALA A 1 466 ? 13.394 -15.231 -16.914 1.00 90.06 466 ALA A N 1
ATOM 3564 C CA . ALA A 1 466 ? 14.421 -14.432 -16.285 1.00 90.06 466 ALA A CA 1
ATOM 3565 C C . ALA A 1 466 ? 15.816 -15.044 -16.530 1.00 90.06 466 ALA A C 1
ATOM 3567 O O . ALA A 1 466 ? 15.974 -16.201 -16.929 1.00 90.06 466 ALA A O 1
ATOM 3568 N N . LYS A 1 467 ? 16.843 -14.205 -16.399 1.00 89.69 467 LYS A N 1
ATOM 3569 C CA . LYS A 1 467 ? 18.247 -14.569 -16.603 1.00 89.69 467 LYS A CA 1
ATOM 3570 C C . LYS A 1 467 ? 19.082 -13.966 -15.487 1.00 89.69 467 LYS A C 1
ATOM 3572 O O . LYS A 1 467 ? 18.766 -12.894 -14.971 1.00 89.69 467 LYS A O 1
ATOM 3577 N N . SER A 1 468 ? 20.144 -14.661 -15.098 1.00 83.94 468 SER A N 1
ATOM 3578 C CA . SER A 1 468 ? 21.011 -14.200 -14.018 1.00 83.94 468 SER A CA 1
ATOM 3579 C C . SER A 1 468 ? 21.627 -12.840 -14.354 1.00 83.94 468 SER A C 1
ATOM 3581 O O . SER A 1 468 ? 22.059 -12.604 -15.481 1.00 83.94 468 SER A O 1
ATOM 3583 N N . ASN A 1 469 ? 21.719 -11.969 -13.349 1.00 80.19 469 ASN A N 1
ATOM 3584 C CA . ASN A 1 469 ? 22.368 -10.654 -13.425 1.00 80.19 469 ASN A CA 1
ATOM 3585 C C . ASN A 1 469 ? 21.740 -9.646 -14.407 1.00 80.19 469 ASN A C 1
ATOM 3587 O O . ASN A 1 469 ? 22.390 -8.657 -14.745 1.00 80.19 469 ASN A O 1
ATOM 3591 N N . VAL A 1 470 ? 20.494 -9.853 -14.844 1.00 88.56 470 VAL A N 1
ATOM 3592 C CA . VAL A 1 470 ? 19.736 -8.859 -15.618 1.00 88.56 470 VAL A CA 1
ATOM 3593 C C . VAL A 1 470 ? 18.316 -8.692 -15.060 1.00 88.56 470 VAL A C 1
ATOM 3595 O O . VAL A 1 470 ? 17.739 -9.662 -14.564 1.00 88.56 470 VAL A O 1
ATOM 3598 N N . PRO A 1 471 ? 17.720 -7.487 -15.122 1.00 92.12 471 PRO A N 1
ATOM 3599 C CA . PRO A 1 471 ? 16.342 -7.288 -14.683 1.00 92.12 471 PRO A CA 1
ATOM 3600 C C . PRO A 1 471 ? 15.336 -8.070 -15.540 1.00 92.12 471 PRO A C 1
ATOM 3602 O O . PRO A 1 471 ? 15.413 -8.057 -16.769 1.00 92.12 471 PRO A O 1
ATOM 3605 N N . TYR A 1 472 ? 14.337 -8.687 -14.906 1.00 94.88 472 TYR A N 1
ATOM 3606 C CA . TYR A 1 472 ? 13.261 -9.384 -15.612 1.00 94.88 472 TYR A CA 1
ATOM 3607 C C . TYR A 1 472 ? 11.997 -8.526 -15.715 1.00 94.88 472 TYR A C 1
ATOM 3609 O O . TYR A 1 472 ? 11.324 -8.262 -14.719 1.00 94.88 472 TYR A O 1
ATOM 3617 N N . TYR A 1 473 ? 11.642 -8.111 -16.931 1.00 93.75 473 TYR A N 1
ATOM 3618 C CA . TYR A 1 473 ? 10.495 -7.229 -17.171 1.00 93.75 473 TYR A CA 1
ATOM 3619 C C . TYR A 1 473 ? 9.159 -7.964 -17.356 1.00 93.75 473 TYR A C 1
ATOM 3621 O O . TYR A 1 473 ? 8.125 -7.308 -17.329 1.00 93.75 473 TYR A O 1
ATOM 3629 N N . SER A 1 474 ? 9.141 -9.298 -17.501 1.00 92.88 474 SER A N 1
ATOM 3630 C CA . SER A 1 474 ? 7.917 -10.067 -17.825 1.00 92.88 474 SER A CA 1
ATOM 3631 C C . SER A 1 474 ? 7.189 -9.550 -19.078 1.00 92.88 474 SER A C 1
ATOM 3633 O O . SER A 1 474 ? 5.965 -9.455 -19.106 1.00 92.88 474 SER A O 1
ATOM 3635 N N . LEU A 1 475 ? 7.946 -9.163 -20.109 1.00 94.69 475 LEU A N 1
ATOM 3636 C CA . LEU A 1 475 ? 7.399 -8.605 -21.349 1.00 94.69 475 LEU A CA 1
ATOM 3637 C C . LEU A 1 475 ? 6.471 -9.606 -22.039 1.00 94.69 475 LEU A C 1
ATOM 3639 O O . LEU A 1 475 ? 6.753 -10.805 -22.057 1.00 94.69 475 LEU A O 1
ATOM 3643 N N . ASN A 1 476 ? 5.403 -9.119 -22.667 1.00 92.38 476 ASN A N 1
ATOM 3644 C CA . ASN A 1 476 ? 4.609 -9.947 -23.574 1.00 92.38 476 ASN A CA 1
ATOM 3645 C C . ASN A 1 476 ? 5.303 -10.086 -24.951 1.00 92.38 476 ASN A C 1
ATOM 3647 O O . ASN A 1 476 ? 6.327 -9.451 -25.214 1.00 92.38 476 ASN A O 1
ATOM 3651 N N . ALA A 1 477 ? 4.767 -10.936 -25.835 1.00 91.94 477 ALA A N 1
ATOM 3652 C CA . ALA A 1 477 ? 5.370 -11.187 -27.148 1.00 91.94 477 ALA A CA 1
ATOM 3653 C C . ALA A 1 477 ? 5.477 -9.914 -28.008 1.00 91.94 477 ALA A C 1
ATOM 3655 O O . ALA A 1 477 ? 6.556 -9.610 -28.507 1.00 91.94 477 ALA A O 1
ATOM 3656 N N . GLN A 1 478 ? 4.404 -9.120 -28.088 1.00 91.94 478 GLN A N 1
ATOM 3657 C CA . GLN A 1 478 ? 4.375 -7.889 -28.885 1.00 91.94 478 GLN A CA 1
ATOM 3658 C C . GLN A 1 478 ? 5.397 -6.854 -28.392 1.00 91.94 478 GLN A C 1
ATOM 3660 O O . GLN A 1 478 ? 6.069 -6.210 -29.195 1.00 91.94 478 GLN A O 1
ATOM 3665 N N . GLN A 1 479 ? 5.548 -6.706 -27.073 1.00 94.88 479 GLN A N 1
ATOM 3666 C CA . GLN A 1 479 ? 6.534 -5.807 -26.472 1.00 94.88 479 GLN A CA 1
ATOM 3667 C C . GLN A 1 479 ? 7.964 -6.240 -26.801 1.00 94.88 479 GLN A C 1
ATOM 3669 O O . GLN A 1 479 ? 8.796 -5.398 -27.139 1.00 94.88 479 GLN A O 1
ATOM 3674 N N . ARG A 1 480 ? 8.252 -7.547 -26.734 1.00 95.31 480 ARG A N 1
ATOM 3675 C CA . ARG A 1 480 ? 9.564 -8.086 -27.119 1.00 95.31 480 ARG A CA 1
ATOM 3676 C C . ARG A 1 480 ? 9.865 -7.839 -28.593 1.00 95.31 480 ARG A C 1
ATOM 3678 O O . ARG A 1 480 ? 10.964 -7.390 -28.910 1.00 95.31 480 ARG A O 1
ATOM 3685 N N . ASP A 1 481 ? 8.898 -8.091 -29.469 1.00 94.44 481 ASP A N 1
ATOM 3686 C CA . ASP A 1 481 ? 9.071 -7.927 -30.913 1.00 94.44 481 ASP A CA 1
ATOM 3687 C C . ASP A 1 481 ? 9.314 -6.460 -31.293 1.00 94.44 481 ASP A C 1
ATOM 3689 O O . ASP A 1 481 ? 10.225 -6.166 -32.070 1.00 94.44 481 ASP A O 1
ATOM 3693 N N . ALA A 1 482 ? 8.576 -5.526 -30.686 1.00 95.56 482 ALA A N 1
ATOM 3694 C CA . ALA A 1 482 ? 8.779 -4.092 -30.887 1.00 95.56 482 ALA A CA 1
ATOM 3695 C C . ALA A 1 482 ? 10.160 -3.627 -30.384 1.00 95.56 482 ALA A C 1
ATOM 3697 O O . ALA A 1 482 ? 10.906 -2.977 -31.118 1.00 95.56 482 ALA A O 1
ATOM 3698 N N . LEU A 1 483 ? 10.559 -4.016 -29.165 1.00 95.94 483 LEU A N 1
ATOM 3699 C CA . LEU A 1 483 ? 11.891 -3.703 -28.623 1.00 95.94 483 LEU A CA 1
ATOM 3700 C C . LEU A 1 483 ? 13.014 -4.261 -29.505 1.00 95.94 483 LEU A C 1
ATOM 3702 O O . LEU A 1 483 ? 14.000 -3.570 -29.768 1.00 95.94 483 LEU A O 1
ATOM 3706 N N . LYS A 1 484 ? 12.854 -5.492 -30.000 1.00 95.56 484 LYS A N 1
ATOM 3707 C CA . LYS A 1 484 ? 13.793 -6.110 -30.938 1.00 95.56 484 LYS A CA 1
ATOM 3708 C C . LYS A 1 484 ? 13.905 -5.302 -32.230 1.00 95.56 484 LYS A C 1
ATOM 3710 O O . LYS A 1 484 ? 15.027 -5.030 -32.656 1.00 95.56 484 LYS A O 1
ATOM 3715 N N . ALA A 1 485 ? 12.783 -4.891 -32.822 1.00 94.44 485 ALA A N 1
ATOM 3716 C CA . ALA A 1 485 ? 12.775 -4.082 -34.040 1.00 94.44 485 ALA A CA 1
ATOM 3717 C C . ALA A 1 485 ? 13.505 -2.741 -33.845 1.00 94.44 485 ALA A C 1
ATOM 3719 O O . ALA A 1 485 ? 14.361 -2.392 -34.660 1.00 94.44 485 ALA A O 1
ATOM 3720 N N . ALA A 1 486 ? 13.237 -2.038 -32.739 1.00 94.12 486 ALA A N 1
ATOM 3721 C CA . ALA A 1 486 ? 13.902 -0.775 -32.417 1.00 94.12 486 ALA A CA 1
ATOM 3722 C C . ALA A 1 486 ? 15.408 -0.935 -32.171 1.00 94.12 486 ALA A C 1
ATOM 3724 O O . ALA A 1 486 ? 16.206 -0.159 -32.682 1.00 94.12 486 ALA A O 1
ATOM 3725 N N . ILE A 1 487 ? 15.838 -1.962 -31.433 1.00 93.25 487 ILE A N 1
ATOM 3726 C CA . ILE A 1 487 ? 17.274 -2.202 -31.210 1.00 93.25 487 ILE A CA 1
ATOM 3727 C C . ILE A 1 487 ? 17.980 -2.513 -32.534 1.00 93.25 487 ILE A C 1
ATOM 3729 O O . ILE A 1 487 ? 19.066 -2.002 -32.802 1.00 93.25 487 ILE A O 1
ATOM 3733 N N . GLN A 1 488 ? 17.362 -3.327 -33.391 1.00 92.62 488 GLN A N 1
ATOM 3734 C CA . GLN A 1 488 ? 17.943 -3.693 -34.680 1.00 92.62 488 GLN A CA 1
ATOM 3735 C C . GLN A 1 488 ? 18.033 -2.510 -35.651 1.00 92.62 488 GLN A C 1
ATOM 3737 O O . GLN A 1 488 ? 18.974 -2.470 -36.445 1.00 92.62 488 GLN A O 1
ATOM 3742 N N . SER A 1 489 ? 17.125 -1.531 -35.576 1.00 91.25 489 SER A N 1
ATOM 3743 C CA . SER A 1 489 ? 17.201 -0.333 -36.421 1.00 91.25 489 SER A CA 1
ATOM 3744 C C . SER A 1 489 ? 18.381 0.578 -36.065 1.00 91.25 489 SER A C 1
ATOM 3746 O O . SER A 1 489 ? 18.877 1.273 -36.943 1.00 91.25 489 SER A O 1
ATOM 3748 N N . LEU A 1 490 ? 18.873 0.543 -34.820 1.00 88.00 490 LEU A N 1
ATOM 3749 C CA . LEU A 1 490 ? 20.008 1.363 -34.359 1.00 88.00 490 LEU A CA 1
ATOM 3750 C C . LEU A 1 490 ? 21.377 0.849 -34.813 1.00 88.00 490 LEU A C 1
ATOM 3752 O O . LEU A 1 490 ? 22.357 1.594 -34.760 1.00 88.00 490 LEU A O 1
ATOM 3756 N N . ARG A 1 491 ? 21.445 -0.419 -35.234 1.00 81.06 491 ARG A N 1
ATOM 3757 C CA . ARG A 1 491 ? 22.679 -1.077 -35.692 1.00 81.06 491 ARG A CA 1
ATOM 3758 C C . ARG A 1 491 ? 23.092 -0.677 -37.108 1.00 81.06 491 ARG A C 1
ATOM 3760 O O . ARG A 1 491 ? 24.178 -1.067 -37.527 1.00 81.06 491 ARG A O 1
ATOM 3767 N N . LYS A 1 492 ? 22.203 -0.005 -37.839 1.00 61.75 492 LYS A N 1
ATOM 3768 C CA . LYS A 1 492 ? 22.438 0.441 -39.211 1.00 61.75 492 LYS A CA 1
ATOM 3769 C C . LYS A 1 492 ? 23.263 1.720 -39.262 1.00 61.75 492 LYS A C 1
ATOM 3771 O O . LYS A 1 492 ? 23.129 2.569 -38.339 1.00 61.75 492 LYS A O 1
#